Protein AF-A0A2W2DXF1-F1 (afdb_monomer_lite)

Radius of gyration: 26.53 Å; chains: 1; bounding box: 66×47×79 Å

Foldseek 3Di:
DAAQPEAEEEEEQAQDADQAWFFSLRGHPDPLRVLLVLLQVLLQVQCCVVVVGHYAYWYQYQQPGTHHRGDTDHDDHDDQPDPNGDALCNNLVVCVVVNVAPPYHYEYLDDPSSVVRPCSNCVVRVHDYHDLCPPPPDSVVSSLSSVVSSVPPPPQDPPPPDDFAAEAEAAAQVCLDLSHEHEYEPVRQVPDPDHAAGNEAYEYEPCLVVCCQVPVADPADLLRVLQVLLVCCPRRNRHAEYEFSAQAAAPSSCVSNVDDLVVRLVVSLVRQVSSVVSPSVHHHAAEFHGHALVSRVVSCVVCVVVVHNQLPTPEYEYGRLPPDDLVRSLSNLVSCLVVNHAYEYEQDFDVNLLACRNSHRYYYHLVLLVVQVVDPDQDPVPSDRTSSNDSVSSVVRSVVRRVSNVNNVVDPDDDDDD

InterPro domains:
  IPR049251 Domain of unknown function DUF6884 [PF21818] (9-121)
  IPR055645 DeoxyPurine in DNA protein A [PF23859] (179-397)

Structure (mmCIF, N/CA/C/O backbone):
data_AF-A0A2W2DXF1-F1
#
_entry.id   AF-A0A2W2DXF1-F1
#
loop_
_atom_site.group_PDB
_atom_site.id
_atom_site.type_symbol
_atom_site.label_atom_id
_atom_site.label_alt_id
_atom_site.label_comp_id
_atom_site.label_asym_id
_atom_site.label_entity_id
_atom_site.label_seq_id
_atom_site.pdbx_PDB_ins_code
_atom_site.Cartn_x
_atom_site.Cartn_y
_atom_site.Cartn_z
_atom_site.occupancy
_atom_site.B_iso_or_equiv
_atom_site.auth_seq_id
_atom_site.auth_comp_id
_atom_site.auth_asym_id
_atom_site.auth_atom_id
_atom_site.pdbx_PDB_model_num
ATOM 1 N N . MET A 1 1 ? 9.468 -21.099 -40.071 1.00 57.25 1 MET A N 1
ATOM 2 C CA . MET A 1 1 ? 10.467 -21.382 -39.018 1.00 57.25 1 MET A CA 1
ATOM 3 C C . MET A 1 1 ? 9.706 -21.768 -37.766 1.00 57.25 1 MET A C 1
ATOM 5 O O . MET A 1 1 ? 8.542 -21.408 -37.677 1.00 57.25 1 MET A O 1
ATOM 9 N N . THR A 1 2 ? 10.292 -22.549 -36.862 1.00 62.97 2 THR A N 1
ATOM 10 C CA . THR A 1 2 ? 9.601 -22.924 -35.619 1.00 62.97 2 THR A CA 1
ATOM 11 C C . THR A 1 2 ? 9.551 -21.707 -34.687 1.00 62.97 2 THR A C 1
ATOM 13 O O . THR A 1 2 ? 10.608 -21.104 -34.481 1.00 62.97 2 THR A O 1
ATOM 16 N N . PRO A 1 3 ? 8.377 -21.331 -34.147 1.00 73.62 3 PRO A N 1
ATOM 17 C CA . PRO A 1 3 ? 8.265 -20.261 -33.161 1.00 73.62 3 PRO A CA 1
ATOM 18 C C . PRO A 1 3 ? 9.180 -20.510 -31.959 1.00 73.62 3 PRO A C 1
ATOM 20 O O . PRO A 1 3 ? 9.399 -21.655 -31.557 1.00 73.62 3 PRO A O 1
ATOM 23 N N . TYR A 1 4 ? 9.727 -19.445 -31.374 1.00 79.75 4 TYR A N 1
ATOM 24 C CA . TYR A 1 4 ? 10.476 -19.567 -30.129 1.00 79.75 4 TYR A CA 1
ATOM 25 C C . TYR A 1 4 ? 9.488 -19.706 -28.967 1.00 79.75 4 TYR A C 1
ATOM 27 O O . TYR A 1 4 ? 8.884 -18.729 -28.534 1.00 79.75 4 TYR A O 1
ATOM 35 N N . GLU A 1 5 ? 9.332 -20.921 -28.442 1.00 75.75 5 GLU A N 1
ATOM 36 C CA . GLU A 1 5 ? 8.386 -21.242 -27.358 1.00 75.75 5 GLU A CA 1
ATOM 37 C C . GLU A 1 5 ? 8.904 -20.843 -25.961 1.00 75.75 5 GLU A C 1
ATOM 39 O O . GLU A 1 5 ? 8.758 -21.566 -24.973 1.00 75.75 5 GLU A O 1
ATOM 44 N N . GLY A 1 6 ? 9.522 -19.669 -25.859 1.00 81.94 6 GLY A N 1
ATOM 45 C CA . GLY A 1 6 ? 10.244 -19.216 -24.678 1.00 81.94 6 GLY A CA 1
ATOM 46 C C . GLY A 1 6 ? 10.074 -17.731 -24.377 1.00 81.94 6 GLY A C 1
ATOM 47 O O . GLY A 1 6 ? 9.407 -17.002 -25.111 1.00 81.94 6 GLY A O 1
ATOM 48 N N . ILE A 1 7 ? 10.716 -17.272 -23.305 1.00 87.12 7 ILE A N 1
ATOM 49 C CA . ILE A 1 7 ? 10.677 -15.867 -22.876 1.00 87.12 7 ILE A CA 1
ATOM 50 C C . ILE A 1 7 ? 11.856 -15.104 -23.486 1.00 87.12 7 ILE A C 1
ATOM 52 O O . ILE A 1 7 ? 13.005 -15.545 -23.424 1.00 87.12 7 ILE A O 1
ATOM 56 N N . THR A 1 8 ? 11.601 -13.936 -24.073 1.00 94.38 8 THR A N 1
ATOM 57 C CA . THR A 1 8 ? 12.651 -13.073 -24.623 1.00 94.38 8 THR A CA 1
ATOM 58 C C . THR A 1 8 ? 12.773 -11.785 -23.815 1.00 94.38 8 THR A C 1
ATOM 60 O O . THR A 1 8 ? 11.887 -10.939 -23.821 1.00 94.38 8 THR A O 1
ATOM 63 N N . TYR A 1 9 ? 13.918 -11.592 -23.167 1.00 96.12 9 TYR A N 1
ATOM 64 C CA . TYR A 1 9 ? 14.296 -10.324 -22.553 1.00 96.12 9 TYR A CA 1
ATOM 65 C C . TYR A 1 9 ? 15.049 -9.448 -23.555 1.00 96.12 9 TYR A C 1
ATOM 67 O O . TYR A 1 9 ? 15.955 -9.927 -24.236 1.00 96.12 9 TYR A O 1
ATOM 75 N N . VAL A 1 10 ? 14.738 -8.153 -23.617 1.00 98.31 10 VAL A N 1
ATOM 76 C CA . VAL A 1 10 ? 15.425 -7.201 -24.504 1.00 98.31 10 VAL A CA 1
ATOM 77 C C . VAL A 1 10 ? 16.035 -6.056 -23.700 1.00 98.31 10 VAL A C 1
ATOM 79 O O . VAL A 1 10 ? 15.337 -5.346 -22.976 1.00 98.31 10 VAL A O 1
ATOM 82 N N . ILE A 1 11 ? 17.345 -5.846 -23.847 1.00 98.38 11 ILE A N 1
ATOM 83 C CA . ILE A 1 11 ? 18.109 -4.780 -23.172 1.00 98.38 11 ILE A CA 1
ATOM 84 C C . ILE A 1 11 ? 18.707 -3.803 -24.200 1.00 98.38 11 ILE A C 1
ATOM 86 O O . ILE A 1 11 ? 18.960 -4.198 -25.337 1.00 98.38 11 ILE A O 1
ATOM 90 N N . PRO A 1 12 ? 18.972 -2.527 -23.865 1.00 98.06 12 PRO A N 1
ATOM 91 C CA . PRO A 1 12 ? 19.520 -1.581 -24.829 1.00 98.06 12 PRO A CA 1
ATOM 92 C C . PRO A 1 12 ? 21.027 -1.791 -24.988 1.00 98.06 12 PRO A C 1
ATOM 94 O O . PRO A 1 12 ? 21.716 -2.186 -24.046 1.00 98.06 12 PRO A O 1
ATOM 97 N N . CYS A 1 13 ? 21.576 -1.421 -26.143 1.00 97.31 13 CYS A N 1
ATOM 98 C CA . CYS A 1 13 ? 23.023 -1.285 -26.289 1.00 97.31 13 CYS A CA 1
ATOM 99 C C . CYS A 1 13 ? 23.612 -0.160 -25.410 1.00 97.31 13 CYS A C 1
ATOM 101 O O . CYS A 1 13 ? 22.917 0.763 -24.975 1.00 97.31 13 CYS A O 1
ATOM 103 N N . GLY A 1 14 ? 24.920 -0.223 -25.143 1.00 94.50 14 GLY A N 1
ATOM 104 C CA . GLY A 1 14 ? 25.636 0.779 -24.350 1.00 94.50 14 GLY A CA 1
ATOM 105 C C . GLY A 1 14 ? 26.328 1.859 -25.189 1.00 94.50 14 GLY A C 1
ATOM 106 O O . GLY A 1 14 ? 26.862 1.603 -26.266 1.00 94.50 14 GLY A O 1
ATOM 107 N N . GLY A 1 15 ? 26.393 3.087 -24.663 1.00 93.19 15 GLY A N 1
ATOM 108 C CA . GLY A 1 15 ? 27.131 4.175 -25.321 1.00 93.19 15 GLY A CA 1
ATOM 109 C C . GLY A 1 15 ? 28.643 3.923 -25.369 1.00 93.19 15 GLY A C 1
ATOM 110 O O . GLY A 1 15 ? 29.256 4.041 -26.425 1.00 93.19 15 GLY A O 1
ATOM 111 N N . ARG A 1 16 ? 29.234 3.523 -24.234 1.00 96.25 16 ARG A N 1
ATOM 112 C CA . ARG A 1 16 ? 30.673 3.248 -24.102 1.00 96.25 16 ARG A CA 1
ATOM 113 C C . ARG A 1 16 ? 30.997 1.833 -24.584 1.00 96.25 16 ARG A C 1
ATOM 115 O O . ARG A 1 16 ? 30.398 0.886 -24.074 1.00 96.25 16 ARG A O 1
ATOM 122 N N . LYS A 1 17 ? 31.955 1.703 -25.505 1.00 96.50 17 LYS A N 1
ATOM 123 C CA . LYS A 1 17 ? 32.318 0.438 -26.160 1.00 96.50 17 LYS A CA 1
ATOM 124 C C . LYS A 1 17 ? 33.825 0.183 -26.118 1.00 96.50 17 LYS A C 1
ATOM 126 O O . LYS A 1 17 ? 34.594 1.130 -25.956 1.00 96.50 17 LYS A O 1
ATOM 131 N N . LEU A 1 18 ? 34.239 -1.075 -26.247 1.00 96.06 18 LEU A N 1
ATOM 132 C CA . LEU A 1 18 ? 35.622 -1.417 -26.594 1.00 96.06 18 LEU A CA 1
ATOM 133 C C . LEU A 1 18 ? 35.944 -0.938 -28.015 1.00 96.06 18 LEU A C 1
ATOM 135 O O . LEU A 1 18 ? 35.047 -0.803 -28.834 1.00 96.06 18 LEU A O 1
ATOM 139 N N . ALA A 1 19 ? 37.222 -0.700 -28.312 1.00 96.56 19 ALA A N 1
ATOM 140 C CA . ALA A 1 19 ? 37.687 -0.217 -29.618 1.00 96.56 19 ALA A CA 1
ATOM 141 C C . ALA A 1 19 ? 38.075 -1.350 -30.591 1.00 96.56 19 ALA A C 1
ATOM 143 O O . ALA A 1 19 ? 38.865 -1.141 -31.505 1.00 96.56 19 ALA A O 1
ATOM 144 N N . ARG A 1 20 ? 37.574 -2.568 -30.364 1.00 96.88 20 ARG A N 1
ATOM 145 C CA . ARG A 1 20 ? 37.888 -3.754 -31.170 1.00 96.88 20 ARG A CA 1
ATOM 146 C C . ARG A 1 20 ? 36.657 -4.653 -31.314 1.00 96.88 20 ARG A C 1
ATOM 148 O O . ARG A 1 20 ? 35.818 -4.615 -30.409 1.00 96.88 20 ARG A O 1
ATOM 155 N N . PRO A 1 21 ? 36.580 -5.478 -32.371 1.00 98.06 21 PRO A N 1
ATOM 156 C CA . PRO A 1 21 ? 35.481 -6.417 -32.548 1.00 98.06 21 PRO A CA 1
ATOM 157 C C . PRO A 1 21 ? 35.487 -7.469 -31.440 1.00 98.06 21 PRO A C 1
ATOM 159 O O . PRO A 1 21 ? 36.516 -8.095 -31.176 1.00 98.06 21 PRO A O 1
ATOM 162 N N . VAL A 1 22 ? 34.350 -7.638 -30.774 1.00 98.31 22 VAL A N 1
ATOM 163 C CA . VAL A 1 22 ? 34.117 -8.642 -29.724 1.00 98.31 22 VAL A CA 1
ATOM 164 C C . VAL A 1 22 ? 32.636 -9.023 -29.705 1.00 98.31 22 VAL A C 1
ATOM 166 O O . VAL A 1 22 ? 31.817 -8.344 -30.326 1.00 98.31 22 VAL A O 1
ATOM 169 N N . ALA A 1 23 ? 32.285 -10.083 -28.976 1.00 98.50 23 ALA A N 1
ATOM 170 C CA . ALA A 1 23 ? 30.895 -10.444 -28.719 1.00 98.50 23 ALA A CA 1
ATOM 171 C C . ALA A 1 23 ? 30.093 -9.254 -28.158 1.00 98.50 23 ALA A C 1
ATOM 173 O O . ALA A 1 23 ? 30.607 -8.450 -27.374 1.00 98.50 23 ALA A O 1
ATOM 174 N N . ALA A 1 24 ? 28.819 -9.146 -28.533 1.00 97.94 24 ALA A N 1
ATOM 175 C CA . ALA A 1 24 ? 27.954 -8.031 -28.168 1.00 97.94 24 ALA A CA 1
ATOM 176 C C . ALA A 1 24 ? 27.851 -7.842 -26.645 1.00 97.94 24 ALA A C 1
ATOM 178 O O . ALA A 1 24 ? 27.835 -6.704 -26.174 1.00 97.94 24 ALA A O 1
ATOM 179 N N . ARG A 1 25 ? 27.861 -8.930 -25.863 1.00 98.06 25 ARG A N 1
ATOM 180 C CA . ARG A 1 25 ? 27.905 -8.878 -24.389 1.00 98.06 25 ARG A CA 1
ATOM 181 C C . ARG A 1 25 ? 29.137 -8.164 -23.824 1.00 98.06 25 ARG A C 1
ATOM 183 O O . ARG A 1 25 ? 29.033 -7.498 -22.796 1.00 98.06 25 ARG A O 1
ATOM 190 N N . ASP A 1 26 ? 30.271 -8.254 -24.512 1.00 97.69 26 ASP A N 1
ATOM 191 C CA . ASP A 1 26 ? 31.554 -7.703 -24.066 1.00 97.69 26 ASP A CA 1
ATOM 192 C C . ASP A 1 26 ? 31.861 -6.344 -24.696 1.00 97.69 26 ASP A C 1
ATOM 194 O O . ASP A 1 26 ? 32.631 -5.553 -24.139 1.00 97.69 26 ASP A O 1
ATOM 198 N N . LEU A 1 27 ? 31.248 -6.050 -25.849 1.00 98.31 27 LEU A N 1
ATOM 199 C CA . LEU A 1 27 ? 31.470 -4.808 -26.579 1.00 98.31 27 LEU A CA 1
ATOM 200 C C . LEU A 1 27 ? 31.113 -3.596 -25.721 1.00 98.31 27 LEU A C 1
ATOM 202 O O . LEU A 1 27 ? 31.878 -2.633 -25.666 1.00 98.31 27 LEU A O 1
ATOM 206 N N . TYR A 1 28 ? 29.963 -3.625 -25.046 1.00 97.50 28 TYR A N 1
ATOM 207 C CA . TYR A 1 28 ? 29.446 -2.487 -24.292 1.00 97.50 28 TYR A CA 1
ATOM 208 C C . TYR A 1 28 ? 29.964 -2.489 -22.845 1.00 97.50 28 TYR A C 1
ATOM 210 O O . TYR A 1 28 ? 29.576 -3.286 -21.996 1.00 97.50 28 TYR A O 1
ATOM 218 N N . ILE A 1 29 ? 30.816 -1.519 -22.518 1.00 96.25 29 ILE A N 1
ATOM 219 C CA . ILE A 1 29 ? 31.540 -1.465 -21.235 1.00 96.25 29 ILE A CA 1
ATOM 220 C C . ILE A 1 29 ? 30.967 -0.447 -20.239 1.00 96.25 29 ILE A C 1
ATOM 222 O O . ILE A 1 29 ? 31.557 -0.179 -19.191 1.00 96.25 29 ILE A O 1
ATOM 226 N N . GLY A 1 30 ? 29.826 0.163 -20.561 1.00 93.62 30 GLY A N 1
ATOM 227 C CA . GLY A 1 30 ? 29.138 1.097 -19.671 1.00 93.62 30 GLY A CA 1
ATOM 228 C C . GLY A 1 30 ? 28.583 0.407 -18.421 1.00 93.62 30 GLY A C 1
ATOM 229 O O . GLY A 1 30 ? 28.015 -0.679 -18.504 1.00 93.62 30 GLY A O 1
ATOM 230 N N . SER A 1 31 ? 28.678 1.065 -17.261 1.00 91.88 31 SER A N 1
ATOM 231 C CA . SER A 1 31 ? 28.197 0.505 -15.987 1.00 91.88 31 SER A CA 1
ATOM 232 C C . SER A 1 31 ? 26.700 0.190 -15.995 1.00 91.88 31 SER A C 1
ATOM 234 O O . SER A 1 31 ? 26.291 -0.830 -15.453 1.00 91.88 31 SER A O 1
ATOM 236 N N . MET A 1 32 ? 25.883 1.031 -16.640 1.00 92.50 32 MET A N 1
ATOM 237 C CA . MET A 1 32 ? 24.448 0.773 -16.775 1.00 92.50 32 MET A CA 1
ATOM 238 C C . MET A 1 32 ? 24.167 -0.457 -17.642 1.00 92.50 32 MET A C 1
ATOM 240 O O . MET A 1 32 ? 23.357 -1.284 -17.252 1.00 92.50 32 MET A O 1
ATOM 244 N N . PHE A 1 33 ? 24.865 -0.606 -18.773 1.00 96.44 33 PHE A N 1
ATOM 245 C CA . PHE A 1 33 ? 24.704 -1.769 -19.647 1.00 96.44 33 PHE A CA 1
ATOM 246 C C . PHE A 1 33 ? 25.022 -3.066 -18.898 1.00 96.44 33 PHE A C 1
ATOM 248 O O . PHE A 1 33 ? 24.180 -3.953 -18.838 1.00 96.44 33 PHE A O 1
ATOM 255 N N . ARG A 1 34 ? 26.194 -3.133 -18.253 1.00 94.56 34 ARG A N 1
ATOM 256 C CA . ARG A 1 34 ? 26.618 -4.315 -17.486 1.00 94.56 34 ARG A CA 1
ATOM 257 C C . ARG A 1 34 ? 25.635 -4.654 -16.367 1.00 94.56 34 ARG A C 1
ATOM 259 O O . ARG A 1 34 ? 25.331 -5.820 -16.155 1.00 94.56 34 ARG A O 1
ATOM 266 N N . HIS A 1 35 ? 25.115 -3.633 -15.680 1.00 89.44 35 HIS A N 1
ATOM 267 C CA . HIS A 1 35 ? 24.104 -3.807 -14.635 1.00 89.44 35 HIS A CA 1
ATOM 268 C C . HIS A 1 35 ? 22.798 -4.383 -15.187 1.00 89.44 35 HIS A C 1
ATOM 270 O O . HIS A 1 35 ? 22.245 -5.305 -14.598 1.00 89.44 35 HIS A O 1
ATOM 276 N N . THR A 1 36 ? 22.291 -3.858 -16.304 1.00 95.62 36 THR A N 1
ATOM 277 C CA . THR A 1 36 ? 21.081 -4.394 -16.947 1.00 95.62 36 THR A CA 1
ATOM 278 C C . THR A 1 36 ? 21.298 -5.815 -17.446 1.00 95.62 36 THR A C 1
ATOM 280 O O . THR A 1 36 ? 20.479 -6.674 -17.142 1.00 95.62 36 THR A O 1
ATOM 283 N N . LEU A 1 37 ? 22.407 -6.073 -18.147 1.00 97.69 37 LEU A N 1
ATOM 284 C CA . LEU A 1 37 ? 22.723 -7.390 -18.697 1.00 97.69 37 LEU A CA 1
ATOM 285 C C . LEU A 1 37 ? 22.773 -8.454 -17.598 1.00 97.69 37 LEU A C 1
ATOM 287 O O . LEU A 1 37 ? 22.042 -9.433 -17.683 1.00 97.69 37 LEU A O 1
ATOM 291 N N . ALA A 1 38 ? 23.536 -8.217 -16.528 1.00 92.56 38 ALA A N 1
ATOM 292 C CA . ALA A 1 38 ? 23.682 -9.189 -15.445 1.00 92.56 38 ALA A CA 1
ATOM 293 C C . ALA A 1 38 ? 22.337 -9.570 -14.796 1.00 92.56 38 ALA A C 1
ATOM 295 O O . ALA A 1 38 ? 22.111 -10.733 -14.463 1.00 92.56 38 ALA A O 1
ATOM 296 N N . ASN A 1 39 ? 21.429 -8.602 -14.625 1.00 91.38 39 ASN A N 1
ATOM 297 C CA . ASN A 1 39 ? 20.113 -8.857 -14.037 1.00 91.38 39 ASN A CA 1
ATOM 298 C C . ASN A 1 39 ? 19.133 -9.499 -15.028 1.00 91.38 39 ASN A C 1
ATOM 300 O O . ASN A 1 39 ? 18.357 -10.361 -14.626 1.00 91.38 39 ASN A O 1
ATOM 304 N N . ALA A 1 40 ? 19.177 -9.127 -16.310 1.00 92.31 40 ALA A N 1
ATOM 305 C CA . ALA A 1 40 ? 18.370 -9.767 -17.347 1.00 92.31 40 ALA A CA 1
ATOM 306 C C . ALA A 1 40 ? 18.783 -11.234 -17.550 1.00 92.31 40 ALA A C 1
ATOM 308 O O . ALA A 1 40 ? 17.925 -12.105 -17.613 1.00 92.31 40 ALA A O 1
ATOM 309 N N . GLU A 1 41 ? 20.087 -11.532 -17.561 1.00 94.31 41 GLU A N 1
ATOM 310 C CA . GLU A 1 41 ? 20.593 -12.909 -17.628 1.00 94.31 41 GLU A CA 1
ATOM 311 C C . GLU A 1 41 ? 20.186 -13.725 -16.398 1.00 94.31 41 GLU A C 1
ATOM 313 O O . GLU A 1 41 ? 19.859 -14.901 -16.523 1.00 94.31 41 GLU A O 1
ATOM 318 N N . MET A 1 42 ? 20.191 -13.115 -15.209 1.00 86.12 42 MET A N 1
ATOM 319 C CA . MET A 1 42 ? 19.699 -13.778 -14.002 1.00 86.12 42 MET A CA 1
ATOM 320 C C . MET A 1 42 ? 18.192 -14.047 -14.072 1.00 86.12 42 MET A C 1
ATOM 322 O O . MET A 1 42 ? 17.772 -15.152 -13.751 1.00 86.12 42 MET A O 1
ATOM 326 N N . SER A 1 43 ? 17.401 -13.085 -14.553 1.00 82.50 43 SER A N 1
ATOM 327 C CA . SER A 1 43 ? 15.948 -13.246 -14.723 1.00 82.50 43 SER A CA 1
ATOM 328 C C . SER A 1 43 ? 15.631 -14.370 -15.713 1.00 82.50 43 SER A C 1
ATOM 330 O O . SER A 1 43 ? 14.869 -15.272 -15.393 1.00 82.50 43 SER A O 1
ATOM 332 N N . ALA A 1 44 ? 16.306 -14.387 -16.867 1.00 85.06 44 ALA A N 1
ATOM 333 C CA . ALA A 1 44 ? 16.143 -15.440 -17.866 1.00 85.06 44 ALA A CA 1
ATOM 334 C C . ALA A 1 44 ? 16.495 -16.834 -17.312 1.00 85.06 44 ALA A C 1
ATOM 336 O O . ALA A 1 44 ? 15.774 -17.798 -17.562 1.00 85.06 44 ALA A O 1
ATOM 337 N N . ARG A 1 45 ? 17.571 -16.960 -16.519 1.00 87.12 45 ARG A N 1
ATOM 338 C CA . ARG A 1 45 ? 17.895 -18.235 -15.854 1.00 87.12 45 ARG A CA 1
ATOM 339 C C . ARG A 1 45 ? 16.773 -18.688 -14.920 1.00 87.12 45 ARG A C 1
ATOM 341 O O . ARG A 1 45 ? 16.328 -19.823 -15.034 1.00 87.12 45 ARG A O 1
ATOM 348 N N . LEU A 1 46 ? 16.298 -17.795 -14.053 1.00 77.56 46 LEU A N 1
ATOM 349 C CA . LEU A 1 46 ? 15.256 -18.108 -13.072 1.00 77.56 46 LEU A CA 1
ATOM 350 C C . LEU A 1 46 ? 13.928 -18.485 -13.736 1.00 77.56 46 LEU A C 1
ATOM 352 O O . LEU A 1 46 ? 13.289 -19.442 -13.311 1.00 77.56 46 LEU A O 1
ATOM 356 N N . ASP A 1 47 ? 13.536 -17.794 -14.804 1.00 76.69 47 ASP A N 1
ATOM 357 C CA . ASP A 1 47 ? 12.327 -18.148 -15.549 1.00 76.69 47 ASP A CA 1
ATOM 358 C C . ASP A 1 47 ? 12.465 -19.474 -16.294 1.00 76.69 47 ASP A C 1
ATOM 360 O O . ASP A 1 47 ? 11.495 -20.227 -16.389 1.00 76.69 47 ASP A O 1
ATOM 364 N N . THR A 1 48 ? 13.664 -19.783 -16.798 1.00 81.44 48 THR A N 1
ATOM 365 C CA . THR A 1 48 ? 13.932 -21.083 -17.425 1.00 81.44 48 THR A CA 1
ATOM 366 C C . THR A 1 48 ? 13.766 -22.209 -16.410 1.00 81.44 48 THR A C 1
ATOM 368 O O . THR A 1 48 ? 13.089 -23.199 -16.680 1.00 81.44 48 THR A O 1
ATOM 371 N N . GLU A 1 49 ? 14.338 -22.034 -15.218 1.00 76.19 49 GLU A N 1
ATOM 372 C CA . GLU A 1 49 ? 14.216 -22.981 -14.109 1.00 76.19 49 GLU A CA 1
ATOM 373 C C . GLU A 1 49 ? 12.760 -23.131 -13.637 1.00 76.19 49 GLU A C 1
ATOM 375 O O . GLU A 1 49 ? 12.309 -24.248 -13.391 1.00 76.19 49 GLU A O 1
ATOM 380 N N . ALA A 1 50 ? 12.012 -22.028 -13.536 1.00 67.56 50 ALA A N 1
ATOM 381 C CA . ALA A 1 50 ? 10.651 -22.025 -13.003 1.00 67.56 50 ALA A CA 1
ATOM 382 C C . ALA A 1 50 ? 9.593 -22.540 -13.992 1.00 67.56 50 ALA A C 1
ATOM 384 O O . ALA A 1 50 ? 8.665 -23.240 -13.592 1.00 67.56 50 ALA A O 1
ATOM 385 N N . SER A 1 51 ? 9.701 -22.177 -15.272 1.00 69.06 51 SER A N 1
ATOM 386 C CA . SER A 1 51 ? 8.695 -22.511 -16.291 1.00 69.06 51 SER A CA 1
ATOM 387 C C . SER A 1 51 ? 9.002 -23.800 -17.056 1.00 69.06 51 SER A C 1
ATOM 389 O O . SER A 1 51 ? 8.122 -24.333 -17.731 1.00 69.06 51 SER A O 1
ATOM 391 N N . GLY A 1 52 ? 10.250 -24.281 -17.007 1.00 76.94 52 GLY A N 1
ATOM 392 C CA . GLY A 1 52 ? 10.735 -25.368 -17.861 1.00 76.94 52 GLY A CA 1
ATOM 393 C C . GLY A 1 52 ? 10.842 -24.995 -19.347 1.00 76.94 52 GLY A C 1
ATOM 394 O O . GLY A 1 52 ? 11.221 -25.841 -20.157 1.00 76.94 52 GLY A O 1
ATOM 395 N N . ARG A 1 53 ? 10.526 -23.747 -19.721 1.00 81.50 53 ARG A N 1
ATOM 396 C CA . ARG A 1 53 ? 10.646 -23.205 -21.080 1.00 81.50 53 ARG A CA 1
ATOM 397 C C . ARG A 1 53 ? 11.939 -22.403 -21.203 1.00 81.50 53 ARG A C 1
ATOM 399 O O . ARG A 1 53 ? 12.345 -21.764 -20.238 1.00 81.50 53 ARG A O 1
ATOM 406 N N . PRO A 1 54 ? 12.602 -22.388 -22.368 1.00 89.31 54 PRO A N 1
ATOM 407 C CA . PRO A 1 54 ? 13.826 -21.616 -22.530 1.00 89.31 54 PRO A CA 1
ATOM 408 C C . PRO A 1 54 ? 13.547 -20.112 -22.388 1.00 89.31 54 PRO A C 1
ATOM 410 O O . PRO A 1 54 ? 12.549 -19.614 -22.901 1.00 89.31 54 PRO A O 1
ATOM 413 N N . ALA A 1 55 ? 14.450 -19.371 -21.750 1.00 90.75 55 ALA A N 1
ATOM 414 C CA . ALA A 1 55 ? 14.457 -17.913 -21.799 1.00 90.75 55 ALA A CA 1
ATOM 415 C C . ALA A 1 55 ? 15.811 -17.382 -22.283 1.00 90.75 55 ALA A C 1
ATOM 417 O O . ALA A 1 55 ? 16.865 -17.957 -22.002 1.00 90.75 55 ALA A O 1
ATOM 418 N N . ARG A 1 56 ? 15.793 -16.266 -23.015 1.00 95.44 56 ARG A N 1
ATOM 419 C CA . ARG A 1 56 ? 16.990 -15.649 -23.608 1.00 95.44 56 ARG A CA 1
ATOM 420 C C . ARG A 1 56 ? 17.036 -14.145 -23.393 1.00 95.44 56 ARG A C 1
ATOM 422 O O . ARG A 1 56 ? 16.019 -13.511 -23.121 1.00 95.44 56 ARG A O 1
ATOM 429 N N . VAL A 1 57 ? 18.219 -13.569 -23.598 1.00 98.19 57 VAL A N 1
ATOM 430 C CA . VAL A 1 57 ? 18.438 -12.119 -23.608 1.00 98.19 57 VAL A CA 1
ATOM 431 C C . VAL A 1 57 ? 18.943 -11.690 -24.984 1.00 98.19 57 VAL A C 1
ATOM 433 O O . VAL A 1 57 ? 19.905 -12.254 -25.500 1.00 98.19 57 VAL A O 1
ATOM 436 N N . LEU A 1 58 ? 18.320 -10.661 -25.551 1.00 98.69 58 LEU A N 1
ATOM 437 C CA . LEU A 1 58 ? 18.751 -9.979 -26.767 1.00 98.69 58 LEU A CA 1
ATOM 438 C C . LEU A 1 58 ? 19.172 -8.543 -26.449 1.00 98.69 58 LEU A C 1
ATOM 440 O O . LEU A 1 58 ? 18.606 -7.880 -25.576 1.00 98.69 58 LEU A O 1
ATOM 444 N N . ILE A 1 59 ? 20.145 -8.034 -27.201 1.00 98.69 59 ILE A N 1
ATOM 445 C CA . ILE A 1 59 ? 20.528 -6.623 -27.170 1.00 98.69 59 ILE A CA 1
ATOM 446 C C . ILE A 1 59 ? 19.851 -5.915 -28.337 1.00 98.69 59 ILE A C 1
ATOM 448 O O . ILE A 1 59 ? 20.047 -6.289 -29.490 1.00 98.69 59 ILE A O 1
ATOM 452 N N . LEU A 1 60 ? 19.121 -4.838 -28.053 1.00 98.69 60 LEU A N 1
ATOM 453 C CA . LEU A 1 60 ? 18.667 -3.899 -29.069 1.00 98.69 60 LEU A CA 1
ATOM 454 C C . LEU A 1 60 ? 19.767 -2.863 -29.340 1.00 98.69 60 LEU A C 1
ATOM 456 O O . LEU A 1 60 ? 19.943 -1.882 -28.608 1.00 98.69 60 LEU A O 1
ATOM 460 N N . SER A 1 61 ? 20.536 -3.111 -30.397 1.00 98.44 61 SER A N 1
ATOM 461 C CA . SER A 1 61 ? 21.552 -2.221 -30.952 1.00 98.44 61 SER A CA 1
ATOM 462 C C . SER A 1 61 ? 20.929 -1.117 -31.801 1.00 98.44 61 SER A C 1
ATOM 464 O O . SER A 1 61 ? 20.102 -1.373 -32.671 1.00 98.44 61 SER A O 1
ATOM 466 N N . ALA A 1 62 ? 21.386 0.122 -31.598 1.00 97.75 62 ALA A N 1
ATOM 467 C CA . ALA A 1 62 ? 20.981 1.249 -32.435 1.00 97.75 62 ALA A CA 1
ATOM 468 C C . ALA A 1 62 ? 21.377 1.084 -33.913 1.00 97.75 62 ALA A C 1
ATOM 470 O O . ALA A 1 62 ? 20.651 1.581 -34.765 1.00 97.75 62 ALA A O 1
ATOM 471 N N . LEU A 1 63 ? 22.491 0.406 -34.216 1.00 98.06 63 LEU A N 1
ATOM 472 C CA . LEU A 1 63 ? 22.950 0.163 -35.591 1.00 98.06 63 LEU A CA 1
ATOM 473 C C . LEU A 1 63 ? 22.465 -1.191 -36.124 1.00 98.06 63 LEU A C 1
ATOM 475 O O . LEU A 1 63 ? 21.987 -1.275 -37.249 1.00 98.06 63 LEU A O 1
ATOM 479 N N . HIS A 1 64 ? 22.576 -2.246 -35.313 1.00 98.12 64 HIS A N 1
ATOM 480 C CA . HIS A 1 64 ? 22.399 -3.625 -35.779 1.00 98.12 64 HIS A CA 1
ATOM 481 C C . HIS A 1 64 ? 21.020 -4.230 -35.473 1.00 98.12 64 HIS A C 1
ATOM 483 O O . HIS A 1 64 ? 20.721 -5.318 -35.958 1.00 98.12 64 HIS A O 1
ATOM 489 N N . GLY A 1 65 ? 20.171 -3.551 -34.695 1.00 98.38 65 GLY A N 1
ATOM 490 C CA . GLY A 1 65 ? 18.857 -4.067 -34.312 1.00 98.38 65 GLY A CA 1
ATOM 491 C C . GLY A 1 65 ? 18.908 -5.124 -33.214 1.00 98.38 65 GLY A C 1
ATOM 492 O O . GLY A 1 65 ? 19.651 -4.951 -32.250 1.00 98.38 65 GLY A O 1
ATOM 493 N N . LEU A 1 66 ? 18.094 -6.176 -33.317 1.00 98.56 66 LEU A N 1
ATOM 494 C CA . LEU A 1 66 ? 18.093 -7.283 -32.354 1.00 98.56 66 LEU A CA 1
ATOM 495 C C . LEU A 1 66 ? 19.325 -8.167 -32.570 1.00 98.56 66 LEU A C 1
ATOM 497 O O . LEU A 1 66 ? 19.530 -8.699 -33.659 1.00 98.56 66 LEU A O 1
ATOM 501 N N . VAL A 1 67 ? 20.142 -8.313 -31.528 1.00 98.19 67 VAL A N 1
ATOM 502 C CA . VAL A 1 67 ? 21.419 -9.029 -31.580 1.00 98.19 67 VAL A CA 1
ATOM 503 C C . VAL A 1 67 ? 21.522 -10.024 -30.426 1.00 98.19 67 VAL A C 1
ATOM 505 O O . VAL A 1 67 ? 21.246 -9.679 -29.275 1.00 98.19 67 VAL A O 1
ATOM 508 N N . GLU A 1 68 ? 21.956 -11.248 -30.725 1.00 98.06 68 GLU A N 1
ATOM 509 C CA . GLU A 1 68 ? 22.288 -12.249 -29.708 1.00 98.06 68 GLU A CA 1
ATOM 510 C C . GLU A 1 68 ? 23.604 -11.910 -29.002 1.00 98.06 68 GLU A C 1
ATOM 512 O O . GLU A 1 68 ? 24.525 -11.360 -29.609 1.00 98.06 68 GLU A O 1
ATOM 517 N N . LEU A 1 69 ? 23.713 -12.270 -27.723 1.00 98.12 69 LEU A N 1
A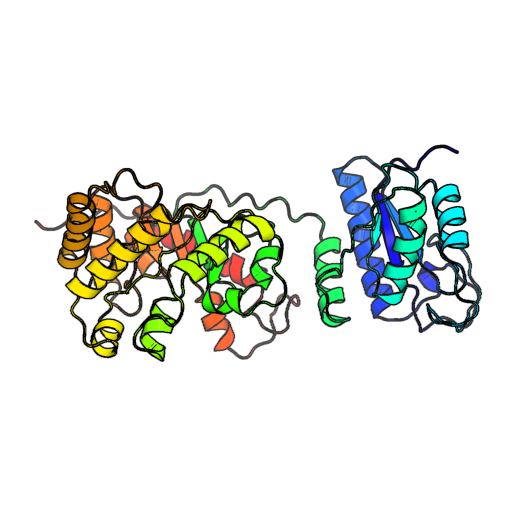TOM 518 C CA . LEU A 1 69 ? 24.828 -11.874 -26.855 1.00 98.12 69 LEU A CA 1
ATOM 519 C C . LEU A 1 69 ? 26.217 -12.231 -27.403 1.00 98.12 69 LEU A C 1
ATOM 521 O O . LEU A 1 69 ? 27.156 -11.455 -27.210 1.00 98.12 69 LEU A O 1
ATOM 525 N N . ASP A 1 70 ? 26.332 -13.359 -28.101 1.00 97.88 70 ASP A N 1
ATOM 526 C CA . ASP A 1 70 ? 27.604 -13.892 -28.598 1.00 97.88 70 ASP A CA 1
ATOM 527 C C . ASP A 1 70 ? 27.945 -13.426 -30.027 1.00 97.88 70 ASP A C 1
ATOM 529 O O . ASP A 1 70 ? 29.008 -13.745 -30.558 1.00 97.88 70 ASP A O 1
ATOM 533 N N . THR A 1 71 ? 27.086 -12.605 -30.643 1.00 98.12 71 THR A N 1
ATOM 534 C CA . THR A 1 71 ? 27.347 -12.021 -31.968 1.00 98.12 71 THR A CA 1
ATOM 535 C C . THR A 1 71 ? 28.546 -11.078 -31.897 1.00 98.12 71 THR A C 1
ATOM 537 O O . THR A 1 71 ? 28.527 -10.116 -31.128 1.00 98.12 71 THR A O 1
ATOM 540 N N . VAL A 1 72 ? 29.578 -11.306 -32.714 1.00 98.31 72 VAL A N 1
ATOM 541 C CA . VAL A 1 72 ? 30.731 -10.397 -32.810 1.00 98.31 72 VAL A CA 1
ATOM 542 C C . VAL A 1 72 ? 30.326 -9.132 -33.563 1.00 98.31 72 VAL A C 1
ATOM 544 O O . VAL A 1 72 ? 29.843 -9.207 -34.690 1.00 98.31 72 VAL A O 1
ATOM 547 N N . LEU A 1 73 ? 30.531 -7.973 -32.939 1.00 98.06 73 LEU A N 1
ATOM 548 C CA . LEU A 1 73 ? 30.190 -6.666 -33.496 1.00 98.06 73 LEU A CA 1
ATOM 549 C C . LEU A 1 73 ? 31.421 -5.758 -33.556 1.00 98.06 73 LEU A C 1
ATOM 551 O O . LEU A 1 73 ? 32.198 -5.693 -32.599 1.00 98.06 73 LEU A O 1
ATOM 555 N N . ASP A 1 74 ? 31.547 -4.999 -34.644 1.00 97.81 74 ASP A N 1
ATOM 556 C CA . ASP A 1 74 ? 32.477 -3.874 -34.735 1.00 97.81 74 ASP A CA 1
ATOM 557 C C . ASP A 1 74 ? 32.037 -2.714 -33.819 1.00 97.81 74 ASP A C 1
ATOM 559 O O . ASP A 1 74 ? 30.838 -2.486 -33.615 1.00 97.81 74 ASP A O 1
ATOM 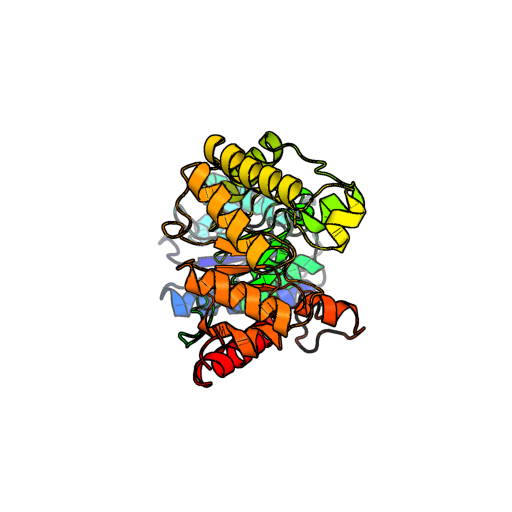563 N N . PRO A 1 75 ? 32.977 -1.934 -33.253 1.00 96.69 75 PRO A N 1
ATOM 564 C CA . PRO A 1 75 ? 32.623 -0.728 -32.522 1.00 96.69 75 PRO A CA 1
ATOM 565 C C . PRO A 1 75 ? 32.011 0.326 -33.448 1.00 96.69 75 PRO A C 1
ATOM 567 O O . PRO A 1 75 ? 32.527 0.616 -34.522 1.00 96.69 75 PRO A O 1
ATOM 570 N N . TYR A 1 76 ? 30.937 0.962 -32.984 1.00 97.12 76 TYR A N 1
ATOM 571 C CA . TYR A 1 76 ? 30.225 2.002 -33.724 1.00 97.12 76 TYR A CA 1
ATOM 572 C C . TYR A 1 76 ? 29.795 3.153 -32.802 1.00 97.12 76 TYR A C 1
ATOM 574 O O . TYR A 1 76 ? 29.601 2.965 -31.591 1.00 97.12 76 TYR A O 1
ATOM 582 N N . ASP A 1 77 ? 29.588 4.339 -33.377 1.00 95.38 77 ASP A N 1
ATOM 583 C CA . ASP A 1 77 ? 29.050 5.508 -32.675 1.00 95.38 77 ASP A CA 1
ATOM 584 C C . ASP A 1 77 ? 27.731 5.964 -33.304 1.00 95.38 77 ASP A C 1
ATOM 586 O O . ASP A 1 77 ? 27.692 6.754 -34.242 1.00 95.38 77 ASP A O 1
ATOM 590 N N . LEU A 1 78 ? 26.635 5.396 -32.801 1.00 95.75 78 LEU A N 1
ATOM 591 C CA . LEU A 1 78 ? 25.283 5.710 -33.240 1.00 95.75 78 LEU A CA 1
ATOM 592 C C . LEU A 1 78 ? 24.317 5.585 -32.065 1.00 95.75 78 LEU A C 1
ATOM 594 O O . LEU A 1 78 ? 24.365 4.614 -31.300 1.00 95.75 78 LEU A O 1
ATOM 598 N N . ARG A 1 79 ? 23.428 6.566 -31.921 1.00 94.06 79 ARG A N 1
ATOM 599 C CA . ARG A 1 79 ? 22.358 6.579 -30.920 1.00 94.06 79 ARG A CA 1
ATOM 600 C C . ARG A 1 79 ? 21.025 6.237 -31.571 1.00 94.06 79 ARG A C 1
ATOM 602 O O . ARG A 1 79 ? 20.747 6.642 -32.696 1.00 94.06 79 ARG A O 1
ATOM 609 N N . MET A 1 80 ? 20.175 5.535 -30.827 1.00 96.50 80 MET A N 1
ATOM 610 C CA . MET A 1 80 ? 18.812 5.236 -31.265 1.00 96.50 80 MET A CA 1
ATOM 611 C C . MET A 1 80 ? 18.059 6.528 -31.610 1.00 96.50 80 MET A C 1
ATOM 613 O O . MET A 1 80 ? 18.066 7.473 -30.819 1.00 96.50 80 MET A O 1
ATOM 617 N N . GLY A 1 81 ? 17.434 6.561 -32.788 1.00 92.12 81 GLY A N 1
ATOM 618 C CA . GLY A 1 81 ? 16.713 7.723 -33.312 1.00 92.12 81 GLY A CA 1
ATOM 619 C C . GLY A 1 81 ? 17.549 8.661 -34.190 1.00 92.12 81 GLY A C 1
ATOM 620 O O . GLY A 1 81 ? 16.977 9.537 -34.832 1.00 92.12 81 GLY A O 1
ATOM 621 N N . GLN A 1 82 ? 18.873 8.489 -34.271 1.00 94.88 82 GLN A N 1
ATOM 622 C CA . GLN A 1 82 ? 19.686 9.207 -35.261 1.00 94.88 82 GLN A CA 1
ATOM 623 C C . GLN A 1 82 ? 19.487 8.622 -36.673 1.00 94.88 82 GLN A C 1
ATOM 625 O O . GLN A 1 82 ? 19.175 7.431 -36.797 1.00 94.88 82 GLN A O 1
ATOM 630 N N . PRO A 1 83 ? 19.685 9.417 -37.744 1.00 95.56 83 PRO A N 1
ATOM 631 C CA . PRO A 1 83 ? 19.740 8.891 -39.107 1.00 95.56 83 PRO A CA 1
ATOM 632 C C . PRO A 1 83 ? 20.734 7.729 -39.215 1.00 95.56 83 PRO A C 1
ATOM 634 O O . PRO A 1 83 ? 21.838 7.804 -38.682 1.00 95.56 83 PRO A O 1
ATOM 637 N N . GLY A 1 84 ? 20.318 6.645 -39.872 1.00 94.06 84 GLY A N 1
ATOM 638 C CA . GLY A 1 84 ? 21.087 5.400 -39.956 1.00 94.06 84 GLY A CA 1
ATOM 639 C C . GLY A 1 84 ? 20.846 4.416 -38.806 1.00 94.06 84 GLY A C 1
ATOM 640 O O . GLY A 1 84 ? 21.356 3.301 -38.868 1.00 94.06 84 GLY A O 1
ATOM 641 N N . SER A 1 85 ? 20.071 4.785 -37.774 1.00 97.06 85 SER A N 1
ATOM 642 C CA . SER A 1 85 ? 19.636 3.816 -36.758 1.00 97.06 85 SER A CA 1
ATOM 643 C C . SER A 1 85 ? 18.608 2.834 -37.316 1.00 97.06 85 SER A C 1
ATOM 645 O O . SER A 1 85 ? 17.887 3.141 -38.268 1.00 97.06 85 SER A O 1
ATOM 647 N N . VAL A 1 86 ? 18.562 1.643 -36.721 1.00 97.88 86 VAL A N 1
ATOM 648 C CA . VAL A 1 86 ? 17.694 0.544 -37.150 1.00 97.88 86 VAL A CA 1
ATOM 649 C C . VAL A 1 86 ? 16.226 0.982 -37.261 1.00 97.88 86 VAL A C 1
ATOM 651 O O . VAL A 1 86 ? 15.695 1.704 -36.411 1.00 97.88 86 VAL A O 1
ATOM 654 N N . THR A 1 87 ? 15.564 0.538 -38.328 1.00 97.69 87 THR A N 1
ATOM 655 C CA . THR A 1 87 ? 14.154 0.837 -38.605 1.00 97.69 87 THR A CA 1
ATOM 656 C C . THR A 1 87 ? 13.230 -0.203 -37.972 1.00 97.69 87 THR A C 1
ATOM 658 O O . THR A 1 87 ? 13.631 -1.343 -37.744 1.00 97.69 87 THR A O 1
ATOM 661 N N . ALA A 1 88 ? 11.969 0.166 -37.725 1.00 96.69 88 ALA A N 1
ATOM 662 C CA . ALA A 1 88 ? 10.970 -0.775 -37.213 1.00 96.69 88 ALA A CA 1
ATOM 663 C C . ALA A 1 88 ? 10.717 -1.941 -38.185 1.00 96.69 88 ALA A C 1
ATOM 665 O O . ALA A 1 88 ? 10.645 -3.085 -37.753 1.00 96.69 88 ALA A O 1
ATOM 666 N N . ALA A 1 89 ? 10.696 -1.677 -39.497 1.00 96.81 89 ALA A N 1
ATOM 667 C CA . ALA A 1 89 ? 10.576 -2.720 -40.519 1.00 96.81 89 ALA A CA 1
ATOM 668 C C . ALA A 1 89 ? 11.709 -3.755 -40.419 1.00 96.81 89 ALA A C 1
ATOM 670 O O . ALA A 1 89 ? 11.456 -4.957 -40.380 1.00 96.81 89 ALA A O 1
ATOM 671 N N . ARG A 1 90 ? 12.960 -3.294 -40.276 1.00 97.75 90 ARG A N 1
ATOM 672 C CA . ARG A 1 90 ? 14.101 -4.200 -40.113 1.00 97.75 90 ARG A CA 1
ATOM 673 C C . ARG A 1 90 ? 14.030 -4.989 -38.805 1.00 97.75 90 ARG A C 1
ATOM 675 O O . ARG A 1 90 ? 14.399 -6.160 -38.780 1.00 97.75 90 ARG A O 1
ATOM 682 N N . LEU A 1 91 ? 13.562 -4.366 -37.724 1.00 98.00 91 LEU A N 1
ATOM 683 C CA . LEU A 1 91 ? 13.358 -5.062 -36.454 1.00 98.00 91 LEU A CA 1
ATOM 684 C C . LEU A 1 91 ? 12.265 -6.126 -36.543 1.00 98.00 91 LEU A C 1
ATOM 686 O O . LEU A 1 91 ? 12.445 -7.186 -35.958 1.00 98.00 91 LEU A O 1
ATOM 690 N N . ALA A 1 92 ? 11.180 -5.885 -37.280 1.00 96.50 92 ALA A N 1
ATOM 691 C CA . ALA A 1 92 ? 10.121 -6.872 -37.482 1.00 96.50 92 ALA A CA 1
ATOM 692 C C . ALA A 1 92 ? 10.628 -8.092 -38.275 1.00 96.50 92 ALA A C 1
ATOM 694 O O . ALA A 1 92 ? 10.362 -9.235 -37.900 1.00 96.50 92 ALA A O 1
ATOM 695 N N . GLU A 1 93 ? 11.443 -7.865 -39.314 1.00 97.12 93 GLU A N 1
ATOM 696 C CA . GLU A 1 93 ? 12.129 -8.945 -40.040 1.00 97.12 93 GLU A CA 1
ATOM 697 C C . GLU A 1 93 ? 13.041 -9.761 -39.114 1.00 97.12 93 GLU A C 1
ATOM 699 O O . GLU A 1 93 ? 13.015 -10.991 -39.132 1.00 97.12 93 GLU A O 1
ATOM 704 N N . GLN A 1 94 ? 13.843 -9.083 -38.283 1.00 97.88 94 GLN A N 1
ATOM 705 C CA . GLN A 1 94 ? 14.724 -9.744 -37.317 1.00 97.88 94 GLN A CA 1
ATOM 706 C C . GLN A 1 94 ? 13.936 -10.503 -36.251 1.00 97.88 94 GLN A C 1
ATOM 708 O O . GLN A 1 94 ? 14.310 -11.619 -35.915 1.00 97.88 94 GLN A O 1
ATOM 713 N N . ALA A 1 95 ? 12.854 -9.925 -35.732 1.00 96.50 95 ALA A N 1
ATOM 714 C CA . ALA A 1 95 ? 11.992 -10.555 -34.742 1.00 96.50 95 ALA A CA 1
ATOM 715 C C . ALA A 1 95 ? 11.404 -11.863 -35.285 1.00 96.50 95 ALA A C 1
ATOM 717 O O . ALA A 1 95 ? 11.551 -12.903 -34.645 1.00 96.50 95 ALA A O 1
ATOM 718 N N . THR A 1 96 ? 10.875 -11.834 -36.512 1.00 94.75 96 THR A N 1
ATOM 719 C CA . THR A 1 96 ? 10.377 -13.028 -37.214 1.00 94.75 96 THR A CA 1
ATOM 720 C C . THR A 1 96 ? 11.490 -14.066 -37.394 1.00 94.75 96 THR A C 1
ATOM 722 O O . THR A 1 96 ? 11.328 -15.233 -37.047 1.00 94.75 96 THR A O 1
ATOM 725 N N . ALA A 1 97 ? 12.676 -13.645 -37.851 1.00 95.38 97 ALA A N 1
ATOM 726 C CA . ALA A 1 97 ? 13.834 -14.533 -37.993 1.00 95.38 97 ALA A CA 1
ATOM 727 C C . ALA A 1 97 ? 14.344 -15.097 -36.651 1.00 95.38 97 ALA A C 1
ATOM 729 O O . ALA A 1 97 ? 14.999 -16.133 -36.619 1.00 95.38 97 ALA A O 1
ATOM 730 N N . LEU A 1 98 ? 14.044 -14.441 -35.533 1.00 95.00 98 LEU A N 1
ATOM 731 C CA . LEU A 1 98 ? 14.365 -14.908 -34.187 1.00 95.00 98 LEU A CA 1
ATOM 732 C C . LEU A 1 98 ? 13.228 -15.735 -33.564 1.00 95.00 98 LEU A C 1
ATOM 734 O O . LEU A 1 98 ? 13.366 -16.157 -32.414 1.00 95.00 98 LEU A O 1
ATOM 738 N N . GLY A 1 99 ? 12.125 -15.962 -34.284 1.00 93.56 99 GLY A N 1
ATOM 739 C CA . GLY A 1 99 ? 10.953 -16.700 -33.809 1.00 93.56 99 GLY A CA 1
ATOM 740 C C . GLY A 1 99 ? 10.073 -15.922 -32.824 1.00 93.56 99 GLY A C 1
ATOM 741 O O . GLY A 1 99 ? 9.360 -16.546 -32.043 1.00 93.56 99 GLY A O 1
ATOM 742 N N . ILE A 1 100 ? 10.153 -14.586 -32.812 1.00 90.94 100 ILE A N 1
ATOM 743 C CA . ILE A 1 100 ? 9.242 -13.705 -32.066 1.00 90.94 100 ILE A CA 1
ATOM 744 C C . ILE A 1 100 ? 8.025 -13.452 -32.959 1.00 90.94 100 ILE A C 1
ATOM 746 O O . ILE A 1 100 ? 8.039 -12.567 -33.813 1.00 90.94 100 ILE A O 1
ATOM 750 N N . GLU A 1 101 ? 6.994 -14.265 -32.770 1.00 82.19 101 GLU A N 1
ATOM 751 C CA . GLU A 1 101 ? 5.736 -14.233 -33.520 1.00 82.19 101 GLU A CA 1
ATOM 752 C C . GLU A 1 101 ? 4.548 -14.192 -32.542 1.00 82.19 101 GLU A C 1
ATOM 754 O O . GLU A 1 101 ? 4.736 -14.056 -31.330 1.00 82.19 101 GLU A O 1
ATOM 759 N N . TRP A 1 102 ? 3.320 -14.292 -33.053 1.00 73.94 102 TRP A N 1
ATOM 760 C CA . TRP A 1 102 ? 2.098 -14.262 -32.248 1.00 73.94 102 TRP A CA 1
ATOM 761 C C . TRP A 1 102 ? 2.169 -15.208 -31.034 1.00 73.94 102 TRP A C 1
ATOM 763 O O . TRP A 1 102 ? 2.483 -16.391 -31.164 1.00 73.94 102 TRP A O 1
ATOM 773 N N . GLY A 1 103 ? 1.878 -14.670 -29.845 1.00 62.88 103 GLY A N 1
ATOM 774 C CA . GLY A 1 103 ? 1.974 -15.393 -28.571 1.00 62.88 103 GLY A CA 1
ATOM 775 C C . GLY A 1 103 ? 3.355 -15.368 -27.901 1.00 62.88 103 GLY A C 1
ATOM 776 O O . GLY A 1 103 ? 3.490 -15.903 -26.802 1.00 62.88 103 GLY A O 1
ATOM 777 N N . ALA A 1 104 ? 4.368 -14.741 -28.508 1.00 73.19 104 ALA A N 1
ATOM 778 C CA . ALA A 1 104 ? 5.678 -14.576 -27.880 1.00 73.19 104 ALA A CA 1
ATOM 779 C C . ALA A 1 104 ? 5.626 -13.673 -26.633 1.00 73.19 104 ALA A C 1
ATOM 781 O O . ALA A 1 104 ? 4.942 -12.649 -26.602 1.00 73.19 104 ALA A O 1
ATOM 782 N N . GLU A 1 105 ? 6.424 -14.024 -25.624 1.00 76.19 105 GLU A N 1
ATOM 783 C CA . GLU A 1 105 ? 6.599 -13.245 -24.394 1.00 76.19 105 GLU A CA 1
ATOM 784 C C . GLU A 1 105 ? 7.877 -12.396 -24.492 1.00 76.19 105 GLU A C 1
ATOM 786 O O . GLU A 1 105 ? 8.979 -12.940 -24.632 1.00 76.19 105 GLU A O 1
ATOM 791 N N . VAL A 1 106 ? 7.745 -11.062 -24.447 1.00 79.50 106 VAL A N 1
ATOM 792 C CA . VAL A 1 106 ? 8.835 -10.113 -24.741 1.00 79.50 106 VAL A CA 1
ATOM 793 C C . VAL A 1 106 ? 8.956 -9.018 -23.673 1.00 79.50 106 VAL A C 1
ATOM 795 O O . VAL A 1 106 ? 8.349 -7.949 -23.759 1.00 79.50 106 VAL A O 1
ATOM 798 N N . TYR A 1 107 ? 9.845 -9.228 -22.705 1.00 82.75 107 TYR A N 1
ATOM 799 C CA . TYR A 1 107 ? 10.097 -8.283 -21.616 1.00 82.75 107 TYR A CA 1
ATOM 800 C C . TYR A 1 107 ? 11.180 -7.266 -21.988 1.00 82.75 107 TYR A C 1
ATOM 802 O O . TYR A 1 107 ? 12.352 -7.605 -22.176 1.00 82.75 107 TYR A O 1
ATOM 810 N N . ALA A 1 108 ? 10.814 -5.988 -22.062 1.00 87.19 108 ALA A N 1
ATOM 811 C CA . ALA A 1 108 ? 11.704 -4.909 -22.469 1.00 87.19 108 ALA A CA 1
ATOM 812 C C . ALA A 1 108 ? 12.256 -4.126 -21.271 1.00 87.19 108 ALA A C 1
ATOM 814 O O . ALA A 1 108 ? 11.546 -3.370 -20.614 1.00 87.19 108 ALA A O 1
ATOM 815 N N . LEU A 1 109 ? 13.569 -4.211 -21.055 1.00 93.75 109 LEU A N 1
ATOM 816 C CA . LEU A 1 109 ? 14.324 -3.349 -20.143 1.00 93.75 109 LEU A CA 1
ATOM 817 C C . LEU A 1 109 ? 14.900 -2.144 -20.893 1.00 93.75 109 LEU A C 1
ATOM 819 O O . LEU A 1 109 ? 16.105 -1.874 -20.841 1.00 93.75 109 LEU A O 1
ATOM 823 N N . LEU A 1 110 ? 14.055 -1.430 -21.635 1.00 95.12 110 LEU A N 1
ATOM 824 C CA . LEU A 1 110 ? 14.483 -0.447 -22.627 1.00 95.12 110 LEU A CA 1
ATOM 825 C C . LEU A 1 110 ? 14.166 0.998 -22.205 1.00 95.12 110 LEU A C 1
ATOM 827 O O . LEU A 1 110 ? 13.047 1.308 -21.815 1.00 95.12 110 LEU A O 1
ATOM 831 N N . PRO A 1 111 ? 15.113 1.946 -22.335 1.00 91.56 111 PRO A N 1
ATOM 832 C CA . PRO A 1 111 ? 14.798 3.369 -22.293 1.00 91.56 111 PRO A CA 1
ATOM 833 C C . PRO A 1 111 ? 13.829 3.752 -23.420 1.00 91.56 111 PRO A C 1
ATOM 835 O O . PRO A 1 111 ? 13.887 3.177 -24.507 1.00 91.56 111 PRO A O 1
ATOM 838 N N . ARG A 1 112 ? 13.017 4.794 -23.205 1.00 89.44 112 ARG A N 1
ATOM 839 C CA . ARG A 1 112 ? 11.924 5.200 -24.113 1.00 89.44 112 ARG A CA 1
ATOM 840 C C . ARG A 1 112 ? 12.256 5.200 -25.616 1.00 89.44 112 ARG A C 1
ATOM 842 O O . ARG A 1 112 ? 11.460 4.638 -26.358 1.00 89.44 112 ARG A O 1
ATOM 849 N N . PRO A 1 113 ? 13.389 5.759 -26.100 1.00 94.06 113 PRO A N 1
ATOM 850 C CA . PRO A 1 113 ? 13.680 5.750 -27.539 1.00 94.06 113 PRO A CA 1
ATOM 851 C C . PRO A 1 113 ? 13.860 4.343 -28.121 1.00 94.06 113 PRO A C 1
ATOM 853 O O . PRO A 1 113 ? 13.531 4.108 -29.277 1.00 94.06 113 PRO A O 1
ATOM 856 N N . TYR A 1 114 ? 14.389 3.413 -27.325 1.0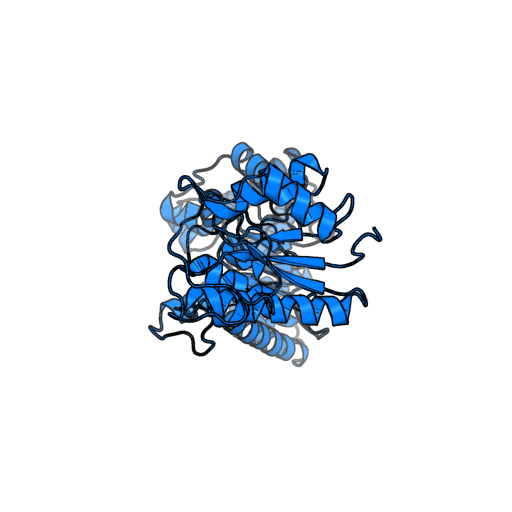0 97.75 114 TYR A N 1
ATOM 857 C CA . TYR A 1 114 ? 14.562 2.016 -27.715 1.00 97.75 114 TYR A CA 1
ATOM 858 C C . TYR A 1 114 ? 13.237 1.260 -27.635 1.00 97.75 114 TYR A C 1
ATOM 860 O O . TYR A 1 114 ? 12.902 0.539 -28.568 1.00 97.75 114 TYR A O 1
ATOM 868 N N . LEU A 1 115 ? 12.480 1.462 -26.550 1.00 94.62 115 LEU A N 1
ATOM 869 C CA . LEU A 1 115 ? 11.176 0.829 -26.361 1.00 94.62 115 LEU A CA 1
ATOM 870 C C . LEU A 1 115 ? 10.214 1.200 -27.488 1.00 94.62 115 LEU A C 1
ATOM 872 O O . LEU A 1 115 ? 9.655 0.308 -28.105 1.00 94.62 115 LEU A O 1
ATOM 876 N N . ALA A 1 116 ? 10.085 2.493 -27.802 1.00 93.00 116 ALA A N 1
ATOM 877 C CA . ALA A 1 116 ? 9.194 2.966 -28.860 1.00 93.00 116 ALA A CA 1
ATOM 878 C C . ALA A 1 116 ? 9.510 2.312 -30.212 1.00 93.00 116 ALA A C 1
ATOM 880 O O . ALA A 1 116 ? 8.605 1.955 -30.958 1.00 93.00 116 ALA A O 1
ATOM 881 N N . ARG A 1 117 ? 10.800 2.118 -30.511 1.00 97.38 117 ARG A N 1
ATOM 882 C CA . ARG A 1 117 ? 11.243 1.486 -31.754 1.00 97.38 117 ARG A CA 1
ATOM 883 C C . ARG A 1 117 ? 10.952 -0.022 -31.785 1.00 97.38 117 ARG A C 1
ATOM 885 O O . ARG A 1 117 ? 10.615 -0.537 -32.846 1.00 97.38 117 ARG A O 1
ATOM 892 N N . LEU A 1 118 ? 11.094 -0.718 -30.654 1.00 96.75 118 LEU A N 1
ATOM 893 C CA . LEU A 1 118 ? 10.760 -2.142 -30.539 1.00 96.75 118 LEU A CA 1
ATOM 894 C C . LEU A 1 118 ? 9.244 -2.373 -30.594 1.00 96.75 118 LEU A C 1
ATOM 896 O O . LEU A 1 118 ? 8.790 -3.241 -31.329 1.00 96.75 118 LEU A O 1
ATOM 900 N N . ASP A 1 119 ? 8.479 -1.582 -29.845 1.00 85.81 119 ASP A N 1
ATOM 901 C CA . ASP A 1 119 ? 7.015 -1.630 -29.794 1.00 85.81 119 ASP A CA 1
ATOM 902 C C . ASP A 1 119 ? 6.394 -1.355 -31.174 1.00 85.81 119 ASP A C 1
ATOM 904 O O . ASP A 1 119 ? 5.532 -2.106 -31.618 1.00 85.81 119 ASP A O 1
ATOM 908 N N . GLU A 1 120 ? 6.898 -0.359 -31.914 1.00 91.44 120 GLU A N 1
ATOM 909 C CA . GLU A 1 120 ? 6.489 -0.101 -33.304 1.00 91.44 120 GLU A CA 1
ATOM 910 C C . GLU A 1 120 ? 6.686 -1.334 -34.204 1.00 91.44 120 GLU A C 1
ATOM 912 O O . GLU A 1 120 ? 5.816 -1.655 -35.012 1.00 91.44 120 GLU A O 1
ATOM 917 N N . ALA A 1 121 ? 7.812 -2.039 -34.057 1.00 94.69 121 ALA A N 1
ATOM 918 C CA . ALA A 1 121 ? 8.128 -3.217 -34.858 1.00 94.69 121 ALA A CA 1
ATOM 919 C C . ALA A 1 121 ? 7.253 -4.427 -34.497 1.00 94.69 121 ALA A C 1
ATOM 921 O O . ALA A 1 121 ? 6.729 -5.097 -35.384 1.00 94.69 121 ALA A O 1
ATOM 922 N N . LEU A 1 122 ? 7.094 -4.704 -33.200 1.00 84.62 122 LEU A N 1
ATOM 923 C CA . LEU A 1 122 ? 6.402 -5.896 -32.704 1.00 84.62 122 LEU A CA 1
ATOM 924 C C . LEU A 1 122 ? 4.877 -5.767 -32.742 1.00 84.62 122 LEU A C 1
ATOM 926 O O . LEU A 1 122 ? 4.191 -6.770 -32.933 1.00 84.62 122 LEU A O 1
ATOM 930 N N . ARG A 1 123 ? 4.341 -4.541 -32.699 1.00 75.25 123 ARG A N 1
ATOM 931 C CA . ARG A 1 123 ? 2.916 -4.287 -32.951 1.00 75.25 123 ARG A CA 1
ATOM 932 C C . ARG A 1 123 ? 2.479 -4.767 -34.334 1.00 75.25 123 ARG A C 1
ATOM 934 O O . ARG A 1 123 ? 1.369 -5.261 -34.469 1.00 75.25 123 ARG A O 1
ATOM 941 N N . GLY A 1 124 ? 3.342 -4.655 -35.346 1.00 74.69 124 GLY A N 1
ATOM 942 C CA . GLY A 1 124 ? 3.063 -5.169 -36.692 1.00 74.69 124 GLY A CA 1
ATOM 943 C C . GLY A 1 124 ? 2.996 -6.700 -36.783 1.00 74.69 124 GLY A C 1
ATOM 944 O O . GLY A 1 124 ? 2.562 -7.219 -37.806 1.00 74.69 124 GLY A O 1
ATOM 945 N N . LEU A 1 125 ? 3.423 -7.405 -35.731 1.00 78.56 125 LEU A N 1
ATOM 946 C CA . LEU A 1 125 ? 3.409 -8.865 -35.612 1.00 78.56 125 LEU A CA 1
ATOM 947 C C . LEU A 1 125 ? 2.370 -9.358 -34.587 1.00 78.56 125 LEU A C 1
ATOM 949 O O . LEU A 1 125 ? 2.391 -10.531 -34.223 1.00 78.56 125 LEU A O 1
ATOM 953 N N . ASP A 1 126 ? 1.507 -8.466 -34.083 1.00 74.56 126 ASP A N 1
ATOM 954 C CA . ASP A 1 126 ? 0.571 -8.738 -32.984 1.00 74.56 126 ASP A CA 1
ATOM 955 C C . ASP A 1 126 ? 1.257 -9.294 -31.717 1.00 74.56 126 ASP A C 1
ATOM 957 O O . ASP A 1 126 ? 0.697 -10.108 -30.979 1.00 74.56 126 ASP A O 1
ATOM 961 N N . VAL A 1 127 ? 2.485 -8.836 -31.442 1.00 65.75 127 VAL A N 1
ATOM 962 C CA . VAL A 1 127 ? 3.252 -9.196 -30.243 1.00 65.75 127 VAL A CA 1
ATOM 963 C C . VAL A 1 127 ? 3.262 -8.029 -29.265 1.00 65.75 127 VAL A C 1
ATOM 965 O O . VAL A 1 127 ? 3.727 -6.930 -29.575 1.00 65.75 127 VAL A O 1
ATOM 968 N N . TRP A 1 128 ? 2.766 -8.278 -28.053 1.00 64.38 128 TRP A N 1
ATOM 969 C CA . TRP A 1 128 ? 2.766 -7.293 -26.976 1.00 64.38 128 TRP A CA 1
ATOM 970 C C . TRP A 1 128 ? 4.125 -7.239 -26.273 1.00 64.38 128 TRP A C 1
ATOM 972 O O . TRP A 1 128 ? 4.623 -8.258 -25.795 1.00 64.38 128 TRP A O 1
ATOM 982 N N . VAL A 1 129 ? 4.697 -6.037 -26.166 1.00 66.31 129 VAL A N 1
ATOM 983 C CA . VAL A 1 129 ? 5.948 -5.795 -25.438 1.00 66.31 129 VAL A CA 1
ATOM 984 C C . VAL A 1 129 ? 5.640 -5.414 -23.999 1.00 66.31 129 VAL A C 1
ATOM 986 O O . VAL A 1 129 ? 5.002 -4.396 -23.738 1.00 66.31 129 VAL A O 1
ATOM 989 N N . GLN A 1 130 ? 6.135 -6.197 -23.045 1.00 75.94 130 GLN A N 1
ATOM 990 C CA . GLN A 1 130 ? 6.017 -5.878 -21.628 1.00 75.94 130 GLN A CA 1
ATOM 991 C C . GLN A 1 130 ? 7.097 -4.854 -21.236 1.00 75.94 130 GLN A C 1
ATOM 993 O O . GLN A 1 130 ? 8.273 -5.201 -21.100 1.00 75.94 130 GLN A O 1
ATOM 998 N N . ASP A 1 131 ? 6.721 -3.582 -21.059 1.00 77.75 131 ASP A N 1
ATOM 999 C CA . ASP A 1 131 ? 7.639 -2.528 -20.603 1.00 77.75 131 ASP A CA 1
ATOM 1000 C C . ASP A 1 131 ? 7.981 -2.695 -19.115 1.00 77.75 131 ASP A C 1
ATOM 1002 O O . ASP A 1 131 ? 7.255 -2.268 -18.219 1.00 77.75 131 ASP A O 1
ATOM 1006 N N . VAL A 1 132 ? 9.148 -3.280 -18.839 1.00 78.00 132 VAL A N 1
ATOM 1007 C CA . VAL A 1 132 ? 9.648 -3.491 -17.473 1.00 78.00 132 VAL A CA 1
ATOM 1008 C C . VAL A 1 132 ? 9.949 -2.155 -16.774 1.00 78.00 132 VAL A C 1
ATOM 1010 O O . VAL A 1 132 ? 10.010 -2.079 -15.547 1.00 78.00 132 VAL A O 1
ATOM 1013 N N . TYR A 1 133 ? 10.126 -1.070 -17.530 1.00 76.81 133 TYR A N 1
ATOM 1014 C CA . TYR A 1 133 ? 10.439 0.262 -17.027 1.00 76.81 133 TYR A CA 1
ATOM 1015 C C . TYR A 1 133 ? 9.267 1.251 -17.104 1.00 76.81 133 TYR A C 1
ATOM 1017 O O . TYR A 1 133 ? 9.517 2.443 -16.911 1.00 76.81 133 TYR A O 1
ATOM 1025 N N . GLU A 1 134 ? 8.021 0.806 -17.299 1.00 53.56 134 GLU A N 1
ATOM 1026 C CA . GLU A 1 134 ? 6.839 1.659 -17.551 1.00 53.56 134 GLU A CA 1
ATOM 1027 C C . GLU A 1 134 ? 6.696 2.841 -16.567 1.00 53.56 134 GLU A C 1
ATOM 1029 O O . GLU A 1 134 ? 6.326 3.959 -16.936 1.00 53.56 134 GLU A O 1
ATOM 1034 N N . ALA A 1 135 ? 7.104 2.648 -15.310 1.00 55.38 135 ALA A N 1
ATOM 1035 C CA . ALA A 1 135 ? 7.052 3.671 -14.265 1.00 55.38 135 ALA A CA 1
ATOM 1036 C C . ALA A 1 135 ? 8.389 4.385 -13.965 1.00 55.38 135 ALA A C 1
ATOM 1038 O O . ALA A 1 135 ? 8.423 5.296 -13.131 1.00 55.38 135 ALA A O 1
ATOM 1039 N N . CYS A 1 136 ? 9.487 4.003 -14.618 1.00 59.16 136 CYS A N 1
ATOM 1040 C CA . CYS A 1 136 ? 10.817 4.549 -14.362 1.00 59.16 136 CYS A CA 1
ATOM 1041 C C . CYS A 1 136 ? 11.018 5.931 -15.003 1.00 59.16 136 CYS A C 1
ATOM 1043 O O . CYS A 1 136 ? 10.835 6.143 -16.200 1.00 59.16 136 CYS A O 1
ATOM 1045 N N . ARG A 1 137 ? 11.522 6.875 -14.210 1.00 62.00 137 ARG A N 1
ATOM 1046 C CA . ARG A 1 137 ? 11.834 8.262 -14.593 1.00 62.00 137 ARG A CA 1
ATOM 1047 C C . ARG A 1 137 ? 13.285 8.465 -15.013 1.00 62.00 137 ARG A C 1
ATOM 1049 O O . ARG A 1 137 ? 13.630 9.517 -15.545 1.00 62.00 137 ARG A O 1
ATOM 1056 N N . GLY A 1 138 ? 14.149 7.483 -14.767 1.00 73.44 138 GLY A N 1
ATOM 1057 C CA . GLY A 1 138 ? 15.547 7.530 -15.177 1.00 73.44 138 GLY A CA 1
ATOM 1058 C C . GLY A 1 138 ? 16.384 6.381 -14.627 1.00 73.44 138 GLY A C 1
ATOM 1059 O O . GLY A 1 138 ? 15.887 5.487 -13.942 1.00 73.44 138 GLY A O 1
ATOM 1060 N N . ASN A 1 139 ? 17.689 6.440 -14.898 1.00 75.56 139 ASN A N 1
ATOM 1061 C CA . ASN A 1 139 ? 18.625 5.336 -14.656 1.00 75.56 139 ASN A CA 1
ATOM 1062 C C . ASN A 1 139 ? 18.653 4.842 -13.200 1.00 75.56 139 ASN A C 1
ATOM 1064 O O . ASN A 1 139 ? 18.922 3.672 -12.957 1.00 75.56 139 ASN A O 1
ATOM 1068 N N . GLY A 1 140 ? 18.401 5.713 -12.217 1.00 73.62 140 GLY A N 1
ATOM 1069 C CA . GLY A 1 140 ? 18.371 5.316 -10.806 1.00 73.62 140 GLY A CA 1
ATOM 1070 C C . GLY A 1 140 ? 17.231 4.346 -10.478 1.00 73.62 140 GLY A C 1
ATOM 1071 O O . GLY A 1 140 ? 17.444 3.378 -9.755 1.00 73.62 140 GLY A O 1
ATOM 1072 N N . GLU A 1 141 ? 16.041 4.583 -11.030 1.00 69.56 141 GLU A N 1
ATOM 1073 C CA . GLU A 1 141 ? 14.870 3.716 -10.841 1.00 69.56 141 GLU A CA 1
ATOM 1074 C C . GLU A 1 141 ? 15.001 2.440 -11.674 1.00 69.56 141 GLU A C 1
ATOM 1076 O O . GLU A 1 141 ? 14.805 1.351 -11.141 1.00 69.56 141 GLU A O 1
ATOM 1081 N N . GLN A 1 142 ? 15.487 2.556 -12.913 1.00 81.81 142 GLN A N 1
ATOM 1082 C CA . GLN A 1 142 ? 15.789 1.402 -13.768 1.00 81.81 142 GLN A CA 1
ATOM 1083 C C . GLN A 1 142 ? 16.765 0.432 -13.092 1.00 81.81 142 GLN A C 1
ATOM 1085 O O . GLN A 1 142 ? 16.527 -0.768 -13.054 1.00 81.81 142 GLN A O 1
ATOM 1090 N N . LYS A 1 143 ? 17.831 0.937 -12.451 1.00 76.44 143 LYS A N 1
ATOM 1091 C CA . LYS A 1 143 ? 18.760 0.087 -11.687 1.00 76.44 143 LYS A CA 1
ATOM 1092 C C . LYS A 1 143 ? 18.078 -0.695 -10.566 1.00 76.44 143 LYS A C 1
ATOM 1094 O O . LYS A 1 143 ? 18.494 -1.822 -10.307 1.00 76.44 143 LYS A O 1
ATOM 1099 N N . ARG A 1 144 ? 17.075 -0.112 -9.899 1.00 69.75 144 ARG A N 1
ATOM 1100 C CA . ARG A 1 144 ? 16.318 -0.785 -8.830 1.00 69.75 144 ARG A CA 1
ATOM 1101 C C . ARG A 1 144 ? 15.408 -1.864 -9.396 1.00 69.75 144 ARG A C 1
ATOM 1103 O O . ARG A 1 144 ? 15.392 -2.960 -8.849 1.00 69.75 144 ARG A O 1
ATOM 1110 N N . VAL A 1 145 ? 14.718 -1.569 -10.497 1.00 69.12 145 VAL A N 1
ATOM 1111 C CA . VAL A 1 145 ? 13.910 -2.559 -11.219 1.00 69.12 145 VAL A CA 1
ATOM 1112 C C . VAL A 1 145 ? 14.779 -3.729 -11.672 1.00 69.12 145 VAL A C 1
ATOM 1114 O O . VAL A 1 145 ? 14.416 -4.870 -11.421 1.00 69.12 145 VAL A O 1
ATOM 1117 N N . ASN A 1 146 ? 15.976 -3.464 -12.204 1.00 83.00 146 ASN A N 1
ATOM 1118 C CA . ASN A 1 146 ? 16.916 -4.515 -12.607 1.00 83.00 146 ASN A CA 1
ATOM 1119 C C . ASN A 1 146 ? 17.242 -5.453 -11.449 1.00 83.00 146 ASN A C 1
ATOM 1121 O O . ASN A 1 146 ? 17.142 -6.661 -11.598 1.00 83.00 146 ASN A O 1
ATOM 1125 N N . VAL A 1 147 ? 17.573 -4.904 -10.278 1.00 75.69 147 VAL A N 1
ATOM 1126 C CA . VAL A 1 147 ? 17.845 -5.722 -9.086 1.00 75.69 147 VAL A CA 1
ATOM 1127 C C . VAL A 1 147 ? 16.615 -6.521 -8.653 1.00 75.69 147 VAL A C 1
ATOM 1129 O O . VAL A 1 147 ? 16.768 -7.627 -8.146 1.00 75.69 147 VAL A O 1
ATOM 1132 N N . HIS A 1 148 ? 15.409 -5.974 -8.816 1.00 68.12 148 HIS A N 1
ATOM 1133 C CA . HIS A 1 148 ? 14.176 -6.677 -8.476 1.00 68.12 148 HIS A CA 1
ATOM 1134 C C . HIS A 1 148 ? 13.937 -7.870 -9.404 1.00 68.12 148 HIS A C 1
ATOM 1136 O O . HIS A 1 148 ? 13.802 -8.983 -8.908 1.00 68.12 148 HIS A O 1
ATOM 1142 N N . ILE A 1 149 ? 13.973 -7.665 -10.724 1.00 70.00 149 ILE A N 1
ATOM 1143 C CA . ILE A 1 149 ? 13.764 -8.758 -11.683 1.00 70.00 149 ILE A CA 1
ATOM 1144 C C . ILE A 1 149 ? 14.881 -9.806 -11.605 1.00 70.00 149 ILE A C 1
ATOM 1146 O O . ILE A 1 149 ? 14.616 -11.000 -11.636 1.00 70.00 149 ILE A O 1
ATOM 1150 N N . GLY A 1 150 ? 16.128 -9.374 -11.370 1.00 74.69 150 GLY A N 1
ATOM 1151 C CA . GLY A 1 150 ? 17.288 -10.254 -11.260 1.00 74.69 150 GLY A CA 1
ATOM 1152 C C . GLY A 1 150 ? 17.297 -11.099 -9.988 1.00 74.69 150 GLY A C 1
ATOM 1153 O O . GLY A 1 150 ? 18.167 -11.942 -9.825 1.00 74.69 150 GLY A O 1
ATOM 1154 N N . ARG A 1 151 ? 16.354 -10.898 -9.065 1.00 68.12 151 ARG A N 1
ATOM 1155 C CA . ARG A 1 151 ? 16.131 -11.805 -7.930 1.00 68.12 151 ARG A CA 1
ATOM 1156 C C . ARG A 1 151 ? 15.115 -12.905 -8.250 1.00 68.12 151 ARG A C 1
ATOM 1158 O O . ARG A 1 151 ? 14.957 -13.799 -7.425 1.00 68.12 151 ARG A O 1
ATOM 1165 N N . GLY A 1 152 ? 14.468 -12.840 -9.417 1.00 51.81 152 GLY A N 1
ATOM 1166 C CA . GLY A 1 152 ? 13.327 -13.671 -9.796 1.00 51.81 152 GLY A CA 1
ATOM 1167 C C . GLY A 1 152 ? 12.045 -13.234 -9.099 1.00 51.81 152 GLY A C 1
ATOM 1168 O O . GLY A 1 152 ? 12.073 -12.299 -8.284 1.00 51.81 152 GLY A O 1
ATOM 1169 N N . PRO A 1 153 ? 10.914 -13.914 -9.371 1.00 45.50 153 PRO A N 1
ATOM 1170 C CA . PRO A 1 153 ? 9.764 -13.813 -8.494 1.00 45.50 153 PRO A CA 1
ATOM 1171 C C . PRO A 1 153 ? 10.268 -14.096 -7.082 1.00 45.50 153 PRO A C 1
ATOM 1173 O O . PRO A 1 153 ? 10.766 -15.180 -6.778 1.00 45.50 153 PRO A O 1
ATOM 1176 N N . THR A 1 154 ? 10.173 -13.090 -6.209 1.00 41.88 154 THR A N 1
ATOM 1177 C CA . THR A 1 154 ? 10.230 -13.388 -4.780 1.00 41.88 154 THR A CA 1
ATOM 1178 C C . THR A 1 154 ? 9.144 -14.440 -4.600 1.00 41.88 154 THR A C 1
ATOM 1180 O O . THR A 1 154 ? 8.031 -14.144 -5.054 1.00 41.88 154 THR A O 1
ATOM 1183 N N . PRO A 1 155 ? 9.431 -15.647 -4.063 1.00 39.88 155 PRO A N 1
ATOM 1184 C CA . PRO A 1 155 ? 8.379 -16.624 -3.824 1.00 39.88 155 PRO A CA 1
ATOM 1185 C C . PRO A 1 155 ? 7.233 -15.850 -3.204 1.00 39.88 155 PRO A C 1
ATOM 1187 O O . PRO A 1 155 ? 7.498 -15.054 -2.290 1.00 39.88 155 PRO A O 1
ATOM 1190 N N . ALA A 1 156 ? 6.040 -15.958 -3.813 1.00 40.28 156 ALA A N 1
ATOM 1191 C CA . ALA A 1 156 ? 4.847 -15.274 -3.336 1.00 40.28 156 ALA A CA 1
ATOM 1192 C C . ALA A 1 156 ? 4.902 -15.399 -1.828 1.00 40.28 156 ALA A C 1
ATOM 1194 O O . ALA A 1 156 ? 5.002 -16.523 -1.339 1.00 40.28 156 ALA A O 1
ATOM 1195 N N . TYR A 1 157 ? 5.060 -14.271 -1.135 1.00 40.88 157 TYR A N 1
ATOM 1196 C CA . TYR A 1 157 ? 5.373 -14.304 0.278 1.00 40.88 157 TYR A CA 1
ATOM 1197 C C . TYR A 1 157 ? 4.255 -15.083 0.959 1.00 40.88 157 TYR A C 1
ATOM 1199 O O . TYR A 1 157 ? 3.159 -14.567 1.159 1.00 40.88 157 TYR A O 1
ATOM 1207 N N . SER A 1 158 ? 4.528 -16.346 1.270 1.00 45.53 158 SER A N 1
ATOM 1208 C CA . SER A 1 158 ? 3.806 -17.066 2.283 1.00 45.53 158 SER A CA 1
ATOM 1209 C C . SER A 1 158 ? 4.269 -16.389 3.554 1.00 45.53 158 SER A C 1
ATOM 1211 O O . SER A 1 158 ? 5.447 -16.487 3.927 1.00 45.53 158 SER A O 1
ATOM 1213 N N . GLU A 1 159 ? 3.374 -15.621 4.175 1.00 54.38 159 GLU A N 1
ATOM 1214 C CA . GLU A 1 159 ? 3.588 -15.254 5.564 1.00 54.38 159 GLU A CA 1
ATOM 1215 C C . GLU A 1 159 ? 4.041 -16.499 6.317 1.00 54.38 159 GLU A C 1
ATOM 1217 O O . GLU A 1 159 ? 3.505 -17.577 6.050 1.00 54.38 159 GLU A O 1
ATOM 1222 N N . PRO A 1 160 ? 5.052 -16.397 7.194 1.00 48.53 160 PRO A N 1
ATOM 1223 C CA . PRO A 1 160 ? 5.382 -17.528 8.032 1.00 48.53 160 PRO A CA 1
ATOM 1224 C C . PRO A 1 160 ? 4.101 -17.904 8.774 1.00 48.53 160 PRO A C 1
ATOM 1226 O O . PRO A 1 160 ? 3.601 -17.110 9.573 1.00 48.53 160 PRO A O 1
ATOM 1229 N N . GLU A 1 161 ? 3.552 -19.077 8.454 1.00 50.81 161 GLU A N 1
ATOM 1230 C CA . GLU A 1 161 ? 2.490 -19.681 9.238 1.00 50.81 161 GLU A CA 1
ATOM 1231 C C . GLU A 1 161 ? 3.017 -19.773 10.667 1.00 50.81 161 GLU A C 1
ATOM 1233 O O . GLU A 1 161 ? 4.064 -20.366 10.939 1.00 50.81 161 GLU A O 1
ATOM 1238 N N . GLY A 1 162 ? 2.351 -19.076 11.576 1.00 57.41 162 GLY A N 1
ATOM 1239 C CA . GLY A 1 162 ? 2.824 -18.936 12.936 1.00 57.41 162 GLY A CA 1
ATOM 1240 C C . GLY A 1 162 ? 1.787 -18.245 13.811 1.00 57.41 162 GLY A C 1
ATOM 1241 O O . GLY A 1 162 ? 0.952 -17.493 13.310 1.00 57.41 162 GLY A O 1
ATOM 1242 N N . PRO A 1 163 ? 1.813 -18.505 15.124 1.00 60.56 163 PRO A N 1
ATOM 1243 C CA . PRO A 1 163 ? 0.873 -17.905 16.056 1.00 60.56 163 PRO A CA 1
ATOM 1244 C C . PRO A 1 163 ? 1.103 -16.391 16.166 1.00 60.56 163 PRO A C 1
ATOM 1246 O O . PRO A 1 163 ? 2.230 -15.937 16.372 1.00 60.56 163 PRO A O 1
ATOM 1249 N N . GLY A 1 164 ? 0.028 -15.608 16.074 1.00 75.62 164 GLY A N 1
ATOM 1250 C CA . GLY A 1 164 ? 0.048 -14.156 16.260 1.00 75.62 164 GLY A CA 1
ATOM 1251 C C . GLY A 1 164 ? -0.722 -13.390 15.177 1.00 75.62 164 GLY A C 1
ATOM 1252 O O . GLY A 1 164 ? -1.183 -13.982 14.204 1.00 75.62 164 GLY A O 1
ATOM 1253 N N . PRO A 1 165 ? -0.869 -12.066 15.343 1.00 90.56 165 PRO A N 1
ATOM 1254 C CA . PRO A 1 165 ? -1.611 -11.228 14.416 1.00 90.56 165 PRO A CA 1
ATOM 1255 C C . PRO A 1 165 ? -0.841 -10.975 13.123 1.00 90.56 165 PRO A C 1
ATOM 1257 O O . PRO A 1 165 ? 0.394 -10.905 13.108 1.00 90.56 165 PRO A O 1
ATOM 1260 N N . ILE A 1 166 ? -1.585 -10.714 12.050 1.00 92.25 166 ILE A N 1
ATOM 1261 C CA . ILE A 1 166 ? -1.022 -10.209 10.794 1.00 92.25 166 ILE A CA 1
ATOM 1262 C C . ILE A 1 166 ? -0.432 -8.813 11.041 1.00 92.25 166 ILE A C 1
ATOM 1264 O O . ILE A 1 166 ? -1.083 -7.941 11.622 1.00 92.25 166 ILE A O 1
ATOM 1268 N N . VAL A 1 167 ? 0.794 -8.576 10.569 1.00 93.44 167 VAL A N 1
ATOM 1269 C CA . VAL A 1 167 ? 1.471 -7.273 10.687 1.00 93.44 167 VAL A CA 1
ATOM 1270 C C . VAL A 1 167 ? 1.547 -6.606 9.319 1.00 93.44 167 VAL A C 1
ATOM 1272 O O . VAL A 1 167 ? 2.314 -7.025 8.455 1.00 93.44 167 VAL A O 1
ATOM 1275 N N . TRP A 1 168 ? 0.790 -5.526 9.155 1.00 95.12 168 TRP A N 1
ATOM 1276 C CA . TRP A 1 168 ? 0.774 -4.689 7.961 1.00 95.12 168 TRP A CA 1
ATOM 1277 C C . TRP A 1 168 ? 1.854 -3.610 8.057 1.00 95.12 168 TRP A C 1
ATOM 1279 O O . TRP A 1 168 ? 1.859 -2.766 8.958 1.00 95.12 168 TRP A O 1
ATOM 1289 N N . LEU A 1 169 ? 2.807 -3.625 7.129 1.00 92.19 169 LEU A N 1
ATOM 1290 C CA . LEU A 1 169 ? 3.911 -2.671 7.152 1.00 92.19 169 LEU A CA 1
ATOM 1291 C C . LEU A 1 169 ? 3.444 -1.324 6.599 1.00 92.19 169 LEU A C 1
ATOM 1293 O O . LEU A 1 169 ? 3.125 -1.200 5.419 1.00 92.19 169 LEU A O 1
ATOM 1297 N N . GLY A 1 170 ? 3.437 -0.295 7.444 1.00 88.19 170 GLY A N 1
ATOM 1298 C CA . GLY A 1 170 ? 3.149 1.069 7.014 1.00 88.19 170 GLY A CA 1
ATOM 1299 C C . GLY A 1 170 ? 4.230 1.542 6.043 1.00 88.19 170 GLY A C 1
ATOM 1300 O O . GLY A 1 170 ? 5.395 1.662 6.431 1.00 88.19 170 GLY A O 1
ATOM 1301 N N . GLY A 1 171 ? 3.852 1.787 4.790 1.00 80.00 171 GLY A N 1
ATOM 1302 C CA . GLY A 1 171 ? 4.763 2.073 3.684 1.00 80.00 171 GLY A CA 1
ATOM 1303 C C . GLY A 1 171 ? 4.345 3.290 2.860 1.00 80.00 171 GLY A C 1
ATOM 1304 O O . GLY A 1 171 ? 3.245 3.827 3.001 1.00 80.00 171 GLY A O 1
ATOM 1305 N N . ASP A 1 172 ? 5.256 3.755 2.007 1.00 77.81 172 ASP A N 1
ATOM 1306 C CA . ASP A 1 172 ? 4.926 4.728 0.960 1.00 77.81 172 ASP A CA 1
ATOM 1307 C C . ASP A 1 172 ? 4.483 3.996 -0.320 1.00 77.81 172 ASP A C 1
ATOM 1309 O O . ASP A 1 172 ? 4.578 2.775 -0.401 1.00 77.81 172 ASP A O 1
ATOM 1313 N N . VAL A 1 173 ? 4.031 4.723 -1.338 1.00 74.88 173 VAL A N 1
ATOM 1314 C CA . VAL A 1 173 ? 3.494 4.166 -2.594 1.00 74.88 173 VAL A CA 1
ATOM 1315 C C . VAL A 1 173 ? 4.395 3.090 -3.236 1.00 74.88 173 VAL A C 1
ATOM 1317 O O . VAL A 1 173 ? 3.868 2.047 -3.617 1.00 74.88 173 VAL A O 1
ATOM 1320 N N . PRO A 1 174 ? 5.739 3.233 -3.299 1.00 72.06 174 PRO A N 1
ATOM 1321 C CA . PRO A 1 174 ? 6.608 2.187 -3.853 1.00 72.06 174 PRO A CA 1
ATOM 1322 C C . PRO A 1 174 ? 6.602 0.859 -3.081 1.00 72.06 174 PRO A C 1
ATOM 1324 O O . PRO A 1 174 ? 7.100 -0.140 -3.595 1.00 72.06 174 PRO A O 1
ATOM 1327 N N . ALA A 1 175 ? 6.076 0.834 -1.853 1.00 72.50 175 ALA A N 1
ATOM 1328 C CA . ALA A 1 175 ? 5.995 -0.374 -1.041 1.00 72.50 175 ALA A CA 1
ATOM 1329 C C . ALA A 1 175 ? 5.011 -1.410 -1.602 1.00 72.50 175 ALA A C 1
ATOM 1331 O O . ALA A 1 175 ? 5.151 -2.598 -1.319 1.00 72.50 175 ALA A O 1
ATOM 1332 N N . LEU A 1 176 ? 4.083 -0.985 -2.467 1.00 73.94 176 LEU A N 1
ATOM 1333 C CA . LEU A 1 176 ? 3.139 -1.864 -3.166 1.00 73.94 176 LEU A CA 1
ATOM 1334 C C . LEU A 1 176 ? 3.839 -2.893 -4.079 1.00 73.94 176 LEU A C 1
ATOM 1336 O O . LEU A 1 176 ? 3.252 -3.924 -4.398 1.00 73.94 176 LEU A O 1
ATOM 1340 N N . TRP A 1 177 ? 5.112 -2.670 -4.429 1.00 70.69 177 TRP A N 1
ATOM 1341 C CA . TRP A 1 177 ? 5.948 -3.594 -5.211 1.00 70.69 177 TRP A CA 1
ATOM 1342 C C . TRP A 1 177 ? 6.842 -4.518 -4.379 1.00 70.69 177 TRP A C 1
ATOM 1344 O O . TRP A 1 177 ? 7.611 -5.305 -4.924 1.00 70.69 177 TRP A O 1
ATOM 1354 N N . TRP A 1 178 ? 6.802 -4.436 -3.050 1.00 70.50 178 TRP A N 1
ATOM 1355 C CA . TRP A 1 178 ? 7.741 -5.184 -2.207 1.00 70.50 178 TRP A CA 1
ATOM 1356 C C . TRP A 1 178 ? 7.388 -6.658 -2.017 1.00 70.50 178 TRP A C 1
ATOM 1358 O O . TRP A 1 178 ? 8.155 -7.370 -1.365 1.00 70.50 178 TRP A O 1
ATOM 1368 N N . GLY A 1 179 ? 6.247 -7.126 -2.523 1.00 71.31 179 GLY A N 1
ATOM 1369 C CA . GLY A 1 179 ? 5.791 -8.500 -2.290 1.00 71.31 179 GLY A CA 1
ATOM 1370 C C . GLY A 1 179 ? 5.466 -8.771 -0.824 1.00 71.31 179 GLY A C 1
ATOM 1371 O O . GLY A 1 179 ? 5.633 -9.894 -0.368 1.00 71.31 179 GLY A O 1
ATOM 1372 N N . VAL A 1 180 ? 5.084 -7.745 -0.057 1.00 78.19 180 VAL A N 1
ATOM 1373 C CA . VAL A 1 180 ? 4.695 -7.871 1.354 1.00 78.19 180 VAL A CA 1
ATOM 1374 C C . VAL A 1 180 ? 3.401 -7.126 1.614 1.00 78.19 180 VAL A C 1
ATOM 1376 O O . VAL A 1 180 ? 3.084 -6.167 0.914 1.00 78.19 180 VAL A O 1
ATOM 1379 N N . ARG A 1 181 ? 2.691 -7.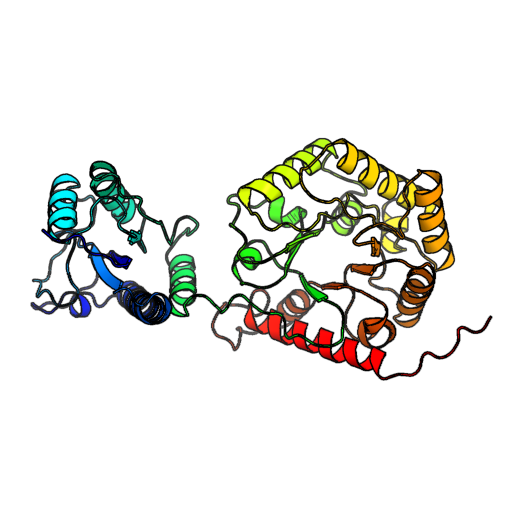548 2.659 1.00 89.56 181 ARG A N 1
ATOM 1380 C CA . ARG A 1 181 ? 1.492 -6.876 3.142 1.00 89.56 181 ARG A CA 1
ATOM 1381 C C . ARG A 1 181 ? 1.828 -5.493 3.681 1.00 89.56 181 ARG A C 1
ATOM 1383 O O . ARG A 1 181 ? 2.592 -5.350 4.641 1.00 89.56 181 ARG A O 1
ATOM 1390 N N . VAL A 1 182 ? 1.257 -4.473 3.053 1.00 90.75 182 VAL A N 1
ATOM 1391 C CA . VAL A 1 182 ? 1.502 -3.071 3.400 1.00 90.75 182 VAL A CA 1
ATOM 1392 C C . VAL A 1 182 ? 0.209 -2.339 3.705 1.00 90.75 182 VAL A C 1
ATOM 1394 O O . VAL A 1 182 ? -0.853 -2.673 3.188 1.00 90.75 182 VAL A O 1
ATOM 1397 N N . LEU A 1 183 ? 0.320 -1.306 4.529 1.00 95.75 183 LEU A N 1
ATOM 1398 C CA . LEU A 1 183 ? -0.706 -0.286 4.673 1.00 95.75 183 LEU A CA 1
ATOM 1399 C C . LEU A 1 183 ? -0.158 1.025 4.108 1.00 95.75 183 LEU A C 1
ATOM 1401 O O . LEU A 1 183 ? 0.940 1.462 4.467 1.00 95.75 183 LEU A O 1
ATOM 1405 N N . VAL A 1 184 ? -0.907 1.637 3.194 1.00 91.38 184 VAL A N 1
ATOM 1406 C CA . VAL A 1 184 ? -0.513 2.869 2.503 1.00 91.38 184 VAL A CA 1
ATOM 1407 C C . VAL A 1 184 ? -1.486 3.979 2.868 1.00 91.38 184 VAL A C 1
ATOM 1409 O O . VAL A 1 184 ? -2.697 3.791 2.884 1.00 91.38 184 VAL A O 1
ATOM 1412 N N . SER A 1 185 ? -0.951 5.163 3.154 1.00 90.81 185 SER A N 1
ATOM 1413 C CA . SER A 1 185 ? -1.768 6.329 3.490 1.00 90.81 185 SER A CA 1
ATOM 1414 C C . SER A 1 185 ? -2.329 7.001 2.238 1.00 90.81 185 SER A C 1
ATOM 1416 O O . SER A 1 185 ? -1.576 7.391 1.339 1.00 90.81 185 SER A O 1
ATOM 1418 N N . TYR A 1 186 ? -3.633 7.252 2.234 1.00 95.56 186 TYR A N 1
ATOM 1419 C CA . TYR A 1 186 ? -4.363 8.008 1.225 1.00 95.56 186 TYR A CA 1
ATOM 1420 C C . TYR A 1 186 ? -3.736 9.378 0.962 1.00 95.56 186 TYR A C 1
ATOM 1422 O O . TYR A 1 186 ? -3.591 9.785 -0.187 1.00 95.56 186 TYR A O 1
ATOM 1430 N N . VAL A 1 187 ? -3.273 10.074 2.009 1.00 87.38 187 VAL A N 1
ATOM 1431 C CA . VAL A 1 187 ? -2.629 11.395 1.890 1.00 87.38 187 VAL A CA 1
ATOM 1432 C C . VAL A 1 187 ? -1.381 11.347 1.000 1.00 87.38 187 VAL A C 1
ATOM 1434 O O . VAL A 1 187 ? -1.080 12.325 0.308 1.00 87.38 187 VAL A O 1
ATOM 1437 N N . ARG A 1 188 ? -0.656 10.221 1.009 1.00 82.19 188 ARG A N 1
ATOM 1438 C CA . ARG A 1 188 ? 0.494 9.980 0.126 1.00 82.19 188 ARG A CA 1
ATOM 1439 C C . ARG A 1 188 ? 0.029 9.514 -1.249 1.00 82.19 188 ARG A C 1
ATOM 1441 O O . ARG A 1 188 ? 0.455 10.082 -2.252 1.00 82.19 188 ARG A O 1
ATOM 1448 N N . LEU A 1 189 ? -0.879 8.542 -1.281 1.00 86.50 189 LEU A N 1
ATOM 1449 C CA . LEU A 1 189 ? -1.339 7.899 -2.508 1.00 86.50 189 LEU A CA 1
ATOM 1450 C C . LEU A 1 189 ? -2.045 8.876 -3.459 1.00 86.50 189 LEU A C 1
ATOM 1452 O O . LEU A 1 189 ? -1.718 8.902 -4.640 1.00 86.50 189 LEU A O 1
ATOM 1456 N N . ARG A 1 190 ? -2.881 9.791 -2.949 1.00 88.62 190 ARG A N 1
ATOM 1457 C CA . ARG A 1 190 ? -3.558 10.827 -3.759 1.00 88.62 190 ARG A CA 1
ATOM 1458 C C . ARG A 1 190 ? -2.613 11.807 -4.461 1.00 88.62 190 ARG A C 1
ATOM 1460 O O . ARG A 1 190 ? -3.039 12.583 -5.307 1.00 88.62 190 ARG A O 1
ATOM 1467 N N . ARG A 1 191 ? -1.338 11.848 -4.060 1.00 80.69 191 ARG A N 1
ATOM 1468 C CA . ARG A 1 191 ? -0.296 12.685 -4.682 1.00 80.69 191 ARG A CA 1
ATOM 1469 C C . ARG A 1 191 ? 0.534 11.906 -5.699 1.00 80.69 191 ARG A C 1
ATOM 1471 O O . ARG A 1 191 ? 1.381 12.497 -6.374 1.00 80.69 191 ARG A O 1
ATOM 1478 N N . ALA A 1 192 ? 0.342 10.592 -5.783 1.00 72.75 192 ALA A N 1
ATOM 1479 C CA . ALA A 1 192 ? 1.034 9.754 -6.738 1.00 72.75 192 ALA A CA 1
ATOM 1480 C C . ALA A 1 192 ? 0.532 10.074 -8.146 1.00 72.75 192 ALA A C 1
ATOM 1482 O O . ALA A 1 192 ? -0.656 9.984 -8.438 1.00 72.75 192 ALA A O 1
ATOM 1483 N N . LYS A 1 193 ? 1.462 10.455 -9.025 1.00 66.50 193 LYS A N 1
ATOM 1484 C CA . LYS A 1 193 ? 1.154 10.697 -10.442 1.00 66.50 193 LYS A CA 1
ATOM 1485 C C . LYS A 1 193 ? 0.855 9.400 -11.195 1.00 66.50 193 LYS A C 1
ATOM 1487 O O . LYS A 1 193 ? 0.057 9.418 -12.118 1.00 66.50 193 LYS A O 1
ATOM 1492 N N . ASN A 1 194 ? 1.503 8.312 -10.780 1.00 61.34 194 ASN A N 1
ATOM 1493 C CA . ASN A 1 194 ? 1.361 6.980 -11.355 1.00 61.34 194 ASN A CA 1
ATOM 1494 C C . ASN A 1 194 ? 0.984 6.029 -10.224 1.00 61.34 194 ASN A C 1
ATOM 1496 O O . ASN A 1 194 ? 1.602 6.093 -9.153 1.00 61.34 194 ASN A O 1
ATOM 1500 N N . LEU A 1 195 ? 0.003 5.166 -10.465 1.00 73.81 195 LEU A N 1
ATOM 1501 C CA . LEU A 1 195 ? -0.388 4.133 -9.521 1.00 73.81 195 LEU A CA 1
ATOM 1502 C C . LEU A 1 195 ? 0.357 2.830 -9.835 1.00 73.81 195 LEU A C 1
ATOM 1504 O O . LEU A 1 195 ? 0.309 2.373 -10.974 1.00 73.81 195 LEU A O 1
ATOM 1508 N N . PRO A 1 196 ? 1.092 2.253 -8.872 1.00 72.12 196 PRO A N 1
ATOM 1509 C CA . PRO A 1 196 ? 1.729 0.955 -9.059 1.00 72.12 196 PRO A CA 1
ATOM 1510 C C . PRO A 1 196 ? 0.689 -0.170 -8.994 1.00 72.12 196 PRO A C 1
ATOM 1512 O O . PRO A 1 196 ? -0.223 -0.095 -8.180 1.00 72.12 196 PRO A O 1
ATOM 1515 N N . VAL A 1 197 ? 0.872 -1.248 -9.758 1.00 78.00 197 VAL A N 1
ATOM 1516 C CA . VAL A 1 197 ? 0.132 -2.503 -9.532 1.00 78.00 197 VAL A CA 1
ATOM 1517 C C . VAL A 1 197 ? 0.703 -3.202 -8.297 1.00 78.00 197 VAL A C 1
ATOM 1519 O O . VAL A 1 197 ? 1.916 -3.405 -8.207 1.00 78.00 197 VAL A O 1
ATOM 1522 N N . ALA A 1 198 ? -0.148 -3.555 -7.336 1.00 76.12 198 ALA A N 1
ATOM 1523 C CA . ALA A 1 198 ? 0.271 -4.246 -6.125 1.00 76.12 198 ALA A CA 1
ATOM 1524 C C . ALA A 1 198 ? 0.590 -5.720 -6.403 1.00 76.12 198 ALA A C 1
ATOM 1526 O O . ALA A 1 198 ? -0.171 -6.437 -7.052 1.00 76.12 198 ALA A O 1
ATOM 1527 N N . VAL A 1 199 ? 1.701 -6.200 -5.844 1.00 76.19 199 VAL A N 1
ATOM 1528 C CA . VAL A 1 199 ? 2.120 -7.614 -5.949 1.00 76.19 199 VAL A CA 1
ATOM 1529 C C . VAL A 1 199 ? 1.708 -8.454 -4.732 1.00 76.19 199 VAL A C 1
ATOM 1531 O O . VAL A 1 199 ? 1.921 -9.663 -4.708 1.00 76.19 199 VAL A O 1
ATOM 1534 N N . ALA A 1 200 ? 1.128 -7.820 -3.713 1.00 81.12 200 ALA A N 1
ATOM 1535 C CA . ALA A 1 200 ? 0.603 -8.443 -2.505 1.00 81.12 200 ALA A CA 1
ATOM 1536 C C . ALA A 1 200 ? -0.624 -7.666 -2.013 1.00 81.12 200 ALA A C 1
ATOM 1538 O O . ALA A 1 200 ? -0.865 -6.535 -2.436 1.00 81.12 200 ALA A O 1
ATOM 1539 N N . ASP A 1 201 ? -1.393 -8.289 -1.128 1.00 91.50 201 ASP A N 1
ATOM 1540 C CA . ASP A 1 201 ? -2.550 -7.656 -0.505 1.00 91.50 201 ASP A CA 1
ATOM 1541 C C . ASP A 1 201 ? -2.131 -6.427 0.303 1.00 91.50 201 ASP A C 1
ATOM 1543 O O . ASP A 1 201 ? -1.059 -6.409 0.918 1.00 91.50 201 ASP A O 1
ATOM 1547 N N . TRP A 1 202 ? -2.970 -5.394 0.305 1.00 95.88 202 TRP A N 1
ATOM 1548 C CA . TRP A 1 202 ? -2.680 -4.143 1.001 1.00 95.88 202 TRP A CA 1
ATOM 1549 C C . TRP A 1 202 ? -3.935 -3.472 1.558 1.00 95.88 202 TRP A C 1
ATOM 1551 O O . TRP A 1 202 ? -5.062 -3.805 1.184 1.00 95.88 202 TRP A O 1
ATOM 1561 N N . LEU A 1 203 ? -3.710 -2.528 2.473 1.00 98.19 203 LEU A N 1
ATOM 1562 C CA . LEU A 1 203 ? -4.740 -1.748 3.158 1.00 98.19 203 LEU A CA 1
ATOM 1563 C C . LEU A 1 203 ? -4.570 -0.255 2.893 1.00 98.19 203 LEU A C 1
ATOM 1565 O O . LEU A 1 203 ? -3.443 0.248 2.824 1.00 98.19 203 LEU A O 1
ATOM 1569 N N . LEU A 1 204 ? -5.683 0.472 2.842 1.00 98.38 204 LEU A N 1
ATOM 1570 C CA . LEU A 1 204 ? -5.672 1.927 2.709 1.00 98.38 204 LEU A CA 1
ATOM 1571 C C . LEU A 1 204 ? -5.996 2.601 4.049 1.00 98.38 204 LEU A C 1
ATOM 1573 O O . LEU A 1 204 ? -7.112 2.491 4.549 1.00 98.38 204 LEU A O 1
ATOM 1577 N N . ASP A 1 205 ? -5.043 3.360 4.590 1.00 97.19 205 ASP A N 1
ATOM 1578 C CA . ASP A 1 205 ? -5.283 4.311 5.683 1.00 97.19 205 ASP A CA 1
ATOM 1579 C C . ASP A 1 205 ? -5.798 5.634 5.110 1.00 97.19 205 ASP A C 1
ATOM 1581 O O . ASP A 1 205 ? -5.199 6.194 4.194 1.00 97.19 205 ASP A O 1
ATOM 1585 N N . SER A 1 206 ? -6.887 6.172 5.651 1.00 96.69 206 SER A N 1
ATOM 1586 C CA . SER A 1 206 ? -7.484 7.430 5.188 1.00 96.69 206 SER A CA 1
ATOM 1587 C C . SER A 1 206 ? -6.626 8.657 5.533 1.00 96.69 206 SER A C 1
ATOM 1589 O O . SER A 1 206 ? -6.723 9.704 4.882 1.00 96.69 206 SER A O 1
ATOM 1591 N N . GLY A 1 207 ? -5.745 8.536 6.532 1.00 93.50 207 GLY A N 1
ATOM 1592 C CA . GLY A 1 207 ? -4.933 9.631 7.051 1.00 93.50 207 GLY A CA 1
ATOM 1593 C C . GLY A 1 207 ? -5.723 10.615 7.918 1.00 93.50 207 GLY A C 1
ATOM 1594 O O . GLY A 1 207 ? -5.345 11.790 7.997 1.00 93.50 207 GLY A O 1
ATOM 1595 N N . GLY A 1 208 ? -6.802 10.161 8.568 1.00 93.88 208 GLY A N 1
ATOM 1596 C CA . GLY A 1 208 ? -7.702 11.006 9.359 1.00 93.88 208 GLY A CA 1
ATOM 1597 C C . GLY A 1 208 ? -7.000 11.814 10.440 1.00 93.88 208 GLY A C 1
ATOM 1598 O O . GLY A 1 208 ? -7.195 13.028 10.536 1.00 93.88 208 GLY A O 1
ATOM 1599 N N . TYR A 1 209 ? -6.071 11.201 11.179 1.00 91.94 209 TYR A N 1
ATOM 1600 C CA . TYR A 1 209 ? -5.273 11.928 12.170 1.00 91.94 209 TYR A CA 1
ATOM 1601 C C . TYR A 1 209 ? -4.513 13.114 11.552 1.00 91.94 209 TYR A C 1
ATOM 1603 O O . TYR A 1 209 ? -4.577 14.228 12.068 1.00 91.94 209 TYR A O 1
ATOM 1611 N N . ASP A 1 210 ? -3.833 12.913 10.421 1.00 88.38 210 ASP A N 1
ATOM 1612 C CA . ASP A 1 210 ? -3.060 13.970 9.762 1.00 88.38 210 ASP A CA 1
ATOM 1613 C C . ASP A 1 210 ? -3.959 15.098 9.231 1.00 88.38 210 ASP A C 1
ATOM 1615 O O . ASP A 1 210 ? -3.592 16.274 9.333 1.00 88.38 210 ASP A O 1
ATOM 1619 N N . GLN A 1 211 ? -5.138 14.763 8.700 1.00 94.94 211 GLN A N 1
ATOM 1620 C CA . GLN A 1 211 ? -6.137 15.732 8.236 1.00 94.94 211 GLN A CA 1
ATOM 1621 C C . GLN A 1 211 ? -6.653 16.596 9.390 1.00 94.94 211 GLN A C 1
ATOM 1623 O O . GLN A 1 211 ? -6.561 17.825 9.324 1.00 94.94 211 GLN A O 1
ATOM 1628 N N . LEU A 1 212 ? -7.087 15.979 10.493 1.00 95.75 212 LEU A N 1
ATOM 1629 C CA . LEU A 1 212 ? -7.571 16.711 11.664 1.00 95.75 212 LEU A CA 1
ATOM 1630 C C . LEU A 1 212 ? -6.467 17.550 12.315 1.00 95.75 212 LEU A C 1
ATOM 1632 O O . LEU A 1 212 ? -6.691 18.707 12.678 1.00 95.75 212 LEU A O 1
ATOM 1636 N N . MET A 1 213 ? -5.247 17.022 12.416 1.00 93.12 213 MET A N 1
ATOM 1637 C CA . MET A 1 213 ? -4.135 17.764 13.007 1.00 93.12 213 MET A CA 1
ATOM 1638 C C . MET A 1 213 ? -3.706 18.966 12.163 1.00 93.12 213 MET A C 1
ATOM 1640 O O . MET A 1 213 ? -3.349 20.006 12.722 1.00 93.12 213 MET A O 1
ATOM 1644 N N . ARG A 1 214 ? -3.778 18.888 10.833 1.00 92.81 214 ARG A N 1
ATOM 1645 C CA . ARG A 1 214 ? -3.405 20.009 9.956 1.00 92.81 214 ARG A CA 1
ATOM 1646 C C . ARG A 1 214 ? -4.545 21.002 9.762 1.00 92.81 214 ARG A C 1
ATOM 1648 O O . ARG A 1 214 ? -4.322 22.200 9.912 1.00 92.81 214 ARG A O 1
ATOM 1655 N N . TYR A 1 215 ? -5.753 20.513 9.507 1.00 96.06 215 TYR A N 1
ATOM 1656 C CA . TYR A 1 215 ? -6.864 21.317 8.994 1.00 96.06 215 TYR A CA 1
ATOM 1657 C C . TYR A 1 215 ? -8.074 21.388 9.935 1.00 96.06 215 TYR A C 1
ATOM 1659 O O . TYR A 1 215 ? -9.034 22.080 9.620 1.00 96.06 215 TYR A O 1
ATOM 1667 N N . ARG A 1 216 ? -8.036 20.718 11.100 1.00 96.75 216 ARG A N 1
ATOM 1668 C CA . ARG A 1 216 ? -9.170 20.572 12.044 1.00 96.75 216 ARG A CA 1
ATOM 1669 C C . ARG A 1 216 ? -10.405 19.873 11.444 1.00 96.75 216 ARG A C 1
ATOM 1671 O O . ARG A 1 216 ? -11.467 19.888 12.056 1.00 96.75 216 ARG A O 1
ATOM 1678 N N . GLY A 1 217 ? -10.265 19.252 10.276 1.00 96.25 217 GLY A N 1
ATOM 1679 C CA . GLY A 1 217 ? -11.341 18.599 9.540 1.00 96.25 217 GLY A CA 1
ATOM 1680 C C . GLY A 1 217 ? -10.830 17.955 8.253 1.00 96.25 217 GLY A C 1
ATOM 1681 O O . GLY A 1 217 ? -9.636 18.019 7.948 1.00 96.25 217 GLY A O 1
ATOM 1682 N N . TRP A 1 218 ? -11.740 17.337 7.506 1.00 97.56 218 TRP A N 1
ATOM 1683 C CA . TRP A 1 218 ? -11.439 16.717 6.219 1.00 97.56 218 TRP A CA 1
ATOM 1684 C C . TRP A 1 218 ? -11.381 17.751 5.095 1.00 97.56 218 TRP A C 1
ATOM 1686 O O . TRP A 1 218 ? -12.273 18.582 4.955 1.00 97.56 218 TRP A O 1
ATOM 1696 N N . THR A 1 219 ? -10.328 17.676 4.279 1.00 96.25 219 THR A N 1
ATOM 1697 C CA . THR A 1 219 ? -10.159 18.504 3.064 1.00 96.25 219 THR A CA 1
ATOM 1698 C C . THR A 1 219 ? -10.585 17.795 1.779 1.00 96.25 219 THR A C 1
ATOM 1700 O O . THR A 1 219 ? -10.402 18.336 0.694 1.00 96.25 219 THR A O 1
ATOM 1703 N N . VAL A 1 220 ? -11.090 16.567 1.899 1.00 95.62 220 VAL A N 1
ATOM 1704 C CA . VAL A 1 220 ? -11.574 15.728 0.797 1.00 95.62 220 VAL A CA 1
ATOM 1705 C C . VAL A 1 220 ? -12.969 15.269 1.165 1.00 95.62 220 VAL A C 1
ATOM 1707 O O . VAL A 1 220 ? -13.190 14.838 2.298 1.00 95.62 220 VAL A O 1
ATOM 1710 N N . THR A 1 221 ? -13.899 15.380 0.228 1.00 96.50 221 THR A N 1
ATOM 1711 C CA . THR A 1 221 ? -15.282 14.938 0.413 1.00 96.50 221 THR A CA 1
ATOM 1712 C C . THR A 1 221 ? -15.386 13.410 0.408 1.00 96.50 221 THR A C 1
ATOM 1714 O O . THR A 1 221 ? -14.537 12.720 -0.158 1.00 96.50 221 THR A O 1
ATOM 1717 N N . ALA A 1 222 ? -16.461 12.868 0.985 1.00 96.56 222 ALA A N 1
ATOM 1718 C CA . ALA A 1 222 ? -16.726 11.428 0.944 1.00 96.56 222 ALA A CA 1
ATOM 1719 C C . ALA A 1 222 ? -16.861 10.900 -0.492 1.00 96.56 222 ALA A C 1
ATOM 1721 O O . ALA A 1 222 ? -16.400 9.802 -0.788 1.00 96.56 222 ALA A O 1
ATOM 1722 N N . VAL A 1 223 ? -17.423 11.704 -1.402 1.00 97.50 223 VAL A N 1
ATOM 1723 C CA . VAL A 1 223 ? -17.576 11.353 -2.823 1.00 97.50 223 VAL A CA 1
ATOM 1724 C C . VAL A 1 223 ? -16.219 11.249 -3.520 1.00 97.50 223 VAL A C 1
ATOM 1726 O O . VAL A 1 223 ? -15.961 10.260 -4.205 1.00 97.50 223 VAL A O 1
ATOM 1729 N N . GLU A 1 224 ? -15.336 12.232 -3.326 1.00 97.75 224 GLU A N 1
ATOM 1730 C CA . GLU A 1 224 ? -13.973 12.188 -3.874 1.00 97.75 224 GLU A CA 1
ATOM 1731 C C . GLU A 1 224 ? -13.195 10.997 -3.311 1.00 97.75 224 GLU A C 1
ATOM 1733 O O . GLU A 1 224 ? -12.552 10.266 -4.063 1.00 97.75 224 GLU A O 1
ATOM 1738 N N . TYR A 1 225 ? -13.294 10.755 -2.001 1.00 98.50 225 TYR A N 1
ATOM 1739 C CA . TYR A 1 225 ? -12.601 9.637 -1.374 1.00 98.50 225 TYR A CA 1
ATOM 1740 C C . TYR A 1 225 ? -13.128 8.280 -1.860 1.00 98.50 225 TYR A C 1
ATOM 1742 O O . TYR A 1 225 ? -12.335 7.395 -2.168 1.00 98.50 225 TYR A O 1
ATOM 1750 N N . ALA A 1 226 ? -14.446 8.122 -2.011 1.00 98.62 226 ALA A N 1
ATOM 1751 C CA . ALA A 1 226 ? -15.060 6.917 -2.567 1.00 98.62 226 ALA A CA 1
ATOM 1752 C C . ALA A 1 226 ? -14.618 6.649 -4.015 1.00 98.62 226 ALA A C 1
ATOM 1754 O O . ALA A 1 226 ? -14.306 5.509 -4.367 1.00 98.62 226 ALA A O 1
ATOM 1755 N N . ALA A 1 227 ? -14.558 7.694 -4.849 1.00 98.19 227 ALA A N 1
ATOM 1756 C CA . ALA A 1 227 ? -14.070 7.589 -6.222 1.00 98.19 227 ALA A CA 1
ATOM 1757 C C . ALA A 1 227 ? -12.596 7.160 -6.266 1.00 98.19 227 ALA A C 1
ATOM 1759 O O . ALA A 1 227 ? -12.235 6.277 -7.044 1.00 98.19 227 ALA A O 1
ATOM 1760 N N . ASP A 1 228 ? -11.768 7.726 -5.388 1.00 98.12 228 ASP A N 1
ATOM 1761 C CA . ASP A 1 228 ? -10.367 7.342 -5.255 1.00 98.12 228 ASP A CA 1
ATOM 1762 C C . ASP A 1 228 ? -10.206 5.892 -4.772 1.00 98.12 228 ASP A C 1
ATOM 1764 O O . ASP A 1 228 ? -9.403 5.161 -5.343 1.00 98.12 228 ASP A O 1
ATOM 1768 N N . ILE A 1 229 ? -10.982 5.435 -3.780 1.00 98.62 229 ILE A N 1
ATOM 1769 C CA . ILE A 1 229 ? -10.958 4.031 -3.328 1.00 98.62 229 ILE A CA 1
ATOM 1770 C C . ILE A 1 229 ? -11.288 3.091 -4.487 1.00 98.62 229 ILE A C 1
ATOM 1772 O O . ILE A 1 229 ? -10.555 2.127 -4.708 1.00 98.62 229 ILE A O 1
ATOM 1776 N N . ARG A 1 230 ? -12.348 3.386 -5.250 1.00 98.31 230 ARG A N 1
ATOM 1777 C CA . ARG A 1 230 ? -12.735 2.591 -6.423 1.00 98.31 230 ARG A CA 1
ATOM 1778 C C . ARG A 1 230 ? -11.603 2.530 -7.443 1.00 98.31 230 ARG A C 1
ATOM 1780 O O . ARG A 1 230 ? -11.238 1.448 -7.900 1.00 98.31 230 ARG A O 1
ATOM 1787 N N . ARG A 1 231 ? -11.004 3.684 -7.744 1.00 96.00 231 ARG A N 1
ATOM 1788 C CA . ARG A 1 231 ? -9.860 3.799 -8.651 1.00 96.00 231 ARG A CA 1
ATOM 1789 C C . ARG A 1 231 ? -8.671 2.971 -8.173 1.00 96.00 231 ARG A C 1
ATOM 1791 O O . ARG A 1 231 ? -8.081 2.243 -8.961 1.00 96.00 231 ARG A O 1
ATOM 1798 N N . TYR A 1 232 ? -8.337 3.032 -6.886 1.00 96.50 232 TYR A N 1
ATOM 1799 C CA . TYR A 1 232 ? -7.249 2.244 -6.308 1.00 96.50 232 TYR A CA 1
ATOM 1800 C C . TYR A 1 232 ? -7.548 0.745 -6.333 1.00 96.50 232 TYR A C 1
ATOM 1802 O O . TYR A 1 232 ? -6.670 -0.031 -6.697 1.00 96.50 232 TYR A O 1
ATOM 1810 N N . GLY A 1 233 ? -8.777 0.329 -6.023 1.00 91.06 233 GLY A N 1
ATOM 1811 C CA . GLY A 1 233 ? -9.189 -1.070 -6.143 1.00 91.06 233 GLY A CA 1
ATOM 1812 C C . GLY A 1 233 ? -9.001 -1.620 -7.562 1.00 91.06 233 GLY A C 1
ATOM 1813 O O . GLY A 1 233 ? -8.533 -2.745 -7.716 1.00 91.06 233 GLY A O 1
ATOM 1814 N N . GLN A 1 234 ? -9.297 -0.810 -8.584 1.00 89.38 234 GLN A N 1
ATOM 1815 C CA . GLN A 1 234 ? -9.209 -1.189 -9.999 1.00 89.38 234 GLN A CA 1
ATOM 1816 C C . GLN A 1 234 ? -7.787 -1.112 -10.577 1.00 89.38 234 GLN A C 1
ATOM 1818 O O . GLN A 1 234 ? -7.340 -2.061 -11.212 1.00 89.38 234 GLN A O 1
ATOM 1823 N N . GLU A 1 235 ? -7.080 0.005 -10.381 1.00 84.06 235 GLU A N 1
ATOM 1824 C CA . GLU A 1 235 ? -5.771 0.253 -11.007 1.00 84.06 235 GLU A CA 1
ATOM 1825 C C . GLU A 1 235 ? -4.608 -0.398 -10.240 1.00 84.06 235 GLU A C 1
ATOM 1827 O O . GLU A 1 235 ? -3.652 -0.866 -10.852 1.00 84.06 235 GLU A O 1
ATOM 1832 N N . ILE A 1 236 ? -4.665 -0.423 -8.902 1.00 84.94 236 ILE A N 1
ATOM 1833 C CA . ILE A 1 236 ? -3.604 -1.015 -8.066 1.00 84.94 236 ILE A CA 1
ATOM 1834 C C . ILE A 1 236 ? -3.867 -2.510 -7.862 1.00 84.94 236 ILE A C 1
ATOM 1836 O O . ILE A 1 236 ? -2.926 -3.304 -7.850 1.00 84.94 236 ILE A O 1
ATOM 1840 N N . GLY A 1 237 ? -5.136 -2.901 -7.704 1.00 86.88 237 GLY A N 1
ATOM 1841 C CA . GLY A 1 237 ? -5.531 -4.269 -7.373 1.00 86.88 237 GLY A CA 1
ATOM 1842 C C . GLY A 1 237 ? -5.186 -4.663 -5.931 1.00 86.88 237 GLY A C 1
ATOM 1843 O O . GLY A 1 237 ? -4.465 -3.956 -5.227 1.00 86.88 237 GLY A O 1
ATOM 1844 N N . ARG A 1 238 ? -5.718 -5.805 -5.472 1.00 90.25 238 ARG A N 1
ATOM 1845 C CA . ARG A 1 238 ? -5.410 -6.429 -4.162 1.00 90.25 238 ARG A CA 1
ATOM 1846 C C . ARG A 1 238 ? -5.640 -5.553 -2.914 1.00 90.25 238 ARG A C 1
ATOM 1848 O O . ARG A 1 238 ? -5.096 -5.835 -1.846 1.00 90.25 238 ARG A O 1
ATOM 1855 N N . LEU A 1 239 ? -6.446 -4.500 -3.029 1.00 96.62 239 LEU A N 1
ATOM 1856 C CA . LEU A 1 239 ? -6.876 -3.704 -1.883 1.00 96.62 239 LEU A CA 1
ATOM 1857 C C . LEU A 1 239 ? -7.922 -4.501 -1.094 1.00 96.62 239 LEU A C 1
ATOM 1859 O O . LEU A 1 239 ? -9.042 -4.668 -1.572 1.00 96.62 239 LEU A O 1
ATOM 1863 N N . LEU A 1 240 ? -7.567 -5.002 0.093 1.00 96.31 240 LEU A N 1
ATOM 1864 C CA . LEU A 1 240 ? -8.494 -5.821 0.887 1.00 96.31 240 LEU A CA 1
ATOM 1865 C C . LEU A 1 240 ? -9.587 -4.979 1.527 1.00 96.31 240 LEU A C 1
ATOM 1867 O O . LEU A 1 240 ? -10.759 -5.348 1.495 1.00 96.31 240 LEU A O 1
ATOM 1871 N N . TRP A 1 241 ? -9.195 -3.858 2.127 1.00 98.31 241 TRP A N 1
ATOM 1872 C CA . TRP A 1 241 ? -10.127 -2.915 2.714 1.00 98.31 241 TRP A CA 1
ATOM 1873 C C . TRP A 1 241 ? -9.529 -1.517 2.842 1.00 98.31 241 TRP A C 1
ATOM 1875 O O . TRP A 1 241 ? -8.309 -1.332 2.903 1.00 98.31 241 TRP A O 1
ATOM 1885 N N . ALA A 1 242 ? -10.416 -0.528 2.895 1.00 98.62 242 ALA A N 1
ATOM 1886 C CA . ALA A 1 242 ? -10.081 0.864 3.157 1.00 98.62 242 ALA A CA 1
ATOM 1887 C C . ALA A 1 242 ? -10.654 1.315 4.504 1.00 98.62 242 ALA A C 1
ATOM 1889 O O . ALA A 1 242 ? -11.793 0.992 4.850 1.00 98.62 242 ALA A O 1
ATOM 1890 N N . ALA A 1 243 ? -9.856 2.066 5.262 1.00 98.44 243 ALA A N 1
ATOM 1891 C CA . ALA A 1 243 ? -10.338 2.771 6.439 1.00 98.44 243 ALA A CA 1
ATOM 1892 C C . ALA A 1 243 ? -11.317 3.885 6.018 1.00 98.44 243 ALA A C 1
ATOM 1894 O O . ALA A 1 243 ? -11.123 4.507 4.971 1.00 98.44 243 ALA A O 1
ATOM 1895 N N . PRO A 1 244 ? -12.353 4.182 6.819 1.00 98.44 244 PRO A N 1
ATOM 1896 C CA . PRO A 1 244 ? -13.237 5.312 6.558 1.00 98.44 244 PRO A CA 1
ATOM 1897 C C . PRO A 1 244 ? -12.504 6.648 6.769 1.00 98.44 244 PRO A C 1
ATOM 1899 O O . PRO A 1 244 ? -11.387 6.693 7.294 1.00 98.44 244 PRO A O 1
ATOM 1902 N N . GLN A 1 245 ? -13.152 7.762 6.418 1.00 98.25 245 GLN A N 1
ATOM 1903 C CA . GLN A 1 245 ? -12.724 9.111 6.810 1.00 98.25 245 GLN A CA 1
ATOM 1904 C C . GLN A 1 245 ? -12.994 9.343 8.307 1.00 98.25 245 GLN A C 1
ATOM 1906 O O . GLN A 1 245 ? -13.830 10.157 8.710 1.00 98.25 245 GLN A O 1
ATOM 1911 N N . ASP A 1 246 ? -12.289 8.589 9.145 1.00 97.44 246 ASP A N 1
ATOM 1912 C CA . ASP A 1 246 ? -12.483 8.545 10.583 1.00 97.44 246 ASP A CA 1
ATOM 1913 C C . ASP A 1 246 ? -12.117 9.847 11.299 1.00 97.44 246 ASP A C 1
ATOM 1915 O O . ASP A 1 246 ? -11.326 10.680 10.847 1.00 97.44 246 ASP A O 1
ATOM 1919 N N . TRP A 1 247 ? -12.713 10.017 12.473 1.00 98.31 247 TRP A N 1
ATOM 1920 C CA . TRP A 1 247 ? -12.422 11.115 13.376 1.00 98.31 247 TRP A CA 1
ATOM 1921 C C . TRP A 1 247 ? -11.837 10.540 14.663 1.00 98.31 247 TRP A C 1
ATOM 1923 O O . TRP A 1 247 ? -12.569 10.333 15.631 1.00 98.31 247 TRP A O 1
ATOM 1933 N N . PRO A 1 248 ? -10.519 10.279 14.732 1.00 96.81 248 PRO A N 1
ATOM 1934 C CA . PRO A 1 248 ? -9.931 9.620 15.890 1.00 96.81 248 PRO A CA 1
ATOM 1935 C C . PRO A 1 248 ? -10.155 10.457 17.152 1.00 96.81 248 PRO A C 1
ATOM 1937 O O . PRO A 1 248 ? -9.713 11.600 17.244 1.00 96.81 248 PRO A O 1
ATOM 1940 N N . ALA A 1 249 ? -10.815 9.889 18.154 1.00 97.31 249 ALA A N 1
ATOM 1941 C CA . ALA A 1 249 ? -11.135 10.524 19.435 1.00 97.31 249 ALA A CA 1
ATOM 1942 C C . ALA A 1 249 ? -9.956 10.475 20.429 1.00 97.31 249 ALA A C 1
ATOM 1944 O O . ALA A 1 249 ? -10.117 10.204 21.616 1.00 97.31 249 ALA A O 1
ATOM 1945 N N . SER A 1 250 ? -8.734 10.723 19.948 1.00 94.44 250 SER A N 1
ATOM 1946 C CA . SER A 1 250 ? -7.569 10.879 20.829 1.00 94.44 250 SER A CA 1
ATOM 1947 C C . SER A 1 250 ? -7.619 12.237 21.537 1.00 94.44 250 SER A C 1
ATOM 1949 O O . SER A 1 250 ? -8.080 13.214 20.950 1.00 94.44 250 SER A O 1
ATOM 1951 N N . ARG A 1 251 ? -7.063 12.352 22.754 1.00 93.31 251 ARG A N 1
ATOM 1952 C CA . ARG A 1 251 ? -7.010 13.638 23.490 1.00 93.31 251 ARG A CA 1
ATOM 1953 C C . ARG A 1 251 ? -6.468 14.793 22.636 1.00 93.31 251 ARG A C 1
ATOM 1955 O O . ARG A 1 251 ? -7.007 15.892 22.673 1.00 93.31 251 ARG A O 1
ATOM 1962 N N . ALA A 1 252 ? -5.425 14.533 21.845 1.00 93.88 252 ALA A N 1
ATOM 1963 C CA . ALA A 1 252 ? -4.830 15.531 20.959 1.00 93.88 252 ALA A CA 1
ATOM 1964 C C . ALA A 1 252 ? -5.781 15.958 19.832 1.00 93.88 252 ALA A C 1
ATOM 1966 O O . ALA A 1 252 ? -5.876 17.145 19.536 1.00 93.88 252 ALA A O 1
ATOM 1967 N N . ALA A 1 253 ? -6.491 15.007 19.221 1.00 95.94 253 ALA A N 1
ATOM 1968 C CA . ALA A 1 253 ? -7.438 15.297 18.152 1.00 95.94 253 ALA A CA 1
ATOM 1969 C C . ALA A 1 253 ? -8.676 16.040 18.675 1.00 95.94 253 ALA A C 1
ATOM 1971 O O . ALA A 1 253 ? -9.049 17.041 18.076 1.00 95.94 253 ALA A O 1
ATOM 1972 N N . LEU A 1 254 ? -9.238 15.635 19.820 1.00 97.62 254 LEU A N 1
ATOM 1973 C CA . LEU A 1 254 ? -10.353 16.339 20.470 1.00 97.62 254 LEU A CA 1
ATOM 1974 C C . LEU A 1 254 ? -9.980 17.786 20.820 1.00 97.62 254 LEU A C 1
ATOM 1976 O O . LEU A 1 254 ? -10.702 18.719 20.482 1.00 97.62 254 LEU A O 1
ATOM 1980 N N . ALA A 1 255 ? -8.799 18.000 21.412 1.00 97.06 255 ALA A N 1
ATOM 1981 C CA . ALA A 1 255 ? -8.301 19.349 21.689 1.00 97.06 255 ALA A CA 1
ATOM 1982 C C . ALA A 1 255 ? -8.072 20.164 20.403 1.00 97.06 255 ALA A C 1
ATOM 1984 O O . ALA A 1 255 ? -8.250 21.383 20.377 1.00 97.06 255 ALA A O 1
ATOM 1985 N N . ARG A 1 256 ? -7.667 19.499 19.316 1.00 97.56 256 ARG A N 1
ATOM 1986 C CA . ARG A 1 256 ? -7.409 20.142 18.029 1.00 97.56 256 ARG A CA 1
ATOM 1987 C C . ARG A 1 256 ? -8.687 20.535 17.295 1.00 97.56 256 ARG A C 1
ATOM 1989 O O . ARG A 1 256 ? -8.697 21.594 16.667 1.00 97.56 256 ARG A O 1
ATOM 1996 N N . THR A 1 257 ? -9.726 19.714 17.321 1.00 97.88 257 THR A N 1
ATOM 1997 C CA . THR A 1 257 ? -10.995 19.997 16.636 1.00 97.88 257 THR A CA 1
ATOM 1998 C C . THR A 1 257 ? -11.923 20.859 17.488 1.00 97.88 257 THR A C 1
ATOM 2000 O O . THR A 1 257 ? -12.693 21.634 16.933 1.00 97.88 257 THR A O 1
ATOM 2003 N N . GLY A 1 258 ? -11.818 20.771 18.819 1.00 97.94 258 GLY A N 1
ATOM 2004 C CA . GLY A 1 258 ? -12.758 21.388 19.758 1.00 97.94 258 GLY A CA 1
ATOM 2005 C C . GLY A 1 258 ? -14.085 20.631 19.878 1.00 97.94 258 GLY A C 1
ATOM 2006 O O . GLY A 1 258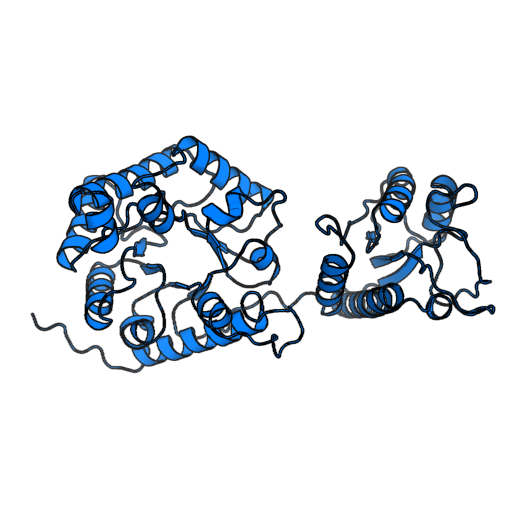 ? -15.027 21.158 20.460 1.00 97.94 258 GLY A O 1
ATOM 2007 N N . LEU A 1 259 ? -14.173 19.422 19.316 1.00 98.38 259 LEU A N 1
ATOM 2008 C CA . LEU A 1 259 ? -15.373 18.587 19.328 1.00 98.38 259 LEU A CA 1
ATOM 2009 C C . LEU A 1 259 ? -15.326 17.565 20.471 1.00 98.38 259 LEU A C 1
ATOM 2011 O O . LEU A 1 259 ? -14.264 17.259 21.019 1.00 98.38 259 LEU A O 1
ATOM 2015 N N . THR A 1 260 ? -16.491 17.024 20.823 1.00 98.44 260 THR A N 1
ATOM 2016 C CA . THR A 1 260 ? -16.615 15.981 21.846 1.00 98.44 260 THR A CA 1
ATOM 2017 C C . THR A 1 260 ? -16.189 14.613 21.306 1.00 98.44 260 THR A C 1
ATOM 2019 O O . THR A 1 260 ? -16.113 14.394 20.095 1.00 98.44 260 THR A O 1
ATOM 2022 N N . GLU A 1 261 ? -15.925 13.670 22.217 1.00 98.31 261 GLU A N 1
ATOM 2023 C CA . GLU A 1 261 ? -15.722 12.260 21.855 1.00 98.31 261 GLU A CA 1
ATOM 2024 C C . GLU A 1 261 ? -16.914 11.720 21.057 1.00 98.31 261 GLU A C 1
ATOM 2026 O O . GLU A 1 261 ? -16.713 11.143 19.994 1.00 98.31 261 GLU A O 1
ATOM 2031 N N . GLU A 1 262 ? -18.138 11.956 21.534 1.00 98.56 262 GLU A N 1
ATOM 2032 C CA . GLU A 1 262 ? -19.366 11.490 20.885 1.00 98.56 262 GLU A CA 1
ATOM 2033 C C . GLU A 1 262 ? -19.505 12.030 19.456 1.00 98.56 262 GLU A C 1
ATOM 2035 O O . GLU A 1 262 ? -19.868 11.291 18.545 1.00 98.56 262 GLU A O 1
ATOM 2040 N N . GLU A 1 263 ? -19.144 13.292 19.220 1.00 98.69 263 GLU A N 1
ATOM 2041 C CA . GLU A 1 263 ? -19.196 13.875 17.879 1.00 98.69 263 GLU A CA 1
ATOM 2042 C C . GLU A 1 263 ? -18.162 13.238 16.937 1.00 98.69 263 GLU A C 1
ATOM 2044 O O . GLU A 1 263 ? -18.455 12.954 15.776 1.00 98.69 263 GLU A O 1
ATOM 2049 N N . HIS A 1 264 ? -16.958 12.943 17.433 1.00 98.69 264 HIS A N 1
ATOM 2050 C CA . HIS A 1 264 ? -15.966 12.168 16.682 1.00 98.69 264 HIS A CA 1
ATOM 2051 C C . HIS A 1 264 ? -16.476 10.753 16.349 1.00 98.69 264 HIS A C 1
ATOM 2053 O O . HIS A 1 264 ? -16.283 10.265 15.232 1.00 98.69 264 HIS A O 1
ATOM 2059 N N . GLN A 1 265 ? -17.167 10.105 17.287 1.00 98.81 265 GLN A N 1
ATOM 2060 C CA . GLN A 1 265 ? -17.775 8.789 17.077 1.00 98.81 265 GLN A CA 1
ATOM 2061 C C . GLN A 1 265 ? -18.887 8.854 16.022 1.00 98.81 265 GLN A C 1
ATOM 2063 O O . GLN A 1 265 ? -18.822 8.132 15.028 1.00 98.81 265 GLN A O 1
ATOM 2068 N N . ARG A 1 266 ? -19.829 9.803 16.139 1.00 98.81 266 ARG A N 1
ATOM 2069 C CA . ARG A 1 266 ? -20.897 10.011 15.146 1.00 98.81 266 ARG A CA 1
ATOM 2070 C C . ARG A 1 266 ? -20.357 10.266 13.744 1.00 98.81 266 ARG A C 1
ATOM 2072 O O . ARG A 1 266 ? -20.868 9.683 12.793 1.00 98.81 266 ARG A O 1
ATOM 2079 N N . ARG A 1 267 ? -19.329 11.108 13.596 1.00 98.69 267 ARG A N 1
ATOM 2080 C CA . ARG A 1 267 ? -18.729 11.393 12.280 1.00 98.69 267 ARG A CA 1
ATOM 2081 C C . ARG A 1 267 ? -17.995 10.194 11.692 1.00 98.69 267 ARG A C 1
ATOM 2083 O O . ARG A 1 267 ? -18.019 10.006 10.480 1.00 98.69 267 ARG A O 1
ATOM 2090 N N . THR A 1 268 ? -17.364 9.381 12.536 1.00 98.81 268 THR A N 1
ATOM 2091 C CA . THR A 1 268 ? -16.716 8.137 12.101 1.00 98.81 268 THR A CA 1
ATOM 2092 C C . THR A 1 268 ? -17.753 7.132 11.601 1.00 98.81 268 THR A C 1
ATOM 2094 O O . THR A 1 268 ? -17.616 6.630 10.488 1.00 98.81 268 THR A O 1
ATOM 2097 N N . LEU A 1 269 ? -18.823 6.906 12.371 1.00 98.81 269 LEU A N 1
ATOM 2098 C CA . LEU A 1 269 ? -19.955 6.071 11.968 1.00 98.81 269 LEU A CA 1
ATOM 2099 C C . LEU A 1 269 ? -20.585 6.565 10.657 1.00 98.81 269 LEU A C 1
ATOM 2101 O O . LEU A 1 269 ? -20.778 5.775 9.737 1.00 98.81 269 LEU A O 1
ATOM 2105 N N . ALA A 1 270 ? -20.856 7.871 10.550 1.00 98.62 270 ALA A N 1
ATOM 2106 C CA . ALA A 1 270 ? -21.406 8.470 9.336 1.00 98.62 270 ALA A CA 1
ATOM 2107 C C . ALA A 1 270 ? -20.503 8.210 8.124 1.00 98.62 270 ALA A C 1
ATOM 2109 O O . ALA A 1 270 ? -20.988 7.765 7.093 1.00 98.62 270 ALA A O 1
ATOM 2110 N N . SER A 1 271 ? -19.181 8.365 8.269 1.00 98.56 271 SER A N 1
ATOM 2111 C CA . SER A 1 271 ? -18.254 8.059 7.179 1.00 98.56 271 SER A CA 1
ATOM 2112 C C . SER A 1 271 ? -18.291 6.589 6.752 1.00 98.56 271 SER A C 1
ATOM 2114 O O . SER A 1 271 ? -18.196 6.322 5.556 1.00 98.56 271 SER A O 1
ATOM 2116 N N . VAL A 1 272 ? -18.421 5.639 7.685 1.00 98.62 272 VAL A N 1
ATOM 2117 C CA . VAL A 1 272 ? -18.569 4.215 7.334 1.00 98.62 272 VAL A CA 1
ATOM 2118 C C . VAL A 1 272 ? -19.845 3.994 6.527 1.00 98.62 272 VAL A C 1
ATOM 2120 O O . VAL A 1 272 ? -19.799 3.335 5.489 1.00 98.62 272 VAL A O 1
ATOM 2123 N N . VAL A 1 273 ? -20.966 4.562 6.974 1.00 98.38 273 VAL A N 1
ATOM 2124 C CA . VAL A 1 273 ? -22.259 4.446 6.285 1.00 98.38 273 VAL A CA 1
ATOM 2125 C C . VAL A 1 273 ? -22.189 5.069 4.890 1.00 98.38 273 VAL A C 1
ATOM 2127 O O . VAL A 1 273 ? -22.484 4.387 3.910 1.00 98.38 273 VAL A O 1
ATOM 2130 N N . ASP A 1 274 ? -21.728 6.315 4.782 1.00 98.12 274 ASP A N 1
ATOM 2131 C CA . ASP A 1 274 ? -21.667 7.058 3.521 1.00 98.12 274 ASP A CA 1
ATOM 2132 C C . ASP A 1 274 ? -20.798 6.340 2.479 1.00 98.12 274 ASP A C 1
ATOM 2134 O O . ASP A 1 274 ? -21.187 6.205 1.318 1.00 98.12 274 ASP A O 1
ATOM 2138 N N . LEU A 1 275 ? -19.633 5.824 2.886 1.00 98.38 275 LEU A N 1
ATOM 2139 C CA . LEU A 1 275 ? -18.723 5.124 1.976 1.00 98.38 275 LEU A CA 1
ATOM 2140 C C . LEU A 1 275 ? -19.243 3.742 1.562 1.00 98.38 275 LEU A C 1
ATOM 2142 O O . LEU A 1 275 ? -18.972 3.311 0.443 1.00 98.38 275 LEU A O 1
ATOM 2146 N N . ARG A 1 276 ? -19.998 3.051 2.426 1.00 97.38 276 ARG A N 1
ATOM 2147 C CA . ARG A 1 276 ? -20.667 1.789 2.067 1.00 97.38 276 ARG A CA 1
ATOM 2148 C C . ARG A 1 276 ? -21.817 2.024 1.091 1.00 97.38 276 ARG A C 1
ATOM 2150 O O . ARG A 1 276 ? -21.955 1.270 0.136 1.00 97.38 276 ARG A O 1
ATOM 2157 N N . VAL A 1 277 ? -22.592 3.092 1.287 1.00 97.31 277 VAL A N 1
ATOM 2158 C CA . VAL A 1 277 ? -23.657 3.509 0.358 1.00 97.31 277 VAL A CA 1
ATOM 2159 C C . VAL A 1 277 ? -23.088 3.913 -1.005 1.00 97.31 277 VAL A C 1
ATOM 2161 O O . VAL A 1 277 ? -23.709 3.648 -2.029 1.00 97.31 277 VAL A O 1
ATOM 2164 N N . ALA A 1 278 ? -21.897 4.516 -1.038 1.00 97.00 278 ALA A N 1
ATOM 2165 C CA . ALA A 1 278 ? -21.240 4.937 -2.275 1.00 97.00 278 ALA A CA 1
ATOM 2166 C C . ALA A 1 278 ? -20.728 3.783 -3.165 1.00 97.00 278 ALA A C 1
ATOM 2168 O O . ALA A 1 278 ? -20.253 4.064 -4.268 1.00 97.00 278 ALA A O 1
ATOM 2169 N N . ASP A 1 279 ? -20.790 2.532 -2.690 1.00 93.31 279 ASP A N 1
ATOM 2170 C CA . ASP A 1 279 ? -20.340 1.312 -3.374 1.00 93.31 279 ASP A CA 1
ATOM 2171 C C . ASP A 1 279 ? -18.987 1.485 -4.087 1.00 93.31 279 ASP A C 1
ATOM 2173 O O . ASP A 1 279 ? -18.862 1.660 -5.308 1.00 93.31 279 ASP A O 1
ATOM 2177 N N . THR A 1 280 ? -17.925 1.518 -3.287 1.00 94.75 280 THR A N 1
ATOM 2178 C CA . THR A 1 280 ? -16.559 1.706 -3.792 1.00 94.75 280 THR A CA 1
ATOM 2179 C C . THR A 1 280 ? -16.021 0.471 -4.525 1.00 94.75 280 THR A C 1
ATOM 2181 O O . THR A 1 280 ? -14.959 0.558 -5.137 1.00 94.75 280 THR A O 1
ATOM 2184 N N . GLY A 1 281 ? -16.715 -0.675 -4.470 1.00 94.62 281 GLY A N 1
ATOM 2185 C CA . GLY A 1 281 ? -16.198 -1.973 -4.917 1.00 94.62 281 GLY A CA 1
ATOM 2186 C C . GLY A 1 281 ? -15.115 -2.568 -4.003 1.00 94.62 281 GLY A C 1
ATOM 2187 O O . GLY A 1 281 ? -14.528 -3.594 -4.335 1.00 94.62 281 GLY A O 1
ATOM 2188 N N . VAL A 1 282 ? -14.840 -1.934 -2.858 1.00 96.56 282 VAL A N 1
ATOM 2189 C CA . VAL A 1 282 ? -13.841 -2.341 -1.860 1.00 96.56 282 VAL A CA 1
ATOM 2190 C C . VAL A 1 282 ? -14.509 -2.377 -0.487 1.00 96.56 282 VAL A C 1
ATOM 2192 O O . VAL A 1 282 ? -15.336 -1.523 -0.166 1.00 96.56 282 VAL A O 1
ATOM 2195 N N . HIS A 1 283 ? -14.143 -3.339 0.364 1.00 97.56 283 HIS A N 1
ATOM 2196 C CA . HIS A 1 283 ? -14.671 -3.385 1.726 1.00 97.56 283 HIS A CA 1
ATOM 2197 C C . HIS A 1 283 ? -14.249 -2.138 2.525 1.00 97.56 283 HIS A C 1
ATOM 2199 O O . HIS A 1 283 ? -13.061 -1.842 2.666 1.00 97.56 283 HIS A O 1
ATOM 2205 N N . ILE A 1 284 ? -15.225 -1.417 3.078 1.00 98.56 284 ILE A N 1
ATOM 2206 C CA . ILE A 1 284 ? -14.983 -0.320 4.021 1.00 98.56 284 ILE A CA 1
ATOM 2207 C C . ILE A 1 284 ? -15.048 -0.883 5.437 1.00 98.56 284 ILE A C 1
ATOM 2209 O O . ILE A 1 284 ? -16.126 -1.276 5.904 1.00 98.56 284 ILE A O 1
ATOM 2213 N N . ALA A 1 285 ? -13.895 -0.912 6.107 1.00 98.19 285 ALA A N 1
ATOM 2214 C CA . ALA A 1 285 ? -13.780 -1.443 7.458 1.00 98.19 285 ALA A CA 1
ATOM 2215 C C . ALA A 1 285 ? -14.596 -0.593 8.441 1.00 98.19 285 ALA A C 1
ATOM 2217 O O . ALA A 1 285 ? -14.536 0.639 8.415 1.00 98.19 285 ALA A O 1
ATOM 2218 N N . ALA A 1 286 ? -15.333 -1.244 9.341 1.00 98.50 286 ALA A N 1
ATOM 2219 C CA . ALA A 1 286 ? -15.880 -0.545 10.496 1.00 98.50 286 ALA A CA 1
ATOM 2220 C C . ALA A 1 286 ? -14.727 -0.076 11.398 1.00 98.50 286 ALA A C 1
ATOM 2222 O O . ALA A 1 286 ? -13.718 -0.771 11.535 1.00 98.50 286 ALA A O 1
ATOM 2223 N N . LEU A 1 287 ? -14.863 1.100 12.016 1.00 98.62 287 LEU A N 1
ATOM 2224 C CA . LEU A 1 287 ? -13.812 1.673 12.857 1.00 98.62 287 LEU A CA 1
ATOM 2225 C C . LEU A 1 287 ? -14.390 2.228 14.155 1.00 98.62 287 LEU A C 1
ATOM 2227 O O . LEU A 1 287 ? -15.270 3.090 14.142 1.00 98.62 287 LEU A O 1
ATOM 2231 N N . VAL A 1 288 ? -13.850 1.764 15.281 1.00 98.75 288 VAL A N 1
ATOM 2232 C CA . VAL A 1 288 ? -14.183 2.261 16.618 1.00 98.75 288 VAL A CA 1
ATOM 2233 C C . VAL A 1 288 ? -13.071 3.151 17.165 1.00 98.75 288 VAL A C 1
ATOM 2235 O O . VAL A 1 288 ? -11.882 2.965 16.912 1.00 98.75 288 VAL A O 1
ATOM 2238 N N . THR A 1 289 ? -13.474 4.147 17.946 1.00 98.44 289 THR A N 1
ATOM 2239 C CA . THR A 1 289 ? -12.589 5.136 18.566 1.00 98.44 289 THR A CA 1
ATOM 2240 C C . THR A 1 289 ? -13.200 5.647 19.868 1.00 98.44 289 THR A C 1
ATOM 2242 O O . THR A 1 289 ? -14.423 5.697 20.003 1.00 98.44 289 THR A O 1
ATOM 2245 N N . GLY A 1 290 ? -12.355 6.086 20.798 1.00 97.00 290 GLY A N 1
ATOM 2246 C CA . GLY A 1 290 ? -12.753 6.690 22.070 1.00 97.00 290 GLY A CA 1
ATOM 2247 C C . GLY A 1 290 ? -11.541 7.111 22.905 1.00 97.00 290 GLY A C 1
ATOM 2248 O O . GLY A 1 290 ? -10.392 6.878 22.516 1.00 97.00 290 GLY A O 1
ATOM 2249 N N . THR A 1 291 ? -11.789 7.710 24.070 1.00 94.81 291 THR A N 1
ATOM 2250 C CA . THR A 1 291 ? -10.748 8.109 25.035 1.00 94.81 291 THR A CA 1
ATOM 2251 C C . THR A 1 291 ? -10.549 7.099 26.165 1.00 94.81 291 THR A C 1
ATOM 2253 O O . THR A 1 291 ? -9.448 7.010 26.706 1.00 94.81 291 THR A O 1
ATOM 2256 N N . THR A 1 292 ? -11.591 6.336 26.510 1.00 94.06 292 THR A N 1
ATOM 2257 C CA . THR A 1 292 ? -11.637 5.376 27.629 1.00 94.06 292 THR A CA 1
ATOM 2258 C C . THR A 1 292 ? -12.259 4.052 27.177 1.00 94.06 292 THR A C 1
ATOM 2260 O O . THR A 1 292 ? -13.025 4.075 26.213 1.00 94.06 292 THR A O 1
ATOM 2263 N N . PRO A 1 293 ? -12.013 2.916 27.863 1.00 95.44 293 PRO A N 1
ATOM 2264 C CA . PRO A 1 293 ? -12.664 1.636 27.553 1.00 95.44 293 PRO A CA 1
ATOM 2265 C C . PRO A 1 293 ? -14.190 1.745 27.389 1.00 95.44 293 PRO A C 1
ATOM 2267 O O . PRO A 1 293 ? -14.737 1.314 26.378 1.00 95.44 293 PRO A O 1
ATOM 2270 N N . ALA A 1 294 ? -14.867 2.431 28.316 1.00 96.19 294 ALA A N 1
ATOM 2271 C CA . ALA A 1 294 ? -16.306 2.685 28.232 1.00 96.19 294 ALA A CA 1
ATOM 2272 C C . ALA A 1 294 ? -16.697 3.542 27.013 1.00 96.19 294 ALA A C 1
ATOM 2274 O O . ALA A 1 294 ? -17.750 3.329 26.423 1.00 96.19 294 ALA A O 1
ATOM 2275 N N . GLY A 1 295 ? -15.850 4.493 26.609 1.00 97.69 295 GLY A N 1
ATOM 2276 C CA . GLY A 1 295 ? -16.045 5.267 25.381 1.00 97.69 295 GLY A CA 1
ATOM 2277 C C . GLY A 1 295 ? -16.005 4.422 24.118 1.00 97.69 295 GLY A C 1
ATOM 2278 O O . GLY A 1 295 ? -16.834 4.615 23.234 1.00 97.69 295 GLY A O 1
ATOM 2279 N N . TYR A 1 296 ? -15.106 3.440 24.048 1.00 98.50 296 TYR A N 1
ATOM 2280 C CA . TYR A 1 296 ? -15.092 2.493 22.932 1.00 98.50 296 TYR A CA 1
ATOM 2281 C C . TYR A 1 296 ? -16.352 1.625 22.901 1.00 98.50 296 TYR A C 1
ATOM 2283 O O . TYR A 1 296 ? -16.932 1.469 21.832 1.00 98.50 296 TYR A O 1
ATOM 2291 N N . LEU A 1 297 ? -16.811 1.118 24.051 1.00 98.38 297 LEU A N 1
ATOM 2292 C CA . LEU A 1 297 ? -18.051 0.335 24.126 1.00 98.38 297 LEU A CA 1
ATOM 2293 C C . LEU A 1 297 ? -19.284 1.163 23.736 1.00 98.38 297 LEU A C 1
ATOM 2295 O O . LEU A 1 297 ? -20.107 0.682 22.968 1.00 98.38 297 LEU A O 1
ATOM 2299 N N . ARG A 1 298 ? -19.357 2.444 24.130 1.00 98.38 298 ARG A N 1
ATOM 2300 C CA . ARG A 1 298 ? -20.403 3.354 23.626 1.00 98.38 298 ARG A CA 1
ATOM 2301 C C . ARG A 1 298 ? -20.393 3.460 22.104 1.00 98.38 298 ARG A C 1
ATOM 2303 O O . ARG A 1 298 ? -21.451 3.484 21.491 1.00 98.38 298 ARG A O 1
ATOM 2310 N N . HIS A 1 299 ? -19.215 3.517 21.482 1.00 98.69 299 HIS A N 1
ATOM 2311 C CA . HIS A 1 299 ? -19.136 3.556 20.023 1.00 98.69 299 HIS A CA 1
ATOM 2312 C C . HIS A 1 299 ? -19.612 2.237 19.398 1.00 98.69 299 HIS A C 1
ATOM 2314 O O . HIS A 1 299 ? -20.303 2.266 18.386 1.00 98.69 299 HIS A O 1
ATOM 2320 N N . VAL A 1 300 ? -19.301 1.089 20.011 1.00 98.75 300 VAL A N 1
ATOM 2321 C CA . VAL A 1 300 ? -19.856 -0.213 19.596 1.00 98.75 300 VAL A CA 1
ATOM 2322 C C . VAL A 1 300 ? -21.387 -0.186 19.649 1.00 98.75 300 VAL A C 1
ATOM 2324 O O . VAL A 1 300 ? -22.034 -0.558 18.670 1.00 98.75 300 VAL A O 1
ATOM 2327 N N . ASP A 1 301 ? -21.968 0.338 20.731 1.00 98.56 301 ASP A N 1
ATOM 2328 C CA . ASP A 1 301 ? -23.421 0.483 20.864 1.00 98.56 301 ASP A CA 1
ATOM 2329 C C . ASP A 1 301 ? -24.009 1.434 19.810 1.00 98.56 301 ASP A C 1
ATOM 2331 O O . ASP A 1 301 ? -25.088 1.171 19.279 1.00 98.56 301 ASP A O 1
ATOM 2335 N N . MET A 1 302 ? -23.299 2.508 19.445 1.00 98.75 302 MET A N 1
ATOM 2336 C CA . MET A 1 302 ? -23.723 3.412 18.367 1.00 98.75 302 MET A CA 1
ATOM 2337 C C . MET A 1 302 ? -23.819 2.701 17.011 1.00 98.75 302 MET A C 1
ATOM 2339 O O . MET A 1 302 ? -24.773 2.944 16.273 1.00 98.75 302 MET A O 1
ATOM 2343 N N . TYR A 1 303 ? -22.876 1.811 16.679 1.00 98.81 303 TYR A N 1
ATOM 2344 C CA . TYR A 1 303 ? -22.979 0.988 15.466 1.00 98.81 303 TYR A CA 1
ATOM 2345 C C . TYR A 1 303 ? -24.190 0.050 15.531 1.00 98.81 303 TYR A C 1
ATOM 2347 O O . TYR A 1 303 ? -24.958 -0.014 14.570 1.00 98.81 303 TYR A O 1
ATOM 2355 N N . ALA A 1 304 ? -24.414 -0.609 16.673 1.00 98.31 304 ALA A N 1
ATOM 2356 C CA . ALA A 1 304 ? -25.562 -1.496 16.858 1.00 98.31 304 ALA A CA 1
ATOM 2357 C C . ALA A 1 304 ? -26.902 -0.749 16.706 1.00 98.31 304 ALA A C 1
ATOM 2359 O O . ALA A 1 304 ? -27.809 -1.235 16.033 1.00 98.31 304 ALA A O 1
ATOM 2360 N N . GLN A 1 305 ? -27.012 0.463 17.259 1.00 98.38 305 GLN A N 1
ATOM 2361 C CA . GLN A 1 305 ? -28.186 1.335 17.101 1.00 98.38 305 GLN A CA 1
ATOM 2362 C C . GLN A 1 305 ? -28.407 1.781 15.650 1.00 98.38 305 GLN A C 1
ATOM 2364 O O . GLN A 1 305 ? -29.545 1.995 15.241 1.00 98.38 305 GLN A O 1
ATOM 2369 N N . ALA A 1 306 ? -27.335 1.897 14.865 1.00 98.00 306 ALA A N 1
ATOM 2370 C CA . ALA A 1 306 ? -27.399 2.159 13.430 1.00 98.00 306 ALA A CA 1
ATOM 2371 C C . ALA A 1 306 ? -27.660 0.894 12.585 1.00 98.00 306 ALA A C 1
ATOM 2373 O O . ALA A 1 306 ? -27.650 0.970 11.358 1.00 98.00 306 ALA A O 1
ATOM 2374 N N . GLY A 1 307 ? -27.895 -0.261 13.218 1.00 97.94 307 GLY A N 1
ATOM 2375 C CA . GLY A 1 307 ? -28.172 -1.528 12.540 1.00 97.94 307 GLY A CA 1
ATOM 2376 C C . GLY A 1 307 ? -26.931 -2.245 12.002 1.00 97.94 307 GLY A C 1
ATOM 23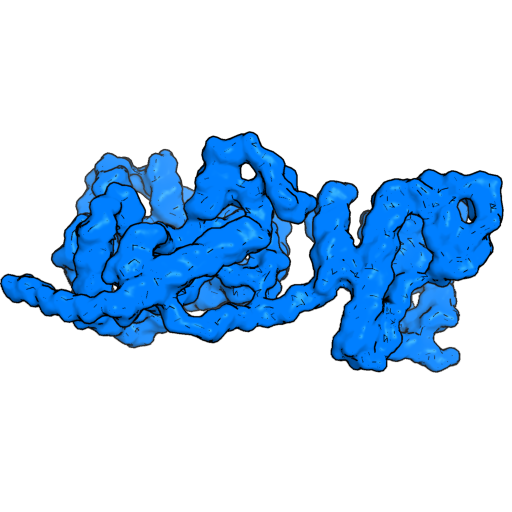77 O O . GLY A 1 307 ? -27.066 -3.138 11.168 1.00 97.94 307 GLY A O 1
ATOM 2378 N N . ILE A 1 308 ? -25.729 -1.874 12.456 1.00 98.19 308 ILE A N 1
ATOM 2379 C CA . ILE A 1 308 ? -24.465 -2.501 12.055 1.00 98.19 308 ILE A CA 1
ATOM 2380 C C . ILE A 1 308 ? -23.968 -3.394 13.197 1.00 98.19 308 ILE A C 1
ATOM 2382 O O . ILE A 1 308 ? -23.516 -2.905 14.234 1.00 98.19 308 ILE A O 1
ATOM 2386 N N . ASP A 1 309 ? -24.025 -4.713 13.002 1.00 97.88 309 ASP A N 1
ATOM 2387 C CA . ASP A 1 309 ? -23.462 -5.676 13.953 1.00 97.88 309 ASP A CA 1
ATOM 2388 C C . ASP A 1 309 ? -21.953 -5.836 13.744 1.00 97.88 309 ASP A C 1
ATOM 2390 O O . ASP A 1 309 ? -21.494 -6.570 12.866 1.00 97.88 309 ASP A O 1
ATOM 2394 N N . LEU A 1 310 ? -21.168 -5.177 14.597 1.00 98.56 310 LEU A N 1
ATOM 2395 C CA . LEU A 1 310 ? -19.707 -5.234 14.540 1.00 98.56 310 LEU A CA 1
ATOM 2396 C C . LEU A 1 310 ? -19.123 -6.635 14.772 1.00 98.56 310 LEU A C 1
ATOM 2398 O O . LEU A 1 310 ? -17.981 -6.876 14.391 1.00 98.56 310 LEU A O 1
ATOM 2402 N N . ARG A 1 311 ? -19.870 -7.574 15.368 1.00 97.81 311 ARG A N 1
ATOM 2403 C CA . ARG A 1 311 ? -19.396 -8.960 15.547 1.00 97.81 311 ARG A CA 1
ATOM 2404 C C . ARG A 1 311 ? -19.415 -9.741 14.234 1.00 97.81 311 ARG A C 1
ATOM 2406 O O . ARG A 1 311 ? -18.637 -10.675 14.058 1.00 97.81 311 ARG A O 1
ATOM 2413 N N . ALA A 1 312 ? -20.279 -9.343 13.299 1.00 96.94 312 ALA A N 1
ATOM 2414 C CA . ALA A 1 312 ? -20.366 -9.935 11.969 1.00 96.94 312 ALA A CA 1
ATOM 2415 C C . ALA A 1 312 ? -19.323 -9.357 10.993 1.00 96.94 312 ALA A C 1
ATOM 2417 O O . ALA A 1 312 ? -19.011 -9.985 9.980 1.00 96.94 312 ALA A O 1
ATOM 2418 N N . GLU A 1 313 ? -18.737 -8.196 11.300 1.00 97.50 313 GLU A N 1
ATOM 2419 C CA . GLU A 1 313 ? -17.748 -7.526 10.447 1.00 97.50 313 GLU A CA 1
ATOM 2420 C C . GLU A 1 313 ? -16.454 -8.341 10.322 1.00 97.50 313 GLU A C 1
ATOM 2422 O O . GLU A 1 313 ? -15.957 -8.829 11.343 1.00 97.50 313 GLU A O 1
ATOM 2427 N N . PRO A 1 314 ? -15.878 -8.498 9.108 1.00 95.06 314 PRO A N 1
ATOM 2428 C CA . PRO A 1 314 ? -14.633 -9.244 8.875 1.00 95.06 314 PRO A CA 1
ATOM 2429 C C . PRO A 1 314 ? -13.449 -8.670 9.652 1.00 95.06 314 PRO A C 1
ATOM 2431 O O . PRO A 1 314 ? -12.521 -9.399 9.996 1.00 95.06 314 PRO A O 1
ATOM 2434 N N . VAL A 1 315 ? -13.502 -7.369 9.926 1.00 97.19 315 VAL A N 1
ATOM 2435 C CA . VAL A 1 315 ? -12.507 -6.621 10.676 1.00 97.19 315 VAL A CA 1
ATOM 2436 C C . VAL A 1 315 ? -13.152 -5.369 11.271 1.00 97.19 315 VAL A C 1
ATOM 2438 O O . VAL A 1 315 ? -13.969 -4.707 10.633 1.00 97.19 315 VAL A O 1
ATOM 2441 N N . VAL A 1 316 ? -12.742 -5.022 12.485 1.00 98.75 316 VAL A N 1
ATOM 2442 C CA . VAL A 1 316 ? -13.057 -3.769 13.166 1.00 98.75 316 VAL A CA 1
ATOM 2443 C C . VAL A 1 316 ? -11.741 -3.070 13.485 1.00 98.75 316 VAL A C 1
ATOM 2445 O O . VAL A 1 316 ? -10.947 -3.527 14.313 1.00 98.75 316 VAL A O 1
ATOM 2448 N N . ALA A 1 317 ? -11.492 -1.953 12.809 1.00 98.50 317 ALA A N 1
ATOM 2449 C CA . ALA A 1 317 ? -10.325 -1.124 13.056 1.00 98.50 317 ALA A CA 1
ATOM 2450 C C . ALA A 1 317 ? -10.467 -0.375 14.390 1.00 98.50 317 ALA A C 1
ATOM 2452 O O . ALA A 1 317 ? -11.524 0.166 14.718 1.00 98.50 317 ALA A O 1
ATOM 2453 N N . VAL A 1 318 ? -9.386 -0.317 15.164 1.00 98.44 318 VAL A N 1
ATOM 2454 C CA . VAL A 1 318 ? -9.336 0.365 16.460 1.00 98.44 318 VAL A CA 1
ATOM 2455 C C . VAL A 1 318 ? -8.438 1.589 16.332 1.00 98.44 318 VAL A C 1
ATOM 2457 O O . VAL A 1 318 ? -7.210 1.477 16.308 1.00 98.44 318 VAL A O 1
ATOM 2460 N N . GLY A 1 319 ? -9.062 2.763 16.222 1.00 96.44 319 GLY A N 1
ATOM 2461 C CA . GLY A 1 319 ? -8.381 4.055 16.144 1.00 96.44 319 GLY A CA 1
ATOM 2462 C C . GLY A 1 319 ? -7.879 4.549 17.503 1.00 96.44 319 GLY A C 1
ATOM 2463 O O . GLY A 1 319 ? -8.059 3.900 18.522 1.00 96.44 319 GLY A O 1
ATOM 2464 N N . ALA A 1 320 ? -7.232 5.719 17.526 1.00 94.94 320 ALA A N 1
ATOM 2465 C CA . ALA A 1 320 ? -6.870 6.476 18.739 1.00 94.94 320 ALA A CA 1
ATOM 2466 C C . ALA A 1 320 ? -6.093 5.729 19.860 1.00 94.94 320 ALA A C 1
ATOM 2468 O O . ALA A 1 320 ? -6.046 6.204 20.998 1.00 94.94 320 ALA A O 1
ATOM 2469 N N . LEU A 1 321 ? -5.406 4.623 19.552 1.00 91.69 321 LEU A N 1
ATOM 2470 C CA . LEU A 1 321 ? -4.566 3.893 20.518 1.00 91.69 321 LEU A CA 1
ATOM 2471 C C . LEU A 1 321 ? -3.174 4.514 20.719 1.00 91.69 321 LEU A C 1
ATOM 2473 O O . LEU A 1 321 ? -2.546 4.338 21.766 1.00 91.69 321 LEU A O 1
ATOM 2477 N N . LEU A 1 322 ? -2.676 5.244 19.719 1.00 85.69 322 LEU A N 1
ATOM 2478 C CA . LEU A 1 322 ? -1.335 5.827 19.729 1.00 85.69 322 LEU A CA 1
ATOM 2479 C C . LEU A 1 322 ? -1.165 6.909 20.809 1.00 85.69 322 LEU A C 1
ATOM 2481 O O . LEU A 1 322 ? -2.075 7.679 21.102 1.00 85.69 322 LEU A O 1
ATOM 2485 N N . ARG A 1 323 ? 0.063 7.020 21.340 1.00 83.31 323 ARG A N 1
ATOM 2486 C CA . ARG A 1 323 ? 0.482 8.018 22.353 1.00 83.31 323 ARG A CA 1
ATOM 2487 C C . ARG A 1 323 ? -0.280 7.944 23.686 1.00 83.31 323 ARG A C 1
ATOM 2489 O O . ARG A 1 323 ? -0.319 8.928 24.422 1.00 83.31 323 ARG A O 1
ATOM 2496 N N . ARG A 1 324 ? -0.845 6.781 24.011 1.00 90.62 324 ARG A N 1
ATOM 2497 C CA . ARG A 1 324 ? -1.441 6.476 25.318 1.00 90.62 324 ARG A CA 1
ATOM 2498 C C . ARG A 1 324 ? -0.519 5.543 26.114 1.00 90.62 324 ARG A C 1
ATOM 2500 O O . ARG A 1 324 ? 0.273 4.819 25.502 1.00 90.62 324 ARG A O 1
ATOM 2507 N N . PRO A 1 325 ? -0.590 5.541 27.456 1.00 93.75 325 PRO A N 1
ATOM 2508 C CA . PRO A 1 325 ? 0.050 4.518 28.273 1.00 93.75 325 PRO A CA 1
ATOM 2509 C C . PRO A 1 325 ? -0.309 3.111 27.782 1.00 93.75 325 PRO A C 1
ATOM 2511 O O . PRO A 1 325 ? -1.472 2.809 27.520 1.00 93.75 325 PRO A O 1
ATOM 2514 N N . VAL A 1 326 ? 0.687 2.227 27.684 1.00 93.56 326 VAL A N 1
ATOM 2515 C CA . VAL A 1 326 ? 0.522 0.893 27.075 1.00 93.56 326 VAL A CA 1
ATOM 2516 C C . VAL A 1 326 ? -0.560 0.063 27.777 1.00 93.56 326 VAL A C 1
ATOM 2518 O O . VAL A 1 326 ? -1.331 -0.620 27.111 1.00 93.56 326 VAL A O 1
ATOM 2521 N N . ARG A 1 327 ? -0.668 0.160 29.110 1.00 93.69 327 ARG A N 1
ATOM 2522 C CA . ARG A 1 327 ? -1.707 -0.541 29.887 1.00 93.69 327 ARG A CA 1
ATOM 2523 C C . ARG A 1 327 ? -3.121 -0.062 29.542 1.00 93.69 327 ARG A C 1
ATOM 2525 O O . ARG A 1 327 ? -4.011 -0.885 29.395 1.00 93.69 327 ARG A O 1
ATOM 2532 N N . GLU A 1 328 ? -3.296 1.242 29.338 1.00 94.38 328 GLU A N 1
ATOM 2533 C CA . GLU A 1 328 ? -4.582 1.853 28.972 1.00 94.38 328 GLU A CA 1
ATOM 2534 C C . GLU A 1 328 ? -5.004 1.464 27.543 1.00 94.38 328 GLU A C 1
ATOM 2536 O O . GLU A 1 328 ? -6.186 1.322 27.241 1.00 94.38 328 GLU A O 1
ATOM 2541 N N . ALA A 1 329 ? -4.043 1.301 26.627 1.00 95.88 329 ALA A N 1
ATOM 2542 C CA . ALA A 1 329 ? -4.309 0.778 25.286 1.00 95.88 329 ALA A CA 1
ATOM 2543 C C . ALA A 1 329 ? -4.653 -0.721 25.319 1.00 95.88 329 ALA A C 1
ATOM 2545 O O . ALA A 1 329 ? -5.597 -1.144 24.657 1.00 95.88 329 ALA A O 1
ATOM 2546 N N . ALA A 1 330 ? -3.936 -1.506 26.128 1.00 96.06 330 ALA A N 1
ATOM 2547 C CA . ALA A 1 330 ? -4.206 -2.930 26.306 1.00 96.06 330 ALA A CA 1
ATOM 2548 C C . ALA A 1 330 ? -5.600 -3.193 26.900 1.00 96.06 330 ALA A C 1
ATOM 2550 O O . ALA A 1 330 ? -6.282 -4.115 26.467 1.00 96.06 330 ALA A O 1
ATOM 2551 N N . GLU A 1 331 ? -6.043 -2.379 27.859 1.00 96.94 331 GLU A N 1
ATOM 2552 C CA . GLU A 1 331 ? -7.382 -2.483 28.446 1.00 96.94 331 GLU A CA 1
ATOM 2553 C C . GLU A 1 331 ? -8.490 -2.261 27.409 1.00 96.94 331 GLU A C 1
ATOM 2555 O O . GLU A 1 331 ? -9.427 -3.050 27.347 1.00 96.94 331 GLU A O 1
ATOM 2560 N N . ILE A 1 332 ? -8.347 -1.260 26.530 1.00 98.00 332 ILE A N 1
ATOM 2561 C CA . ILE A 1 332 ? -9.287 -1.047 25.417 1.00 98.00 332 ILE A CA 1
ATOM 2562 C C . ILE A 1 332 ? -9.352 -2.259 24.495 1.00 98.00 332 ILE A C 1
ATOM 2564 O O . ILE A 1 332 ? -10.442 -2.710 24.153 1.00 98.00 332 ILE A O 1
ATOM 2568 N N . VAL A 1 333 ? -8.197 -2.807 24.115 1.00 98.00 333 VAL A N 1
ATOM 2569 C CA . VAL A 1 333 ? -8.160 -3.999 23.262 1.00 98.00 333 VAL A CA 1
ATOM 2570 C C . VAL A 1 333 ? -8.854 -5.175 23.951 1.00 98.00 333 VAL A C 1
ATOM 2572 O O . VAL A 1 333 ? -9.647 -5.861 23.318 1.00 98.00 333 VAL A O 1
ATOM 2575 N N . ARG A 1 334 ? -8.631 -5.377 25.256 1.00 97.56 334 ARG A N 1
ATOM 2576 C CA . ARG A 1 334 ? -9.278 -6.452 26.024 1.00 97.56 334 ARG A CA 1
ATOM 2577 C C . ARG A 1 334 ? -10.794 -6.312 26.076 1.00 97.56 334 ARG A C 1
ATOM 2579 O O . ARG A 1 334 ? -11.474 -7.306 25.851 1.00 97.56 334 ARG A O 1
ATOM 2586 N N . VAL A 1 335 ? -11.330 -5.118 26.349 1.00 98.00 335 VAL A N 1
ATOM 2587 C CA . VAL A 1 335 ? -12.793 -4.940 26.404 1.00 98.00 335 VAL A CA 1
ATOM 2588 C C . VAL A 1 335 ? -13.439 -5.104 25.028 1.00 98.00 335 VAL A C 1
ATOM 2590 O O . VAL A 1 335 ? -14.518 -5.677 24.932 1.00 98.00 335 VAL A O 1
ATOM 2593 N N . LEU A 1 336 ? -12.769 -4.668 23.956 1.00 98.50 336 LEU A N 1
ATOM 2594 C CA . LEU A 1 336 ? -13.261 -4.845 22.588 1.00 98.50 336 LEU A CA 1
ATOM 2595 C C . LEU A 1 336 ? -13.190 -6.309 22.136 1.00 98.50 336 LEU A C 1
ATOM 2597 O O . LEU A 1 336 ? -14.123 -6.801 21.510 1.00 98.50 336 LEU A O 1
ATOM 2601 N N . HIS A 1 337 ? -12.125 -7.021 22.501 1.00 97.75 337 HIS A N 1
ATOM 2602 C CA . HIS A 1 337 ? -12.010 -8.456 22.260 1.00 97.75 337 HIS A CA 1
ATOM 2603 C C . HIS A 1 337 ? -13.094 -9.229 23.024 1.00 97.75 337 HIS A C 1
ATOM 2605 O O . HIS A 1 337 ? -13.782 -10.066 22.447 1.00 97.75 337 HIS A O 1
ATOM 2611 N N . ALA A 1 338 ? -13.317 -8.897 24.301 1.00 97.44 338 ALA A N 1
ATOM 2612 C CA . ALA A 1 338 ? -14.380 -9.490 25.114 1.00 97.44 338 ALA A CA 1
ATOM 2613 C C . ALA A 1 338 ? -15.791 -9.198 24.566 1.00 97.44 338 ALA A C 1
ATOM 2615 O O . ALA A 1 338 ? -16.708 -9.984 24.792 1.00 97.44 338 ALA A O 1
ATOM 2616 N N . ALA A 1 339 ? -15.965 -8.109 23.808 1.00 97.06 339 ALA A N 1
ATOM 2617 C CA . ALA A 1 339 ? -17.200 -7.814 23.079 1.00 97.06 339 ALA A CA 1
ATOM 2618 C C . ALA A 1 339 ? -17.395 -8.675 21.808 1.00 97.06 339 ALA A C 1
ATOM 2620 O O . ALA A 1 339 ? -18.424 -8.547 21.138 1.00 97.06 339 ALA A O 1
ATOM 2621 N N . GLY A 1 340 ? -16.443 -9.562 21.490 1.00 97.12 340 GLY A N 1
ATOM 2622 C CA . GLY A 1 340 ? -16.511 -10.515 20.380 1.00 97.12 340 GLY A CA 1
ATOM 2623 C C . GLY A 1 340 ? -16.107 -9.930 19.028 1.00 97.12 340 GLY A C 1
ATOM 2624 O O . GLY A 1 340 ? -16.590 -10.393 17.998 1.00 97.12 340 GLY A O 1
ATOM 2625 N N . LEU A 1 341 ? -15.279 -8.883 19.018 1.00 98.31 341 LEU A N 1
ATOM 2626 C CA . LEU A 1 341 ? -14.881 -8.189 17.793 1.00 98.31 341 LEU A CA 1
ATOM 2627 C C . LEU A 1 341 ? -13.582 -8.759 17.209 1.00 98.31 341 LEU A C 1
ATOM 2629 O O . LEU A 1 341 ? -12.658 -9.090 17.950 1.00 98.31 341 LEU A O 1
ATOM 2633 N N . ARG A 1 342 ? -13.495 -8.789 15.873 1.00 97.81 342 ARG A N 1
ATOM 2634 C CA . ARG A 1 342 ? -12.267 -9.102 15.120 1.00 97.81 342 ARG A CA 1
ATOM 2635 C C . ARG A 1 342 ? -11.442 -7.838 14.933 1.00 97.81 342 ARG A C 1
ATOM 2637 O O . ARG A 1 342 ? -11.869 -6.931 14.227 1.00 97.81 342 ARG A O 1
ATOM 2644 N N . LEU A 1 343 ? -10.299 -7.726 15.595 1.00 98.38 343 LEU A N 1
ATOM 2645 C CA . LEU A 1 343 ? -9.619 -6.450 15.809 1.00 98.38 343 LEU A CA 1
ATOM 2646 C C . LEU A 1 343 ? -8.443 -6.225 14.858 1.00 98.38 343 LEU A C 1
ATOM 2648 O O . LEU A 1 343 ? -7.516 -7.032 14.777 1.00 98.38 343 LEU A O 1
ATOM 2652 N N . HIS A 1 344 ? -8.428 -5.045 14.233 1.00 98.25 344 HIS A N 1
ATOM 2653 C CA . HIS A 1 344 ? -7.235 -4.458 13.627 1.00 98.25 344 HIS A CA 1
ATOM 2654 C C . HIS A 1 344 ? -6.785 -3.231 14.427 1.00 98.25 344 HIS A C 1
ATOM 2656 O O . HIS A 1 344 ? -7.467 -2.207 14.427 1.00 98.25 344 HIS A O 1
ATOM 2662 N N . THR A 1 345 ? -5.643 -3.286 15.115 1.00 97.38 345 THR A N 1
ATOM 2663 C CA . THR A 1 345 ? -5.160 -2.119 15.876 1.00 97.38 345 THR A CA 1
ATOM 2664 C C . THR A 1 345 ? -4.384 -1.153 14.991 1.00 97.38 345 THR A C 1
ATOM 2666 O O . THR A 1 345 ? -3.282 -1.483 14.549 1.00 97.38 345 THR A O 1
ATOM 2669 N N . LEU A 1 346 ? -4.905 0.067 14.809 1.00 95.88 346 LEU A N 1
ATOM 2670 C CA . LEU A 1 346 ? -4.223 1.083 14.011 1.00 95.88 346 LEU A CA 1
ATOM 2671 C C . LEU A 1 346 ? -2.992 1.623 14.752 1.00 95.88 346 LEU A C 1
ATOM 2673 O O . LEU A 1 346 ? -3.096 2.242 15.818 1.00 95.88 346 LEU A O 1
ATOM 2677 N N . GLY A 1 347 ? -1.808 1.382 14.192 1.00 91.38 347 GLY A N 1
ATOM 2678 C CA . GLY A 1 347 ? -0.528 1.788 14.774 1.00 91.38 347 GLY A CA 1
ATOM 2679 C C . GLY A 1 347 ? -0.052 0.953 15.976 1.00 91.38 347 GLY A C 1
ATOM 2680 O O . GLY A 1 347 ? 0.872 1.385 16.681 1.00 91.38 347 GLY A O 1
ATOM 2681 N N . GLY A 1 348 ? -0.658 -0.208 16.241 1.00 92.25 348 GLY A N 1
ATOM 2682 C CA . GLY A 1 348 ? -0.251 -1.109 17.323 1.00 92.25 348 GLY A CA 1
ATOM 2683 C C . GLY A 1 348 ? 1.166 -1.663 17.121 1.00 92.25 348 GLY A C 1
ATOM 2684 O O . GLY A 1 348 ? 1.537 -2.099 16.033 1.00 92.25 348 GLY A O 1
ATOM 2685 N N . LYS A 1 349 ? 2.004 -1.610 18.166 1.00 92.38 349 LYS A N 1
ATOM 2686 C CA . LYS A 1 349 ? 3.409 -2.057 18.103 1.00 92.38 349 LYS A CA 1
ATOM 2687 C C . LYS A 1 349 ? 4.036 -2.287 19.478 1.00 92.38 349 LYS A C 1
ATOM 2689 O O . LYS A 1 349 ? 3.562 -1.779 20.499 1.00 92.38 349 LYS A O 1
ATOM 2694 N N . GLY A 1 350 ? 5.174 -2.968 19.478 1.00 91.44 350 GLY A N 1
ATOM 2695 C CA . GLY A 1 350 ? 6.124 -3.028 20.578 1.00 91.44 350 GLY A CA 1
ATOM 2696 C C . GLY A 1 350 ? 5.504 -3.617 21.848 1.00 91.44 350 GLY A C 1
ATOM 2697 O O . GLY A 1 350 ? 4.872 -4.673 21.780 1.00 91.44 350 GLY A O 1
ATOM 2698 N N . PRO A 1 351 ? 5.638 -2.942 23.006 1.00 91.88 351 PRO A N 1
ATOM 2699 C CA . PRO A 1 351 ? 5.093 -3.432 24.270 1.00 91.88 351 PRO A CA 1
ATOM 2700 C C . PRO A 1 351 ? 3.584 -3.698 24.257 1.00 91.88 351 PRO A C 1
ATOM 2702 O O . PRO A 1 351 ? 3.133 -4.570 24.991 1.00 91.88 351 PRO A O 1
ATOM 2705 N N . LEU A 1 352 ? 2.803 -2.983 23.434 1.00 93.44 352 LEU A N 1
ATOM 2706 C CA . LEU A 1 352 ? 1.366 -3.248 23.325 1.00 93.44 352 LEU A CA 1
ATOM 2707 C C . LEU A 1 352 ? 1.118 -4.661 22.790 1.00 93.44 352 LEU A C 1
ATOM 2709 O O . LEU A 1 352 ? 0.368 -5.413 23.402 1.00 93.44 352 LEU A O 1
ATOM 2713 N N . LEU A 1 353 ? 1.805 -5.052 21.714 1.00 93.75 353 LEU A N 1
ATOM 2714 C CA . LEU A 1 353 ? 1.682 -6.398 21.148 1.00 93.75 353 LEU A CA 1
ATOM 2715 C C . LEU A 1 353 ? 2.117 -7.472 22.149 1.00 93.75 353 LEU A C 1
ATOM 2717 O O . LEU A 1 353 ? 1.480 -8.514 22.239 1.00 93.75 353 LEU A O 1
ATOM 2721 N N . GLY A 1 354 ? 3.119 -7.184 22.984 1.00 93.12 354 GLY A N 1
ATOM 2722 C CA . GLY A 1 354 ? 3.508 -8.073 24.082 1.00 93.12 354 GLY A CA 1
ATOM 2723 C C . GLY A 1 354 ? 2.416 -8.319 25.132 1.00 93.12 354 GLY A C 1
ATOM 2724 O O . GLY A 1 354 ? 2.467 -9.338 25.811 1.00 93.12 354 GLY A O 1
ATOM 2725 N N . LEU A 1 355 ? 1.427 -7.426 25.267 1.00 93.38 355 LEU A N 1
ATOM 2726 C CA . LEU A 1 355 ? 0.324 -7.570 26.228 1.00 93.38 355 LEU A CA 1
ATOM 2727 C C . LEU A 1 355 ? -0.974 -8.115 25.625 1.00 93.38 355 LEU A C 1
ATOM 2729 O O . LEU A 1 355 ? -1.774 -8.684 26.367 1.00 93.38 355 LEU A O 1
ATOM 2733 N N . VAL A 1 356 ? -1.234 -7.855 24.339 1.00 94.06 356 VAL A N 1
ATOM 2734 C CA . VAL A 1 356 ? -2.538 -8.141 23.705 1.00 94.06 356 VAL A CA 1
ATOM 2735 C C . VAL A 1 356 ? -2.439 -8.740 22.304 1.00 94.06 356 VAL A C 1
ATOM 2737 O O . VAL A 1 356 ? -3.454 -8.850 21.629 1.00 94.06 356 VAL A O 1
ATOM 2740 N N . GLY A 1 357 ? -1.249 -9.129 21.846 1.00 92.88 357 GLY A N 1
ATOM 2741 C CA . GLY A 1 357 ? -1.039 -9.680 20.505 1.00 92.88 357 GLY A CA 1
ATOM 2742 C C . GLY A 1 357 ? -1.931 -10.882 20.187 1.00 92.88 357 GLY A C 1
ATOM 2743 O O . GLY A 1 357 ? -2.433 -10.982 19.079 1.00 92.88 357 GLY A O 1
ATOM 2744 N N . GLY A 1 358 ? -2.195 -11.743 21.169 1.00 91.62 358 GLY A N 1
ATOM 2745 C CA . GLY A 1 358 ? -3.091 -12.891 21.046 1.00 91.62 358 GLY A CA 1
ATOM 2746 C C . GLY A 1 358 ? -4.584 -12.563 21.061 1.00 91.62 358 GLY A C 1
ATOM 2747 O O . GLY A 1 358 ? -5.392 -13.472 20.927 1.00 91.62 358 GLY A O 1
ATOM 2748 N N . LEU A 1 359 ? -4.957 -11.295 21.254 1.00 94.25 359 LEU A N 1
ATOM 2749 C CA . LEU A 1 359 ? -6.350 -10.833 21.308 1.00 94.25 359 LEU A CA 1
ATOM 2750 C C . LEU A 1 359 ? -6.769 -10.067 20.045 1.00 94.25 359 LEU A C 1
ATOM 2752 O O . LEU A 1 359 ? -7.899 -9.587 19.971 1.00 94.25 359 LEU A O 1
ATOM 2756 N N . ILE A 1 360 ? -5.856 -9.896 19.088 1.00 95.31 360 ILE A N 1
ATOM 2757 C CA . ILE A 1 360 ? -6.070 -9.119 17.866 1.00 95.31 360 ILE A CA 1
ATOM 2758 C C . ILE A 1 360 ? -5.777 -9.979 16.637 1.00 95.31 360 ILE A C 1
ATOM 2760 O O . ILE A 1 360 ? -4.909 -10.847 16.671 1.00 95.31 360 ILE A O 1
ATOM 2764 N N . ASP A 1 361 ? -6.473 -9.708 15.538 1.00 94.19 361 ASP A N 1
ATOM 2765 C CA . ASP A 1 361 ? -6.303 -10.419 14.268 1.00 94.19 361 ASP A CA 1
ATOM 2766 C C . ASP A 1 361 ? -5.176 -9.797 13.442 1.00 94.19 361 ASP A C 1
ATOM 2768 O O . ASP A 1 361 ? -4.432 -10.478 12.732 1.00 94.19 361 ASP A O 1
ATOM 2772 N N . SER A 1 362 ? -5.040 -8.471 13.520 1.00 96.00 362 SER A N 1
ATOM 2773 C CA . SER A 1 362 ? -4.001 -7.753 12.794 1.00 96.00 362 SER A CA 1
ATOM 2774 C C . SER A 1 362 ? -3.640 -6.399 13.408 1.00 96.00 362 SER A C 1
ATOM 2776 O O . SER A 1 362 ? -4.330 -5.855 14.268 1.00 96.00 362 SER A O 1
ATOM 2778 N N . THR A 1 363 ? -2.520 -5.842 12.963 1.00 96.50 363 THR A N 1
ATOM 2779 C CA . THR A 1 363 ? -2.047 -4.506 13.337 1.00 96.50 363 THR A CA 1
ATOM 2780 C C . THR A 1 363 ? -1.265 -3.896 12.187 1.00 96.50 363 THR A C 1
ATOM 2782 O O . THR A 1 363 ? -0.700 -4.628 11.375 1.00 96.50 363 THR A O 1
ATOM 2785 N N . ASP A 1 364 ? -1.158 -2.574 12.139 1.00 95.12 364 ASP A N 1
ATOM 2786 C CA . ASP A 1 364 ? -0.233 -1.891 11.240 1.00 95.12 364 ASP A CA 1
ATOM 2787 C C . ASP A 1 364 ? 0.781 -1.022 11.994 1.00 95.12 364 ASP A C 1
ATOM 2789 O O . ASP A 1 364 ? 0.574 -0.621 13.144 1.00 95.12 364 ASP A O 1
ATOM 2793 N N . SER A 1 365 ? 1.897 -0.703 11.336 1.00 90.94 365 SER A N 1
ATOM 2794 C CA . SER A 1 365 ? 2.724 0.421 11.771 1.00 90.94 365 SER A CA 1
ATOM 2795 C C . SER A 1 365 ? 3.711 0.913 10.722 1.00 90.94 365 SER A C 1
ATOM 2797 O O . SER A 1 365 ? 4.409 0.132 10.077 1.00 90.94 365 SER A O 1
ATOM 2799 N N . ALA A 1 366 ? 3.897 2.233 10.668 1.00 83.62 366 ALA A N 1
ATOM 2800 C CA . ALA A 1 366 ? 4.983 2.885 9.931 1.00 83.62 366 ALA A CA 1
ATOM 2801 C C . ALA A 1 366 ? 6.228 3.189 10.801 1.00 83.62 366 ALA A C 1
ATOM 2803 O O . ALA A 1 366 ? 7.100 3.966 10.395 1.00 83.62 366 ALA A O 1
ATOM 2804 N N . ASP A 1 367 ? 6.314 2.651 12.026 1.00 82.81 367 ASP A N 1
ATOM 2805 C CA . ASP A 1 367 ? 7.360 3.052 12.977 1.00 82.81 367 ASP A CA 1
ATOM 2806 C C . ASP A 1 367 ? 8.769 2.621 12.582 1.00 82.81 367 ASP A C 1
ATOM 2808 O O . ASP A 1 367 ? 9.710 3.354 12.867 1.00 82.81 367 ASP A O 1
ATOM 2812 N N . TRP A 1 368 ? 8.920 1.491 11.888 1.00 82.69 368 TRP A N 1
ATOM 2813 C CA . TRP A 1 368 ? 10.200 1.060 11.316 1.00 82.69 368 TRP A CA 1
ATOM 2814 C C . TRP A 1 368 ? 10.822 2.182 10.466 1.00 82.69 368 TRP A C 1
ATOM 2816 O O . TRP A 1 368 ? 11.947 2.621 10.698 1.00 82.69 368 TRP A O 1
ATOM 2826 N N . SER A 1 369 ? 10.016 2.759 9.573 1.00 75.06 369 SER A N 1
ATOM 2827 C CA . SER A 1 369 ? 10.397 3.854 8.686 1.00 75.06 369 SER A CA 1
ATOM 2828 C C . SER A 1 369 ? 10.600 5.163 9.460 1.00 75.06 369 SER A C 1
ATOM 2830 O O . SER A 1 369 ? 11.510 5.941 9.169 1.00 75.06 369 SER A O 1
ATOM 2832 N N . GLY A 1 370 ? 9.778 5.412 10.487 1.00 67.56 370 GLY A N 1
ATOM 2833 C CA . GLY A 1 370 ? 9.919 6.557 11.388 1.00 67.56 370 GLY A CA 1
ATOM 2834 C C . GLY A 1 370 ? 11.216 6.543 12.201 1.00 67.56 370 GLY A C 1
ATOM 2835 O O . GLY A 1 370 ? 11.878 7.575 12.290 1.00 67.56 370 GLY A O 1
ATOM 2836 N N . ASN A 1 371 ? 11.591 5.390 12.758 1.00 68.31 371 ASN A N 1
ATOM 2837 C CA . ASN A 1 371 ? 12.849 5.180 13.473 1.00 68.31 371 ASN A CA 1
ATOM 2838 C C . ASN A 1 371 ? 14.039 5.340 12.530 1.00 68.31 371 ASN A C 1
ATOM 2840 O O . ASN A 1 371 ? 14.959 6.090 12.847 1.00 68.31 371 ASN A O 1
ATOM 2844 N N . ALA A 1 372 ? 13.986 4.734 11.345 1.00 67.06 372 ALA A N 1
ATOM 2845 C CA . ALA A 1 372 ? 15.043 4.858 10.348 1.00 67.06 372 ALA A CA 1
ATOM 2846 C C . ALA A 1 372 ? 15.219 6.295 9.820 1.00 67.06 372 ALA A C 1
ATOM 2848 O O . ALA A 1 372 ? 16.315 6.675 9.439 1.00 67.06 372 ALA A O 1
ATOM 2849 N N . ARG A 1 373 ? 14.179 7.144 9.823 1.00 63.25 373 ARG A N 1
ATOM 2850 C CA . ARG A 1 373 ? 14.331 8.584 9.515 1.00 63.25 373 ARG A CA 1
ATOM 2851 C C . ARG A 1 373 ? 15.029 9.380 10.620 1.00 63.25 373 ARG A C 1
ATOM 2853 O O . ARG A 1 373 ? 15.564 10.446 10.338 1.00 63.25 373 ARG A O 1
ATOM 2860 N N . ARG A 1 374 ? 14.978 8.906 11.870 1.00 64.94 374 ARG A N 1
ATOM 2861 C CA . ARG A 1 374 ? 15.640 9.543 13.023 1.00 64.94 374 ARG A CA 1
ATOM 2862 C C . ARG A 1 374 ? 17.119 9.165 13.132 1.00 64.94 374 ARG A C 1
ATOM 2864 O O . ARG A 1 374 ? 17.871 9.899 13.763 1.00 64.94 374 ARG A O 1
ATOM 2871 N N . HIS A 1 375 ? 17.526 8.062 12.507 1.00 62.03 375 HIS A N 1
ATOM 2872 C CA . HIS A 1 375 ? 18.908 7.593 12.473 1.00 62.03 375 HIS A CA 1
ATOM 2873 C C . HIS A 1 375 ? 19.493 7.846 11.080 1.00 62.03 375 HIS A C 1
ATOM 2875 O O . HIS A 1 375 ? 19.056 7.266 10.091 1.00 62.03 375 HIS A O 1
ATOM 2881 N N . VAL A 1 376 ? 20.467 8.749 10.982 1.00 54.62 376 VAL A N 1
ATOM 2882 C CA . VAL A 1 376 ? 21.082 9.113 9.698 1.00 54.62 376 VAL A CA 1
ATOM 2883 C C . VAL A 1 376 ? 22.168 8.087 9.364 1.00 54.62 376 VAL A C 1
ATOM 2885 O O . VAL A 1 376 ? 23.331 8.270 9.705 1.00 54.62 376 VAL A O 1
ATOM 2888 N N . GLY A 1 377 ? 21.778 6.978 8.738 1.00 58.59 377 GLY A N 1
ATOM 2889 C CA . GLY A 1 377 ? 22.687 5.919 8.295 1.00 58.59 377 GLY A CA 1
ATOM 2890 C C . GLY A 1 377 ? 22.301 5.386 6.919 1.00 58.59 377 GLY A C 1
ATOM 2891 O O . GLY A 1 377 ? 21.115 5.287 6.593 1.00 58.59 377 GLY A O 1
ATOM 2892 N N . LEU A 1 378 ? 23.302 5.055 6.097 1.00 62.56 378 LEU A N 1
ATOM 2893 C CA . LEU A 1 378 ? 23.065 4.307 4.861 1.00 62.56 378 LEU A CA 1
ATOM 2894 C C . LEU A 1 378 ? 22.444 2.953 5.207 1.00 62.56 378 LEU A C 1
ATOM 2896 O O . LEU A 1 378 ? 22.802 2.340 6.212 1.00 62.56 378 LEU A O 1
ATOM 2900 N N . CYS A 1 379 ? 21.521 2.478 4.373 1.00 62.19 379 CYS A N 1
ATOM 2901 C CA . CYS A 1 379 ? 20.927 1.168 4.604 1.00 62.19 379 CYS A CA 1
ATOM 2902 C C . CYS A 1 379 ? 22.000 0.067 4.481 1.00 62.19 379 CYS A C 1
ATOM 2904 O O . CYS A 1 379 ? 22.604 -0.048 3.409 1.00 62.19 379 CYS A O 1
ATOM 2906 N N . PRO A 1 380 ? 22.197 -0.789 5.504 1.00 70.69 380 PRO A N 1
ATOM 2907 C CA . PRO A 1 380 ? 23.206 -1.854 5.457 1.00 70.69 380 PRO A CA 1
ATOM 2908 C C . PRO A 1 380 ? 22.903 -2.901 4.374 1.00 70.69 380 PRO A C 1
ATOM 2910 O O . PRO A 1 380 ? 23.801 -3.572 3.879 1.00 70.69 380 PRO A O 1
ATOM 2913 N N . HIS A 1 381 ? 21.642 -2.994 3.946 1.00 62.31 381 HIS A N 1
ATOM 2914 C CA . HIS A 1 381 ? 21.185 -3.922 2.915 1.00 62.31 381 HIS A CA 1
ATOM 2915 C C . HIS A 1 381 ? 21.544 -3.501 1.480 1.00 62.31 381 HIS A C 1
ATOM 2917 O O . HIS A 1 381 ? 21.296 -4.263 0.548 1.00 62.31 381 HIS A O 1
ATOM 2923 N N . GLY A 1 382 ? 22.037 -2.275 1.258 1.00 53.62 382 GLY A N 1
ATOM 2924 C CA . GLY A 1 382 ? 22.453 -1.788 -0.067 1.00 53.62 382 GLY A CA 1
ATOM 2925 C C . GLY A 1 382 ? 21.336 -1.635 -1.117 1.00 53.62 382 GLY A C 1
ATOM 2926 O O . GLY A 1 382 ? 21.619 -1.310 -2.267 1.00 53.62 382 GLY A O 1
ATOM 2927 N N . LEU A 1 383 ? 20.067 -1.851 -0.746 1.00 51.03 383 LEU A N 1
ATOM 2928 C CA . LEU A 1 383 ? 18.908 -1.813 -1.655 1.00 51.03 383 LEU A CA 1
ATOM 2929 C C . LEU A 1 383 ? 18.373 -0.404 -1.925 1.00 51.03 383 LEU A C 1
ATOM 2931 O O . LEU A 1 383 ? 17.848 -0.102 -2.997 1.00 51.03 383 LEU A O 1
ATOM 2935 N N . VAL A 1 384 ? 18.477 0.456 -0.922 1.00 54.06 384 VAL A N 1
ATOM 2936 C CA . VAL A 1 384 ? 18.006 1.838 -0.932 1.00 54.06 384 VAL A CA 1
ATOM 2937 C C . VAL A 1 384 ? 19.030 2.702 -0.215 1.00 54.06 384 VAL A C 1
ATOM 2939 O O . VAL A 1 384 ? 19.777 2.212 0.625 1.00 54.06 384 VAL A O 1
ATOM 2942 N N . ALA A 1 385 ? 19.059 3.998 -0.530 1.00 49.56 385 ALA A N 1
ATOM 2943 C CA . ALA A 1 385 ? 19.977 4.925 0.132 1.00 49.56 385 ALA A CA 1
ATOM 2944 C C . ALA A 1 385 ? 19.733 4.976 1.650 1.00 49.56 385 ALA A C 1
ATOM 2946 O O . ALA A 1 385 ? 20.681 5.019 2.425 1.00 49.56 385 ALA A O 1
ATOM 2947 N N . TRP A 1 386 ? 18.464 4.908 2.064 1.00 60.31 386 TRP A N 1
ATOM 2948 C CA . TRP A 1 386 ? 18.046 5.060 3.454 1.00 60.31 386 TRP A CA 1
ATOM 2949 C C . TRP A 1 386 ? 17.177 3.894 3.890 1.00 60.31 386 TRP A C 1
ATOM 2951 O O . TRP A 1 386 ? 16.235 3.519 3.190 1.00 60.31 386 TRP A O 1
ATOM 2961 N N . GLU A 1 387 ? 17.445 3.377 5.083 1.00 66.56 387 GLU A N 1
ATOM 2962 C CA . GLU A 1 387 ? 16.708 2.253 5.663 1.00 66.56 387 GLU A CA 1
ATOM 2963 C C . GLU A 1 387 ? 15.200 2.518 5.777 1.00 66.56 387 GLU A C 1
ATOM 2965 O O . GLU A 1 387 ? 14.403 1.594 5.663 1.00 66.56 387 GLU A O 1
ATOM 2970 N N . SER A 1 388 ? 14.792 3.788 5.869 1.00 63.22 388 SER A N 1
ATOM 2971 C CA . SER A 1 388 ? 13.388 4.211 5.962 1.00 63.22 388 SER A CA 1
ATOM 2972 C C . SER A 1 388 ? 12.503 3.845 4.766 1.00 63.22 388 SER A C 1
ATOM 2974 O O . SER A 1 388 ? 11.291 4.054 4.833 1.00 63.22 388 SER A O 1
ATOM 2976 N N . ASN A 1 389 ? 13.076 3.290 3.698 1.00 68.25 389 ASN A N 1
ATOM 2977 C CA . ASN A 1 389 ? 12.345 2.744 2.559 1.00 68.25 389 ASN A CA 1
ATOM 2978 C C . ASN A 1 389 ? 12.887 1.370 2.116 1.00 68.25 389 ASN A C 1
ATOM 2980 O O . ASN A 1 389 ? 12.828 1.032 0.935 1.00 68.25 389 ASN A O 1
ATOM 2984 N N . CYS A 1 390 ? 13.500 0.611 3.032 1.00 67.81 390 CYS A N 1
ATOM 2985 C CA . CYS A 1 390 ? 14.089 -0.689 2.725 1.00 67.81 390 CYS A CA 1
ATOM 2986 C C . CYS A 1 390 ? 13.089 -1.830 2.980 1.00 67.81 390 CYS A C 1
ATOM 2988 O O . CYS A 1 390 ? 12.677 -2.009 4.127 1.00 67.81 390 CYS A O 1
ATOM 2990 N N . PRO A 1 391 ? 12.758 -2.660 1.971 1.00 69.69 391 PRO A N 1
ATOM 2991 C CA . PRO A 1 391 ? 11.852 -3.793 2.161 1.00 69.69 391 PRO A CA 1
ATOM 2992 C C . PRO A 1 391 ? 12.400 -4.839 3.140 1.00 69.69 391 PRO A C 1
ATOM 2994 O O . PRO A 1 391 ? 11.623 -5.466 3.851 1.00 69.69 391 PRO A O 1
ATOM 2997 N N . VAL A 1 392 ? 13.724 -5.025 3.204 1.00 75.19 392 VAL A N 1
ATOM 2998 C CA . VAL A 1 392 ? 14.348 -5.993 4.125 1.00 75.19 392 VAL A CA 1
ATOM 2999 C C . VAL A 1 392 ? 14.210 -5.519 5.570 1.00 75.19 392 VAL A C 1
ATOM 3001 O O . VAL A 1 392 ? 13.646 -6.241 6.383 1.00 75.19 392 VAL A O 1
ATOM 3004 N N . ALA A 1 393 ? 14.585 -4.270 5.858 1.00 77.31 393 ALA A N 1
ATOM 3005 C CA . ALA A 1 393 ? 14.453 -3.707 7.203 1.00 77.31 393 ALA A CA 1
ATOM 3006 C C . ALA A 1 393 ? 12.990 -3.668 7.683 1.00 77.31 393 ALA A C 1
ATOM 3008 O O . ALA A 1 393 ? 12.698 -3.951 8.843 1.00 77.31 393 ALA A O 1
ATOM 3009 N N . ALA A 1 394 ? 12.047 -3.363 6.783 1.00 80.81 394 ALA A N 1
ATOM 3010 C CA . ALA A 1 394 ? 10.623 -3.410 7.099 1.00 80.81 394 ALA A CA 1
ATOM 3011 C C . ALA A 1 394 ? 10.174 -4.832 7.492 1.00 80.81 394 ALA A C 1
ATOM 3013 O O . ALA A 1 394 ? 9.466 -5.004 8.485 1.00 80.81 394 ALA A O 1
ATOM 3014 N N . ARG A 1 395 ? 10.625 -5.861 6.757 1.00 84.06 395 ARG A N 1
ATOM 3015 C CA . ARG A 1 395 ? 10.328 -7.275 7.049 1.00 84.06 395 ARG A CA 1
ATOM 3016 C C . ARG A 1 395 ? 10.928 -7.734 8.375 1.00 84.06 395 ARG A C 1
ATOM 3018 O O . ARG A 1 395 ? 10.221 -8.368 9.154 1.00 84.06 395 ARG A O 1
ATOM 3025 N N . GLU A 1 396 ? 12.190 -7.407 8.639 1.00 86.25 396 GLU A N 1
ATOM 3026 C CA . GLU A 1 396 ? 12.875 -7.741 9.897 1.00 86.25 396 GLU A CA 1
ATOM 3027 C C . GLU A 1 396 ? 12.164 -7.107 11.094 1.00 86.25 396 GLU A C 1
ATOM 3029 O O . GLU A 1 396 ? 11.856 -7.782 12.078 1.00 86.25 396 GLU A O 1
ATOM 3034 N N . TRP A 1 397 ? 11.799 -5.828 10.977 1.00 88.81 397 TRP A N 1
ATOM 3035 C CA . TRP A 1 397 ? 11.023 -5.146 12.005 1.00 88.81 397 TRP A CA 1
ATOM 3036 C C . TRP A 1 397 ? 9.655 -5.804 12.229 1.00 88.81 397 TRP A C 1
ATOM 3038 O O . TRP A 1 397 ? 9.257 -6.027 13.375 1.00 88.81 397 TRP A O 1
ATOM 3048 N N . GLY A 1 398 ? 8.945 -6.146 11.147 1.00 90.19 398 GLY A N 1
ATOM 3049 C CA . GLY A 1 398 ? 7.652 -6.829 11.212 1.00 90.19 398 GLY A CA 1
ATOM 3050 C C . GLY A 1 398 ? 7.744 -8.217 11.853 1.00 90.19 398 GLY A C 1
ATOM 3051 O O . GLY A 1 398 ? 6.880 -8.583 12.649 1.00 90.19 398 GLY A O 1
ATOM 3052 N N . ALA A 1 399 ? 8.814 -8.967 11.579 1.00 87.31 399 ALA A N 1
ATOM 3053 C CA . ALA A 1 399 ? 9.086 -10.241 12.241 1.00 87.31 399 ALA A CA 1
ATOM 3054 C C . ALA A 1 399 ? 9.269 -10.062 13.757 1.00 87.31 399 ALA A C 1
ATOM 3056 O O . ALA A 1 399 ? 8.649 -10.790 14.531 1.00 87.31 399 ALA A O 1
ATOM 3057 N N . GLY A 1 400 ? 10.007 -9.032 14.183 1.00 89.31 400 GLY A N 1
ATOM 3058 C CA . GLY A 1 400 ? 10.140 -8.691 15.601 1.00 89.31 400 GLY A CA 1
ATOM 3059 C C . GLY A 1 400 ? 8.809 -8.317 16.267 1.00 89.31 400 GLY A C 1
ATOM 3060 O O . GLY A 1 400 ? 8.577 -8.665 17.424 1.00 89.31 400 GLY A O 1
ATOM 3061 N N . GLN A 1 401 ? 7.890 -7.658 15.548 1.00 91.50 401 GLN A N 1
ATOM 3062 C CA . GLN A 1 401 ? 6.540 -7.392 16.067 1.00 91.50 401 GLN A CA 1
ATOM 3063 C C . GLN A 1 401 ? 5.739 -8.677 16.295 1.00 91.50 401 GLN A C 1
ATOM 3065 O O . GLN A 1 401 ? 5.090 -8.804 17.334 1.00 91.50 401 GLN A O 1
ATOM 3070 N N . ARG A 1 402 ? 5.798 -9.631 15.356 1.00 88.56 402 ARG A N 1
ATOM 3071 C CA . ARG A 1 402 ? 5.131 -10.934 15.500 1.00 88.56 402 ARG A CA 1
ATOM 3072 C C . ARG A 1 402 ? 5.701 -11.733 16.666 1.00 88.56 402 ARG A C 1
ATOM 3074 O O . ARG A 1 402 ? 4.936 -12.278 17.452 1.00 88.56 402 ARG A O 1
ATOM 3081 N N . GLU A 1 403 ? 7.021 -11.739 16.834 1.00 87.19 403 GLU A N 1
ATOM 3082 C CA . GLU A 1 403 ? 7.663 -12.407 17.969 1.00 87.19 403 GLU A CA 1
ATOM 3083 C C . GLU A 1 403 ? 7.215 -11.803 19.308 1.00 87.19 403 GLU A C 1
ATOM 3085 O O . GLU A 1 403 ? 6.886 -12.527 20.247 1.00 87.19 403 GLU A O 1
ATOM 3090 N N . LEU A 1 404 ? 7.134 -10.470 19.398 1.00 88.31 404 LEU A N 1
ATOM 3091 C CA . LEU A 1 404 ? 6.590 -9.800 20.580 1.00 88.31 404 LEU A CA 1
ATOM 3092 C C . LEU A 1 404 ? 5.128 -10.177 20.821 1.00 88.31 404 LEU A C 1
ATOM 3094 O O . LEU A 1 404 ? 4.760 -10.447 21.962 1.00 88.31 404 LEU A O 1
ATOM 3098 N N . ALA A 1 405 ? 4.310 -10.222 19.769 1.00 88.38 405 ALA A N 1
ATOM 3099 C CA . ALA A 1 405 ? 2.912 -10.617 19.875 1.00 88.38 405 ALA A CA 1
ATOM 3100 C C . ALA A 1 405 ? 2.756 -12.059 20.381 1.00 88.38 405 ALA A C 1
ATOM 3102 O O . ALA A 1 405 ? 1.936 -12.308 21.265 1.00 88.38 405 ALA A O 1
ATOM 3103 N N . ALA A 1 406 ? 3.591 -12.986 19.907 1.00 82.44 406 ALA A N 1
ATOM 3104 C CA . ALA A 1 406 ? 3.587 -14.380 20.345 1.00 82.44 406 ALA A CA 1
ATOM 3105 C C . ALA A 1 406 ? 3.861 -14.538 21.854 1.00 82.44 406 ALA A C 1
ATOM 3107 O O . ALA A 1 406 ? 3.338 -15.456 22.483 1.00 82.44 406 ALA A O 1
ATOM 3108 N N . ARG A 1 407 ? 4.598 -13.609 22.483 1.00 81.19 407 ARG A N 1
ATOM 3109 C CA . ARG A 1 407 ? 4.813 -13.618 23.946 1.00 81.19 407 ARG A CA 1
ATOM 3110 C C . ARG A 1 407 ? 3.524 -13.412 24.739 1.00 81.19 407 ARG A C 1
ATOM 3112 O O . ARG A 1 407 ? 3.417 -13.938 25.842 1.00 81.19 407 ARG A O 1
ATOM 3119 N N . SER A 1 408 ? 2.552 -12.680 24.192 1.00 78.06 408 SER A N 1
ATOM 3120 C CA . SER A 1 408 ? 1.253 -12.488 24.851 1.00 78.06 408 SER A CA 1
ATOM 3121 C C . SER A 1 408 ? 0.427 -13.778 24.896 1.00 78.06 408 SER A C 1
ATOM 3123 O O . SER A 1 408 ? -0.267 -14.014 25.877 1.00 78.06 408 SER A O 1
ATOM 3125 N N . LEU A 1 409 ? 0.558 -14.647 23.885 1.00 68.62 409 LEU A N 1
ATOM 3126 C CA . LEU A 1 409 ? -0.098 -15.960 23.846 1.00 68.62 409 LEU A CA 1
ATOM 3127 C C . LEU A 1 409 ? 0.482 -16.932 24.884 1.00 68.62 409 LEU A C 1
ATOM 3129 O O . LEU A 1 409 ? -0.197 -17.861 25.306 1.00 68.62 409 LEU A O 1
ATOM 3133 N N . ALA A 1 410 ? 1.729 -16.715 25.308 1.00 64.19 410 ALA A N 1
ATOM 3134 C CA . ALA A 1 410 ? 2.405 -17.542 26.304 1.00 64.19 410 ALA A CA 1
ATOM 3135 C C . ALA A 1 410 ? 2.101 -17.136 27.761 1.00 64.19 410 ALA A C 1
ATOM 3137 O O . ALA A 1 410 ? 2.521 -17.833 28.685 1.00 64.19 410 ALA A O 1
ATOM 3138 N N . GLN A 1 411 ? 1.405 -16.016 27.997 1.00 59.59 411 GLN A N 1
ATOM 3139 C CA . GLN A 1 411 ? 1.049 -15.562 29.343 1.00 59.59 411 GLN A CA 1
ATOM 3140 C C . GLN A 1 411 ? -0.398 -15.957 29.680 1.00 59.59 411 GLN A C 1
ATOM 3142 O O . GLN A 1 411 ? -1.303 -15.623 28.916 1.00 59.59 411 GLN A O 1
ATOM 3147 N N . PRO A 1 412 ? -0.660 -16.630 30.819 1.00 53.22 412 PRO A N 1
ATOM 3148 C CA . PRO A 1 412 ? -2.025 -16.940 31.226 1.00 53.22 412 PRO A CA 1
ATOM 3149 C C . PRO A 1 412 ? -2.826 -15.646 31.408 1.00 53.22 412 PRO A C 1
ATOM 3151 O O . PRO A 1 412 ? -2.366 -14.705 32.062 1.00 53.22 412 PRO A O 1
ATOM 3154 N N . MET A 1 413 ? -4.026 -15.596 30.820 1.00 52.84 413 MET A N 1
ATOM 3155 C CA . MET A 1 413 ? -4.951 -14.477 30.989 1.00 52.84 413 MET A CA 1
ATOM 3156 C C . MET A 1 413 ? -5.278 -14.317 32.477 1.00 52.84 413 MET A C 1
ATOM 3158 O O . MET A 1 413 ? -6.013 -15.117 33.052 1.00 52.84 413 MET A O 1
ATOM 3162 N N . LEU A 1 414 ? -4.728 -13.281 33.111 1.00 46.56 414 LEU A N 1
ATOM 3163 C CA . LEU A 1 414 ? -5.179 -12.863 34.435 1.00 46.56 414 LEU A CA 1
ATOM 3164 C C . LEU A 1 414 ? -6.640 -12.398 34.307 1.00 46.56 414 LEU A C 1
ATOM 3166 O O . LEU A 1 414 ? -6.912 -11.556 33.443 1.00 46.56 414 LEU A O 1
ATOM 3170 N N . PRO A 1 415 ? -7.573 -12.928 35.119 1.00 39.28 415 PRO A N 1
ATOM 3171 C CA . PRO A 1 415 ? -8.968 -12.518 35.058 1.00 39.28 415 PRO A CA 1
ATOM 3172 C C . PRO A 1 415 ? -9.081 -11.010 35.303 1.00 39.28 415 PRO A C 1
ATOM 3174 O O . PRO A 1 415 ? -8.381 -10.448 36.150 1.00 39.28 415 PRO A O 1
ATOM 3177 N N . LEU A 1 416 ? -9.942 -10.351 34.525 1.00 39.94 416 LEU A N 1
ATOM 3178 C CA . LEU A 1 416 ? -10.306 -8.956 34.750 1.00 39.94 416 LEU A CA 1
ATOM 3179 C C . LEU A 1 416 ? -10.926 -8.866 36.152 1.00 39.94 416 LEU A C 1
ATOM 3181 O O . LEU A 1 416 ? -11.872 -9.594 36.446 1.00 39.94 416 LEU A O 1
ATOM 3185 N N . ALA A 1 417 ? -10.356 -8.032 37.025 1.00 37.62 417 ALA A N 1
ATOM 3186 C CA . ALA A 1 417 ? -10.970 -7.734 38.314 1.00 37.62 417 ALA A CA 1
ATOM 3187 C C . ALA A 1 417 ? -12.339 -7.091 38.042 1.00 37.62 417 ALA A C 1
ATOM 3189 O O . ALA A 1 417 ? -12.406 -6.121 37.284 1.00 37.62 417 ALA A O 1
ATOM 3190 N N . GLY A 1 418 ? -13.392 -7.724 38.567 1.00 36.16 418 GLY A N 1
ATOM 3191 C CA . GLY A 1 418 ? -14.791 -7.349 38.353 1.00 36.16 418 GLY A CA 1
ATOM 3192 C C . GLY A 1 418 ? -15.233 -6.096 39.086 1.00 36.16 418 GLY A C 1
ATOM 3193 O O . GLY A 1 418 ? -14.457 -5.581 39.925 1.00 36.16 418 GLY A O 1
#

pLDDT: mean 86.87, std 14.6, range [36.16, 98.81]

Sequence (418 aa):
MTPYEGITYVIPCGGRKLARPVAARDLYIGSMFRHTLANAEMSARLDTEASGRPARVLILSALHGLVELDTVLDPYDLRMGQPGSVTAARLAEQATALGIEWGAEVYALLPRPYLARLDEALRGLDVWVQDVYEACRGNGEQKRVNVHIGRGPTPAYSEPEGPGPIVWLGGDVPALWWGVRVLVSYVRLRRAKNLPVAVADWLLDSGGYDQLMRYRGWTVTAVEYAADIRRYGQEIGRLLWAAPQDWPASRAALARTGLTEEEHQRRTLASVVDLRVADTGVHIAALVTGTTPAGYLRHVDMYAQAGIDLRAEPVVAVGALLRRPVREAAEIVRVLHAAGLRLHTLGGKGPLLGLVGGLIDSTDSADWSGNARRHVGLCPHGLVAWESNCPVAAREWGAGQRELAARSLAQPMLPLAG

Secondary structure (DSSP, 8-state):
-----SEEEEEEPPSSB-SS-EEHHHHB--HHHHHHHHHHHHHHHHHHHHHSS-EEEEEEETTTEEEETT-EE------TTSTTSPPHHHHHHHHHHTT--TT-EEEE---HHHHHHHHHHHHTTT--EEETTTT--SHHHHHHHHHHHTT-S---------SS-EEEEEE-GGGGGSSS-EEEEHHHHTT-SSPPPPSS-EEEE--HHHHHHHHSS-SS-HHHHHHHHHHHHHHT--EEEE--S-----HHHHHHH---HHHHHHHHHHHHHHHHHTT-SSEE-EEE--SSHHHHHHHHHHHHHTT--TTTSS-EEE-S-TTS-HHHHHHHHHHHHHTT--EEETT--THHHHHHGGG-SEEEE-HHHHHHHHS--B-TTSSSSBGGG-HHHHHHHHHHHHHHHHHHHTS--PPPP-

Organism: NCBI:txid1655439